Protein AF-0000000084460469 (afdb_homodimer)

Solvent-accessible surface area (backbone atoms only — not comparable to full-atom values): 34857 Å² total; per-residue (Å²): 130,84,72,86,70,35,17,34,43,24,51,18,57,25,67,47,61,29,28,29,48,42,56,42,51,18,59,72,69,70,47,64,46,55,58,42,44,65,60,32,40,35,50,24,21,22,34,68,56,96,87,43,48,59,67,53,30,41,38,51,3,42,53,42,8,42,60,68,53,66,68,54,56,84,46,36,35,31,35,30,23,4,33,43,57,78,82,35,51,20,39,26,68,30,40,59,39,25,46,76,63,64,39,54,44,63,20,44,60,28,22,28,28,19,18,27,24,7,17,57,51,30,50,51,50,46,45,28,49,56,70,43,46,73,60,87,81,46,31,25,41,31,33,13,25,17,60,40,66,50,48,88,91,37,90,56,36,81,38,22,6,24,27,15,36,11,32,28,38,33,59,38,33,41,22,31,46,44,74,48,66,52,38,38,33,21,43,58,47,87,32,37,40,25,48,77,84,47,77,39,62,50,71,42,64,71,56,39,50,52,50,51,26,52,50,51,30,54,38,51,50,63,73,41,60,93,51,59,51,69,67,58,57,68,64,30,62,34,48,38,47,40,35,62,40,51,38,60,43,52,55,26,50,49,48,31,25,51,74,67,68,43,52,70,67,56,33,49,51,46,38,61,66,26,35,59,74,34,40,62,64,43,26,47,22,21,11,7,52,17,15,21,31,53,49,22,42,50,54,40,56,59,72,57,56,62,74,36,29,36,37,40,36,42,45,10,53,34,39,32,30,36,35,36,47,32,41,30,42,44,75,56,81,76,52,62,47,48,54,51,44,50,48,52,71,74,66,40,44,81,47,49,52,70,56,47,55,52,51,60,72,64,47,73,78,102,131,84,72,86,72,36,18,35,45,24,50,18,57,26,67,48,62,29,28,30,49,42,55,42,53,19,60,74,68,73,47,65,46,54,57,42,43,65,59,32,40,33,50,25,21,24,35,66,56,98,87,42,47,58,67,53,30,41,40,50,3,42,52,42,8,44,60,68,55,66,69,56,54,83,46,38,35,31,35,31,23,3,35,45,57,76,83,35,52,20,38,27,68,30,41,59,40,26,46,76,64,64,38,53,44,63,20,45,61,28,22,29,26,18,19,26,23,7,18,57,51,30,48,53,50,48,44,28,47,55,70,44,46,74,62,87,80,46,30,26,42,31,33,14,25,17,59,41,67,51,49,87,92,37,89,56,36,81,39,22,6,24,29,15,35,11,32,29,36,34,61,38,33,42,22,30,46,44,75,48,67,52,40,39,31,22,44,58,48,87,32,37,39,25,48,77,85,45,79,39,62,50,69,43,65,71,58,39,50,52,47,51,26,50,50,50,30,54,38,52,49,61,71,40,60,91,51,61,50,69,67,58,58,67,63,31,62,33,49,39,48,41,37,61,40,50,41,60,43,52,54,27,50,48,48,30,26,52,76,68,69,44,50,69,68,57,34,49,52,47,39,61,66,24,35,58,74,34,41,60,66,44,26,46,24,21,11,8,52,17,14,21,30,53,50,24,42,50,51,40,56,60,72,55,57,62,75,37,28,35,37,40,37,41,43,10,53,34,39,31,31,36,35,36,47,33,39,30,39,43,74,57,81,74,50,62,46,48,55,51,46,51,48,51,69,71,66,39,45,80,48,51,53,70,57,47,54,52,51,62,71,65,48,75,77,99

pLDDT: mean 94.73, std 8.3, range [24.94, 98.94]

Secondary structure (DSSP, 8-state):
--PPP-EEEEEEEE--SEEEEHHHHHHHHT--THHHHTTT---EEEE--TT--HHHHHHHHHHHHHHHHT--GGGEEEEEEE-SS-S-SSS-HHHHHHHHHT--BS-EEEEEEBTBTHHHHHHHHHHHHHHH--SS--EEEEEEEEEE---TT-TTGGG-EEEEEEEEEES-SSEEE-TT--EEEE----SEE--TT-SS-EE-HHHHHHHHHHHHHHHHHHHHTTS-HHHHHTT-SEEEE--SSHHHHHHHHHHHHHHTT--HHHHHHHIIIIIGGG-TTHHHH---GGGHHHHHHHHHHHH--TT-EEEEEEEETTTEEEEEEEEE--SS---HHHHHHHHHHHSPEE--HHHHHHHHHHS---/--PPP-EEEEEEEE--SEEEEHHHHHHHHT--THHHHTTT---EEEE--TT--HHHHHHHHHHHHHHHHT--GGGEEEEEEE-SS-S-SSS-HHHHHHHHHT--BS-EEEEEEBTBTHHHHHHHHHHHHHHH--SS--EEEEEEEEEE---TT-TTGGG-EEEEEEEEEES-SSEEE-TT--EEEB----SEE--TT-SS-EE-HHHHHHHHHHHHHHHHHHHHTTS-HHHHHTT-SEEEE--SSHHHHHHHHHHHHHHTT--HHHHHHHIIIIIGGG-TTHHHH---GGGHHHHHHHHHHHH--TT-EEEEEEEETTTEEEEEEEEE--SS---HHHHHHHHHHHTPEE--HHHHHHHHHHS---

InterPro domains:
  IPR013528 Hydroxymethylglutaryl-coenzyme A synthase, N-terminal [PF01154] (5-171)
  IPR013746 Hydroxymethylglutaryl-coenzyme A synthase, C-terminal domain [PF08540] (184-255)
  IPR013746 Hydroxymethylglutaryl-coenzyme A synthase, C-terminal domain [PF08540] (267-357)
  IPR016039 Thiolase-like [G3DSA:3.40.47.10] (4-365)
  IPR016039 Thiolase-like [SSF53901] (6-171)
  IPR016039 Thiolase-like [SSF53901] (178-360)

Structure (mmCIF, N/CA/C/O backbone):
data_AF-0000000084460469-model_v1
#
loop_
_entity.id
_entity.type
_entity.pdbx_description
1 polymer 'Polyketide biosynthesis 3-hydroxy-3-methylglutaryl-ACP synthase PksG'
#
loop_
_atom_site.group_PDB
_atom_site.id
_atom_site.type_symbol
_atom_site.label_atom_id
_atom_site.label_alt_id
_atom_site.label_comp_id
_atom_site.label_asym_id
_atom_site.label_entity_id
_atom_site.label_seq_id
_atom_site.pdbx_PDB_ins_code
_atom_site.Cartn_x
_atom_site.Cartn_y
_atom_site.Cartn_z
_atom_site.occupancy
_atom_site.B_iso_or_equiv
_atom_site.auth_seq_id
_atom_site.auth_comp_id
_atom_site.auth_asym_id
_atom_site.auth_atom_id
_atom_site.pdbx_PDB_model_num
ATOM 1 N N . MET A 1 1 ? 14.812 -8.086 27.859 1 24.94 1 MET A N 1
ATOM 2 C CA . MET A 1 1 ? 15.344 -8.031 26.5 1 24.94 1 MET A CA 1
ATOM 3 C C . MET A 1 1 ? 14.93 -6.734 25.812 1 24.94 1 MET A C 1
ATOM 5 O O . MET A 1 1 ? 13.75 -6.387 25.781 1 24.94 1 MET A O 1
ATOM 9 N N . HIS A 1 2 ? 15.648 -5.684 25.656 1 38.94 2 HIS A N 1
ATOM 10 C CA . HIS A 1 2 ? 15.367 -4.324 25.219 1 38.94 2 HIS A CA 1
ATOM 11 C C . HIS A 1 2 ? 14.711 -4.324 23.844 1 38.94 2 HIS A C 1
ATOM 13 O O . HIS A 1 2 ? 15.266 -4.875 22.875 1 38.94 2 HIS A O 1
ATOM 19 N N . CYS A 1 3 ? 13.516 -4.281 23.672 1 49.47 3 CYS A N 1
ATOM 20 C CA . CYS A 1 3 ? 12.844 -4.23 22.375 1 49.47 3 CYS A CA 1
ATOM 21 C C . CYS A 1 3 ? 13.484 -3.195 21.469 1 49.47 3 CYS A C 1
ATOM 23 O O . CYS A 1 3 ? 13.727 -2.059 21.875 1 49.47 3 CYS A O 1
ATOM 25 N N . PRO A 1 4 ? 14.094 -3.652 20.281 1 64.5 4 PRO A N 1
ATOM 26 C CA . PRO A 1 4 ? 14.758 -2.688 19.406 1 64.5 4 PRO A CA 1
ATOM 27 C C . PRO A 1 4 ? 13.906 -1.45 19.125 1 64.5 4 PRO A C 1
ATOM 29 O O . PRO A 1 4 ? 12.68 -1.537 19.094 1 64.5 4 PRO A O 1
ATOM 32 N N . ALA A 1 5 ? 14.422 -0.247 19.391 1 87 5 ALA A N 1
ATOM 33 C CA . ALA A 1 5 ? 13.758 1.019 19.078 1 87 5 ALA A CA 1
ATOM 34 C C . ALA A 1 5 ? 13.836 1.339 17.594 1 87 5 ALA A C 1
ATOM 36 O O . ALA A 1 5 ? 14.82 0.996 16.938 1 87 5 ALA A O 1
ATOM 37 N N . VAL A 1 6 ? 12.789 1.732 17 1 95.25 6 VAL A N 1
ATOM 38 C CA . VAL A 1 6 ? 12.727 2.129 15.594 1 95.25 6 VAL A CA 1
ATOM 39 C C . VAL A 1 6 ? 12.266 3.58 15.484 1 95.25 6 VAL A C 1
ATOM 41 O O . VAL A 1 6 ? 11.531 4.07 16.344 1 95.25 6 VAL A O 1
ATOM 44 N N . GLY A 1 7 ? 12.805 4.246 14.531 1 97.06 7 GLY A N 1
ATOM 45 C CA . GLY A 1 7 ? 12.359 5.609 14.32 1 97.06 7 GLY A CA 1
ATOM 46 C C . GLY A 1 7 ? 12.938 6.242 13.07 1 97.06 7 GLY A C 1
ATOM 47 O O . GLY A 1 7 ? 13.172 5.555 12.07 1 97.06 7 GLY A O 1
ATOM 48 N N . ILE A 1 8 ? 12.984 7.578 13.094 1 97.94 8 ILE A N 1
ATOM 49 C CA . ILE A 1 8 ? 13.453 8.398 11.984 1 97.94 8 ILE A CA 1
ATOM 50 C C . ILE A 1 8 ? 14.953 8.641 12.133 1 97.94 8 ILE A C 1
ATOM 52 O O . ILE A 1 8 ? 15.398 9.25 13.109 1 97.94 8 ILE A O 1
ATOM 56 N N . THR A 1 9 ? 15.672 8.164 11.117 1 97.44 9 THR A N 1
ATOM 57 C CA . THR A 1 9 ? 17.109 8.344 11.102 1 97.44 9 THR A CA 1
ATOM 58 C C . THR A 1 9 ? 17.5 9.641 10.391 1 97.44 9 THR A C 1
ATOM 60 O O . THR A 1 9 ? 18.422 10.336 10.812 1 97.44 9 THR A O 1
ATOM 63 N N . SER A 1 10 ? 16.812 9.93 9.336 1 97.88 10 SER A N 1
ATOM 64 C CA . SER A 1 10 ? 17.016 11.164 8.578 1 97.88 10 SER A CA 1
ATOM 65 C C . SER A 1 10 ? 15.734 11.609 7.887 1 97.88 10 SER A C 1
ATOM 67 O O . SER A 1 10 ? 14.781 10.836 7.781 1 97.88 10 SER A O 1
ATOM 69 N N . VAL A 1 11 ? 15.719 12.859 7.422 1 98.44 11 VAL A N 1
ATOM 70 C CA . VAL A 1 11 ? 14.555 13.445 6.766 1 98.44 11 VAL A CA 1
ATOM 71 C C . VAL A 1 11 ? 15 14.453 5.711 1 98.44 11 VAL A C 1
ATOM 73 O O . VAL A 1 11 ? 16.078 15.039 5.824 1 98.44 11 VAL A O 1
ATOM 76 N N . SER A 1 12 ? 14.227 14.555 4.684 1 98.69 12 SER A N 1
ATOM 77 C CA . SER A 1 12 ? 14.383 15.602 3.686 1 98.69 12 SER A CA 1
ATOM 78 C C . SER A 1 12 ? 13.047 15.938 3.018 1 98.69 12 SER A C 1
ATOM 80 O O . SER A 1 12 ? 12.125 15.117 3.031 1 98.69 12 SER A O 1
ATOM 82 N N . LEU A 1 13 ? 12.961 17.141 2.537 1 98.81 13 LEU A N 1
ATOM 83 C CA . LEU A 1 13 ? 11.734 17.609 1.888 1 98.81 13 LEU A CA 1
ATOM 84 C C . LEU A 1 13 ? 12.031 18.125 0.483 1 98.81 13 LEU A C 1
ATOM 86 O O . LEU A 1 13 ? 13.164 18.5 0.179 1 98.81 13 LEU A O 1
ATOM 90 N N . SER A 1 14 ? 11.031 18.094 -0.334 1 98.88 14 SER A N 1
ATOM 91 C CA . SER A 1 14 ? 11.062 18.688 -1.662 1 98.88 14 SER A CA 1
ATOM 92 C C . SER A 1 14 ? 9.758 19.406 -1.976 1 98.88 14 SER A C 1
ATOM 94 O O . SER A 1 14 ? 8.672 18.828 -1.821 1 98.88 14 SER A O 1
ATOM 96 N N . PHE A 1 15 ? 9.844 20.672 -2.359 1 98.81 15 PHE A N 1
ATOM 97 C CA . PHE A 1 15 ? 8.703 21.469 -2.771 1 98.81 15 PHE A CA 1
ATOM 98 C C . PHE A 1 15 ? 8.828 21.875 -4.234 1 98.81 15 PHE A C 1
ATOM 100 O O . PHE A 1 15 ? 9.938 22 -4.758 1 98.81 15 PHE A O 1
ATOM 107 N N . PRO A 1 16 ? 7.668 22.109 -4.898 1 98.38 16 PRO A N 1
ATOM 108 C CA . PRO A 1 16 ? 7.723 22.594 -6.277 1 98.38 16 PRO A CA 1
ATOM 109 C C . PRO A 1 16 ? 8.422 23.953 -6.398 1 98.38 16 PRO A C 1
ATOM 111 O O . PRO A 1 16 ? 8.383 24.75 -5.461 1 98.38 16 PRO A O 1
ATOM 114 N N . PRO A 1 17 ? 8.93 24.188 -7.566 1 97.88 17 PRO A N 1
ATOM 115 C CA . PRO A 1 17 ? 9.648 25.453 -7.742 1 97.88 17 PRO A CA 1
ATOM 116 C C . PRO A 1 17 ? 8.719 26.641 -7.949 1 97.88 17 PRO A C 1
ATOM 118 O O . PRO A 1 17 ? 9.156 27.797 -7.914 1 97.88 17 PRO A O 1
ATOM 121 N N . LEU A 1 18 ? 7.457 26.438 -8.141 1 98.44 18 LEU A N 1
ATOM 122 C CA . LEU A 1 18 ? 6.504 27.516 -8.414 1 98.44 18 LEU A CA 1
ATOM 123 C C . LEU A 1 18 ? 5.477 27.609 -7.285 1 98.44 18 LEU A C 1
ATOM 125 O O . LEU A 1 18 ? 5.152 26.625 -6.641 1 98.44 18 LEU A O 1
ATOM 129 N N . TYR A 1 19 ? 4.996 28.766 -7.02 1 98.38 19 TYR A N 1
ATOM 130 C CA . TYR A 1 19 ? 3.906 29 -6.078 1 98.38 19 TYR A CA 1
ATOM 131 C C . TYR A 1 19 ? 3.064 30.188 -6.496 1 98.38 19 TYR A C 1
ATOM 133 O O . TYR A 1 19 ? 3.479 30.984 -7.352 1 98.38 19 TYR A O 1
ATOM 141 N N . MET A 1 20 ? 1.881 30.281 -5.988 1 98.38 20 MET A N 1
ATOM 142 C CA . MET A 1 20 ? 1.003 31.438 -6.172 1 98.38 20 MET A CA 1
ATOM 143 C C . MET A 1 20 ? 0.458 31.922 -4.832 1 98.38 20 MET A C 1
ATOM 145 O O . MET A 1 20 ? 0.045 31.109 -3.996 1 98.38 20 MET A O 1
ATOM 149 N N . HIS A 1 21 ? 0.503 33.25 -4.652 1 97.94 21 HIS A N 1
ATOM 150 C CA . HIS A 1 21 ? -0.196 33.812 -3.498 1 97.94 21 HIS A CA 1
ATOM 151 C C . HIS A 1 21 ? -1.707 33.688 -3.652 1 97.94 21 HIS A C 1
ATOM 153 O O . HIS A 1 21 ? -2.246 33.875 -4.738 1 97.94 21 HIS A O 1
ATOM 159 N N . LEU A 1 22 ? -2.359 33.375 -2.568 1 97.5 22 LEU A N 1
ATOM 160 C CA . LEU A 1 22 ? -3.801 33.156 -2.643 1 97.5 22 LEU A CA 1
ATOM 161 C C . LEU A 1 22 ? -4.523 34.469 -2.953 1 97.5 22 LEU A C 1
ATOM 163 O O . LEU A 1 22 ? -5.668 34.469 -3.408 1 97.5 22 LEU A O 1
ATOM 167 N N . ARG A 1 23 ? -3.867 35.531 -2.725 1 96.44 23 ARG A N 1
ATOM 168 C CA . ARG A 1 23 ? -4.434 36.812 -3.143 1 96.44 23 ARG A CA 1
ATOM 169 C C . ARG A 1 23 ? -4.652 36.844 -4.652 1 96.44 23 ARG A C 1
ATOM 171 O O . ARG A 1 23 ? -5.633 37.438 -5.129 1 96.44 23 ARG A O 1
ATOM 178 N N . GLU A 1 24 ? -3.682 36.312 -5.418 1 96.88 24 GLU A N 1
ATOM 179 C CA . GLU A 1 24 ? -3.816 36.219 -6.871 1 96.88 24 GLU A CA 1
ATOM 180 C C . GLU A 1 24 ? -5.02 35.375 -7.27 1 96.88 24 GLU A C 1
ATOM 182 O O . GLU A 1 24 ? -5.762 35.75 -8.188 1 96.88 24 GLU A O 1
ATOM 187 N N . LEU A 1 25 ? -5.16 34.281 -6.602 1 97.44 25 LEU A N 1
ATOM 188 C CA . LEU A 1 25 ? -6.301 33.438 -6.895 1 97.44 25 LEU A CA 1
ATOM 189 C C . LEU A 1 25 ? -7.613 34.125 -6.539 1 97.44 25 LEU A C 1
ATOM 191 O O . LEU A 1 25 ? -8.602 34 -7.27 1 97.44 25 LEU A O 1
ATOM 195 N N . ALA A 1 26 ? -7.629 34.75 -5.379 1 97.44 26 ALA A N 1
ATOM 196 C CA . ALA A 1 26 ? -8.828 35.469 -4.953 1 97.44 26 ALA A CA 1
ATOM 197 C C . ALA A 1 26 ? -9.242 36.5 -5.996 1 97.44 26 ALA A C 1
ATOM 199 O O . ALA A 1 26 ? -10.43 36.656 -6.293 1 97.44 26 ALA A O 1
ATOM 200 N N . GLY A 1 27 ? -8.297 37.188 -6.512 1 97.25 27 GLY A N 1
ATOM 201 C CA . GLY A 1 27 ? -8.57 38.125 -7.582 1 97.25 27 GLY A CA 1
ATOM 202 C C . GLY A 1 27 ? -9.125 37.469 -8.828 1 97.25 27 GLY A C 1
ATOM 203 O O . GLY A 1 27 ? -10.102 37.938 -9.414 1 97.25 27 GLY A O 1
ATOM 204 N N . LEU A 1 28 ? -8.508 36.438 -9.227 1 96.75 28 LEU A N 1
ATOM 205 C CA . LEU A 1 28 ? -8.914 35.688 -10.406 1 96.75 28 LEU A CA 1
ATOM 206 C C . LEU A 1 28 ? -10.344 35.188 -10.273 1 96.75 28 LEU A C 1
ATOM 208 O O . LEU A 1 28 ? -11.078 35.125 -11.266 1 96.75 28 LEU A O 1
ATOM 212 N N . ARG A 1 29 ? -10.758 34.875 -9.008 1 97.06 29 ARG A N 1
ATOM 213 C CA . ARG A 1 29 ? -12.062 34.25 -8.781 1 97.06 29 ARG A CA 1
ATOM 214 C C . ARG A 1 29 ? -13.078 35.281 -8.305 1 97.06 29 ARG A C 1
ATOM 216 O O . ARG A 1 29 ? -14.25 34.969 -8.117 1 97.06 29 ARG A O 1
ATOM 223 N N . GLY A 1 30 ? -12.648 36.438 -8.031 1 96.56 30 GLY A N 1
ATOM 224 C CA . GLY A 1 30 ? -13.539 37.531 -7.613 1 96.56 30 GLY A CA 1
ATOM 225 C C . GLY A 1 30 ? -14.047 37.344 -6.191 1 96.56 30 GLY A C 1
ATOM 226 O O . GLY A 1 30 ? -15.219 37.625 -5.91 1 96.56 30 GLY A O 1
ATOM 227 N N . VAL A 1 31 ? -13.242 36.844 -5.332 1 96 31 VAL A N 1
ATOM 228 C CA . VAL A 1 31 ? -13.625 36.656 -3.938 1 96 31 VAL A CA 1
ATOM 229 C C . VAL A 1 31 ? -12.711 37.5 -3.037 1 96 31 VAL A C 1
ATOM 231 O O . VAL A 1 31 ? -11.633 37.938 -3.461 1 96 31 VAL A O 1
ATOM 234 N N . ASP A 1 32 ? -13.188 37.75 -1.841 1 97 32 ASP A N 1
ATOM 235 C CA . ASP A 1 32 ? -12.367 38.438 -0.853 1 97 32 ASP A CA 1
ATOM 236 C C . ASP A 1 32 ? -11.18 37.594 -0.431 1 97 32 ASP A C 1
ATOM 238 O O . ASP A 1 32 ? -11.336 36.406 -0.128 1 97 32 ASP A O 1
ATOM 242 N N . VAL A 1 33 ? -10.055 38.25 -0.439 1 95.81 33 VAL A N 1
ATOM 243 C CA . VAL A 1 33 ? -8.812 37.531 -0.137 1 95.81 33 VAL A CA 1
ATOM 244 C C . VAL A 1 33 ? -8.883 36.938 1.262 1 95.81 33 VAL A C 1
ATOM 246 O O . VAL A 1 33 ? -8.336 35.844 1.51 1 95.81 33 VAL A O 1
ATOM 249 N N . GLU A 1 34 ? -9.547 37.5 2.18 1 96.69 34 GLU A N 1
ATOM 250 C CA . GLU A 1 34 ? -9.648 37.062 3.566 1 96.69 34 GLU A CA 1
ATOM 251 C C . GLU A 1 34 ? -10.375 35.719 3.664 1 96.69 34 GLU A C 1
ATOM 253 O O . GLU A 1 34 ? -10.195 34.969 4.637 1 96.69 34 GLU A O 1
ATOM 258 N N . LYS A 1 35 ? -11.141 35.469 2.703 1 96.12 35 LYS A N 1
ATOM 259 C CA . LYS A 1 35 ? -11.781 34.156 2.65 1 96.12 35 LYS A CA 1
ATOM 260 C C . LYS A 1 35 ? -10.734 33.031 2.627 1 96.12 35 LYS A C 1
ATOM 262 O O . LYS A 1 35 ? -10.961 31.969 3.191 1 96.12 35 LYS A O 1
ATOM 267 N N . TYR A 1 36 ? -9.656 33.312 1.978 1 96.44 36 TYR A N 1
ATOM 268 C CA . TYR A 1 36 ? -8.609 32.312 1.867 1 96.44 36 TYR A CA 1
ATOM 269 C C . TYR A 1 36 ? -7.586 32.469 2.986 1 96.44 36 TYR A C 1
ATOM 271 O O . TYR A 1 36 ? -7.262 31.484 3.674 1 96.44 36 TYR A O 1
ATOM 279 N N . THR A 1 37 ? -7.086 33.688 3.254 1 95.44 37 THR A N 1
ATOM 280 C CA . THR A 1 37 ? -5.988 33.906 4.188 1 95.44 37 THR A CA 1
ATOM 281 C C . THR A 1 37 ? -6.453 33.688 5.629 1 95.44 37 THR A C 1
ATOM 283 O O . THR A 1 37 ? -5.789 33.031 6.418 1 95.44 37 THR A O 1
ATOM 286 N N . ILE A 1 38 ? -7.602 34.219 5.988 1 94.88 38 ILE A N 1
ATOM 287 C CA . ILE A 1 38 ? -8.148 34.094 7.336 1 94.88 38 ILE A CA 1
ATOM 288 C C . ILE A 1 38 ? -9.078 32.875 7.383 1 94.88 38 ILE A C 1
ATOM 290 O O . ILE A 1 38 ? -8.977 32.031 8.281 1 94.88 38 ILE A O 1
ATOM 294 N N . GLY A 1 39 ? -9.883 32.719 6.438 1 96.19 39 GLY A N 1
ATOM 295 C CA . GLY A 1 39 ? -10.898 31.672 6.418 1 96.19 39 GLY A CA 1
ATOM 296 C C . GLY A 1 39 ? -10.32 30.281 6.336 1 96.19 39 GLY A C 1
ATOM 297 O O . GLY A 1 39 ? -10.844 29.344 6.945 1 96.19 39 GLY A O 1
ATOM 298 N N . LEU A 1 40 ? -9.289 30.156 5.574 1 96.19 40 LEU A N 1
ATOM 299 C CA . LEU A 1 40 ? -8.648 28.844 5.426 1 96.19 40 LEU A CA 1
ATOM 300 C C . LEU A 1 40 ? -7.328 28.797 6.191 1 96.19 40 LEU A C 1
ATOM 302 O O . LEU A 1 40 ? -6.828 27.719 6.504 1 96.19 40 LEU A O 1
ATOM 306 N N . GLY A 1 41 ? -6.801 29.922 6.457 1 96.31 41 GLY A N 1
ATOM 307 C CA . GLY A 1 41 ? -5.492 30 7.082 1 96.31 41 GLY A CA 1
ATOM 308 C C . GLY A 1 41 ? -4.352 29.719 6.121 1 96.31 41 GLY A C 1
ATOM 309 O O . GLY A 1 41 ? -3.301 29.219 6.523 1 96.31 41 GLY A O 1
ATOM 310 N N . LEU A 1 42 ? -4.566 29.938 4.816 1 96.31 42 LEU A N 1
ATOM 311 C CA . LEU A 1 42 ? -3.57 29.656 3.789 1 96.31 42 LEU A CA 1
ATOM 312 C C . LEU A 1 42 ? -3.078 30.953 3.152 1 96.31 42 LEU A C 1
ATOM 314 O O . LEU A 1 42 ? -3.855 31.891 2.967 1 96.31 42 LEU A O 1
ATOM 318 N N . ASN A 1 43 ? -1.84 30.906 2.773 1 95 43 ASN A N 1
ATOM 319 C CA . ASN A 1 43 ? -1.257 32.094 2.174 1 95 43 ASN A CA 1
ATOM 320 C C . ASN A 1 43 ? -0.823 31.859 0.732 1 95 43 ASN A C 1
ATOM 322 O O . ASN A 1 43 ? -0.877 32.75 -0.104 1 95 43 ASN A O 1
ATOM 326 N N . GLU A 1 44 ? -0.231 30.734 0.517 1 97.81 44 GLU A N 1
ATOM 327 C CA . GLU A 1 44 ? 0.323 30.328 -0.773 1 97.81 44 GLU A CA 1
ATOM 328 C C . GLU A 1 44 ? -0.108 28.922 -1.143 1 97.81 44 GLU A C 1
ATOM 330 O O . GLU A 1 44 ? -0.565 28.156 -0.285 1 97.81 44 GLU A O 1
ATOM 335 N N . MET A 1 45 ? -0.068 28.672 -2.377 1 97.62 45 MET A N 1
ATOM 336 C CA . MET A 1 45 ? -0.19 27.297 -2.834 1 97.62 45 MET A CA 1
ATOM 337 C C . MET A 1 45 ? 0.958 26.938 -3.768 1 97.62 45 MET A C 1
ATOM 339 O O . MET A 1 45 ? 1.338 27.719 -4.633 1 97.62 45 MET A O 1
ATOM 343 N N . ALA A 1 46 ? 1.586 25.797 -3.477 1 98.44 46 ALA A N 1
ATOM 344 C CA . ALA A 1 46 ? 2.646 25.297 -4.344 1 98.44 46 ALA A CA 1
ATOM 345 C C . ALA A 1 46 ? 2.074 24.766 -5.66 1 98.44 46 ALA A C 1
ATOM 347 O O . ALA A 1 46 ? 0.999 24.172 -5.684 1 98.44 46 ALA A O 1
ATOM 348 N N . LEU A 1 47 ? 2.768 25.016 -6.754 1 97.69 47 LEU A N 1
ATOM 349 C CA . LEU A 1 47 ? 2.311 24.625 -8.078 1 97.69 47 LEU A CA 1
ATOM 350 C C . LEU A 1 47 ? 3.371 23.797 -8.797 1 97.69 47 LEU A C 1
ATOM 352 O O . LEU A 1 47 ? 4.535 24.188 -8.867 1 97.69 47 LEU A O 1
ATOM 356 N N . CYS A 1 48 ? 2.816 22.609 -9.258 1 95 48 CYS A N 1
ATOM 357 C CA . CYS A 1 48 ? 3.686 21.797 -10.102 1 95 48 CYS A CA 1
ATOM 358 C C . CYS A 1 48 ? 3.627 22.281 -11.555 1 95 48 CYS A C 1
ATOM 360 O O . CYS A 1 48 ? 2.561 22.266 -12.172 1 95 48 CYS A O 1
ATOM 362 N N . GLY A 1 49 ? 4.629 22.891 -12.102 1 89.81 49 GLY A N 1
ATOM 363 C CA . GLY A 1 49 ? 4.699 23.266 -13.508 1 89.81 49 GLY A CA 1
ATOM 364 C C . GLY A 1 49 ? 4.91 22.078 -14.43 1 89.81 49 GLY A C 1
ATOM 365 O O . GLY A 1 49 ? 4.727 20.922 -14.031 1 89.81 49 GLY A O 1
ATOM 366 N N . LYS A 1 50 ? 5.164 22.344 -15.656 1 87.5 50 LYS A N 1
ATOM 367 C CA . LYS A 1 50 ? 5.312 21.344 -16.719 1 87.5 50 LYS A CA 1
ATOM 368 C C . LYS A 1 50 ? 6.465 20.391 -16.422 1 87.5 50 LYS A C 1
ATOM 370 O O . LYS A 1 50 ? 6.43 19.234 -16.812 1 87.5 50 LYS A O 1
ATOM 375 N N . HIS A 1 51 ? 7.398 20.828 -15.68 1 89.69 51 HIS A N 1
ATOM 376 C CA . HIS A 1 51 ? 8.617 20.047 -15.523 1 89.69 51 HIS A CA 1
ATOM 377 C C . HIS A 1 51 ? 8.75 19.516 -14.094 1 89.69 51 HIS A C 1
ATOM 379 O O . HIS A 1 51 ? 9.844 19.141 -13.672 1 89.69 51 HIS A O 1
ATOM 385 N N . CYS A 1 52 ? 7.746 19.5 -13.352 1 94.81 52 CYS A N 1
ATOM 386 C CA . CYS A 1 52 ? 7.77 19.031 -11.969 1 94.81 52 CYS A CA 1
ATOM 387 C C . CYS A 1 52 ? 6.594 18.094 -11.688 1 94.81 52 CYS A C 1
ATOM 389 O O . CYS A 1 52 ? 5.441 18.531 -11.664 1 94.81 52 CYS A O 1
ATOM 391 N N . SER A 1 53 ? 6.871 16.875 -11.609 1 95.56 53 SER A N 1
ATOM 392 C CA . SER A 1 53 ? 5.867 15.867 -11.266 1 95.56 53 SER A CA 1
ATOM 393 C C . SER A 1 53 ? 6.09 15.32 -9.859 1 95.56 53 SER A C 1
ATOM 395 O O . SER A 1 53 ? 7.105 15.617 -9.227 1 95.56 53 SER A O 1
ATOM 397 N N . VAL A 1 54 ? 5.121 14.594 -9.406 1 97.44 54 VAL A N 1
ATOM 398 C CA . VAL A 1 54 ? 5.27 13.969 -8.094 1 97.44 54 VAL A CA 1
ATOM 399 C C . VAL A 1 54 ? 6.465 13.016 -8.109 1 97.44 54 VAL A C 1
ATOM 401 O O . VAL A 1 54 ? 7.105 12.797 -7.078 1 97.44 54 VAL A O 1
ATOM 404 N N . ILE A 1 55 ? 6.805 12.453 -9.297 1 97.88 55 ILE A N 1
ATOM 405 C CA . ILE A 1 55 ? 7.98 11.602 -9.43 1 97.88 55 ILE A CA 1
ATOM 406 C C . ILE A 1 55 ? 9.242 12.414 -9.133 1 97.88 55 ILE A C 1
ATOM 408 O O . ILE A 1 55 ? 10.102 11.977 -8.367 1 97.88 55 ILE A O 1
ATOM 412 N N . ASN A 1 56 ? 9.305 13.617 -9.727 1 98.44 56 ASN A N 1
ATOM 413 C CA . ASN A 1 56 ? 10.445 14.5 -9.5 1 98.44 56 ASN A CA 1
ATOM 414 C C . ASN A 1 56 ? 10.57 14.883 -8.031 1 98.44 56 ASN A C 1
ATOM 416 O O . ASN A 1 56 ? 11.672 14.859 -7.477 1 98.44 56 ASN A O 1
ATOM 420 N N . LEU A 1 57 ? 9.469 15.234 -7.453 1 98.81 57 LEU A N 1
ATOM 421 C CA . LEU A 1 57 ? 9.477 15.633 -6.047 1 98.81 57 LEU A CA 1
ATOM 422 C C . LEU A 1 57 ? 9.938 14.477 -5.16 1 98.81 57 LEU A C 1
ATOM 424 O O . LEU A 1 57 ? 10.727 14.68 -4.234 1 98.81 57 LEU A O 1
ATOM 428 N N . ALA A 1 58 ? 9.406 13.297 -5.438 1 98.88 58 ALA A N 1
ATOM 429 C CA . ALA A 1 58 ? 9.766 12.109 -4.66 1 98.88 58 ALA A CA 1
ATOM 430 C C . ALA A 1 58 ? 11.258 11.828 -4.754 1 98.88 58 ALA A C 1
ATOM 432 O O . ALA A 1 58 ? 11.906 11.562 -3.74 1 98.88 58 ALA A O 1
ATOM 433 N N . ILE A 1 59 ? 11.812 11.883 -5.93 1 98.75 59 ILE A N 1
ATOM 434 C CA . ILE A 1 59 ? 13.227 11.594 -6.164 1 98.75 59 ILE A CA 1
ATOM 435 C C . ILE A 1 59 ? 14.094 12.609 -5.426 1 98.75 59 ILE A C 1
ATOM 437 O O . ILE A 1 59 ? 15.078 12.242 -4.785 1 98.75 59 ILE A O 1
ATOM 441 N N . ALA A 1 60 ? 13.711 13.852 -5.539 1 98.75 60 ALA A N 1
ATOM 442 C CA . ALA A 1 60 ? 14.484 14.906 -4.891 1 98.75 60 ALA A CA 1
ATOM 443 C C . ALA A 1 60 ? 14.484 14.734 -3.375 1 98.75 60 ALA A C 1
ATOM 445 O O . ALA A 1 60 ? 15.531 14.844 -2.73 1 98.75 60 ALA A O 1
ATOM 446 N N . ALA A 1 61 ? 13.328 14.523 -2.764 1 98.88 61 ALA A N 1
ATOM 447 C CA . ALA A 1 61 ? 13.242 14.312 -1.321 1 98.88 61 ALA A CA 1
ATOM 448 C C . ALA A 1 61 ? 14.055 13.086 -0.901 1 98.88 61 ALA A C 1
ATOM 450 O O . ALA A 1 61 ? 14.758 13.117 0.116 1 98.88 61 ALA A O 1
ATOM 451 N N . ALA A 1 62 ? 13.945 12.008 -1.656 1 98.81 62 ALA A N 1
ATOM 452 C CA . ALA A 1 62 ? 14.664 10.773 -1.364 1 98.81 62 ALA A CA 1
ATOM 453 C C . ALA A 1 62 ? 16.172 10.992 -1.395 1 98.81 62 ALA A C 1
ATOM 455 O O . ALA A 1 62 ? 16.891 10.523 -0.512 1 98.81 62 ALA A O 1
ATOM 456 N N . ARG A 1 63 ? 16.641 11.68 -2.451 1 98.44 63 ARG A N 1
ATOM 457 C CA . ARG A 1 63 ? 18.062 11.992 -2.561 1 98.44 63 ARG A CA 1
ATOM 458 C C . ARG A 1 63 ? 18.547 12.75 -1.333 1 98.44 63 ARG A C 1
ATOM 460 O O . ARG A 1 63 ? 19.625 12.461 -0.812 1 98.44 63 ARG A O 1
ATOM 467 N N . GLY A 1 64 ? 17.766 13.727 -0.935 1 98.19 64 GLY A N 1
ATOM 468 C CA . GLY A 1 64 ? 18.125 14.492 0.242 1 98.19 64 GLY A CA 1
ATOM 469 C C . GLY A 1 64 ? 18.203 13.664 1.507 1 98.19 64 GLY A C 1
ATOM 470 O O . GLY A 1 64 ? 19.125 13.797 2.301 1 98.19 64 GLY A O 1
ATOM 471 N N . ALA A 1 65 ? 17.203 12.828 1.75 1 98.31 65 ALA A N 1
ATOM 472 C CA . ALA A 1 65 ? 17.172 12 2.949 1 98.31 65 ALA A CA 1
ATOM 473 C C . ALA A 1 65 ? 18.391 11.07 3 1 98.31 65 ALA A C 1
ATOM 475 O O . ALA A 1 65 ? 18.953 10.844 4.066 1 98.31 65 ALA A O 1
ATOM 476 N N . ILE A 1 66 ? 18.719 10.469 1.86 1 98.25 66 ILE A N 1
ATOM 477 C CA . ILE A 1 66 ? 19.875 9.578 1.787 1 98.25 66 ILE A CA 1
ATOM 478 C C . ILE A 1 66 ? 21.156 10.359 2.072 1 98.25 66 ILE A C 1
ATOM 480 O O . ILE A 1 66 ? 22.031 9.891 2.801 1 98.25 66 ILE A O 1
ATOM 484 N N . ALA A 1 67 ? 21.266 11.555 1.45 1 97.44 67 ALA A N 1
ATOM 485 C CA . ALA A 1 67 ? 22.422 12.398 1.683 1 97.44 67 ALA A CA 1
ATOM 486 C C . ALA A 1 67 ? 22.578 12.734 3.164 1 97.44 67 ALA A C 1
ATOM 488 O O . ALA A 1 67 ? 23.688 12.688 3.711 1 97.44 67 ALA A O 1
ATOM 489 N N . HIS A 1 68 ? 21.5 13.086 3.85 1 97.06 68 HIS A N 1
ATOM 490 C CA . HIS A 1 68 ? 21.531 13.438 5.266 1 97.06 68 HIS A CA 1
ATOM 491 C C . HIS A 1 68 ? 21.844 12.219 6.129 1 97.06 68 HIS A C 1
ATOM 493 O O . HIS A 1 68 ? 22.453 12.352 7.195 1 97.06 68 HIS A O 1
ATOM 499 N N . TRP A 1 69 ? 21.375 11.078 5.711 1 96.19 69 TRP A N 1
ATOM 500 C CA . TRP A 1 69 ? 21.656 9.82 6.402 1 96.19 69 TRP A CA 1
ATOM 501 C C . TRP A 1 69 ? 23.141 9.461 6.297 1 96.19 69 TRP A C 1
ATOM 503 O O . TRP A 1 69 ? 23.719 8.938 7.246 1 96.19 69 TRP A O 1
ATOM 513 N N . GLY A 1 70 ? 23.75 9.703 5.152 1 96 70 GLY A N 1
ATOM 514 C CA . GLY A 1 70 ? 25.156 9.398 4.918 1 96 70 GLY A CA 1
ATOM 515 C C . GLY A 1 70 ? 25.406 7.938 4.602 1 96 70 GLY A C 1
ATOM 516 O O . GLY A 1 70 ? 26.547 7.48 4.629 1 96 70 GLY A O 1
ATOM 517 N N . GLY A 1 71 ? 24.344 7.168 4.398 1 95.56 71 GLY A N 1
ATOM 518 C CA . GLY A 1 71 ? 24.5 5.77 4.035 1 95.56 71 GLY A CA 1
ATOM 519 C C . GLY A 1 71 ? 24.516 5.539 2.535 1 95.56 71 GLY A C 1
ATOM 520 O O . GLY A 1 71 ? 24.672 6.484 1.761 1 95.56 71 GLY A O 1
ATOM 521 N N . HIS A 1 72 ? 24.375 4.254 2.133 1 95.06 72 HIS A N 1
ATOM 522 C CA . HIS A 1 72 ? 24.438 3.871 0.728 1 95.06 72 HIS A CA 1
ATOM 523 C C . HIS A 1 72 ? 23.172 3.158 0.29 1 95.06 72 HIS A C 1
ATOM 525 O O . HIS A 1 72 ? 22.469 2.553 1.112 1 95.06 72 HIS A O 1
ATOM 531 N N . ALA A 1 73 ? 22.953 3.258 -0.976 1 93.56 73 ALA A N 1
ATOM 532 C CA . ALA A 1 73 ? 21.766 2.656 -1.556 1 93.56 73 ALA A CA 1
ATOM 533 C C . ALA A 1 73 ? 21.672 1.171 -1.221 1 93.56 73 ALA A C 1
ATOM 535 O O . ALA A 1 73 ? 20.578 0.632 -1.035 1 93.56 73 ALA A O 1
ATOM 536 N N . GLU A 1 74 ? 22.797 0.485 -1.15 1 92.94 74 GLU A N 1
ATOM 537 C CA . GLU A 1 74 ? 22.844 -0.955 -0.917 1 92.94 74 GLU A CA 1
ATOM 538 C C . GLU A 1 74 ? 22.375 -1.302 0.491 1 92.94 74 GLU A C 1
ATOM 540 O O . GLU A 1 74 ? 22.031 -2.453 0.77 1 92.94 74 GLU A O 1
ATOM 545 N N . ASP A 1 75 ? 22.375 -0.31 1.361 1 95.38 75 ASP A N 1
ATOM 546 C CA . ASP A 1 75 ? 21.969 -0.528 2.746 1 95.38 75 ASP A CA 1
ATOM 547 C C . ASP A 1 75 ? 20.469 -0.301 2.924 1 95.38 75 ASP A C 1
ATOM 549 O O . ASP A 1 75 ? 19.953 -0.44 4.031 1 95.38 75 ASP A O 1
ATOM 553 N N . ILE A 1 76 ? 19.828 -0.008 1.868 1 96.88 76 ILE A N 1
ATOM 554 C CA . ILE A 1 76 ? 18.391 0.146 1.885 1 96.88 76 ILE A CA 1
ATOM 555 C C . ILE A 1 76 ? 17.719 -1.179 1.516 1 96.88 76 ILE A C 1
ATOM 557 O O . ILE A 1 76 ? 18 -1.744 0.455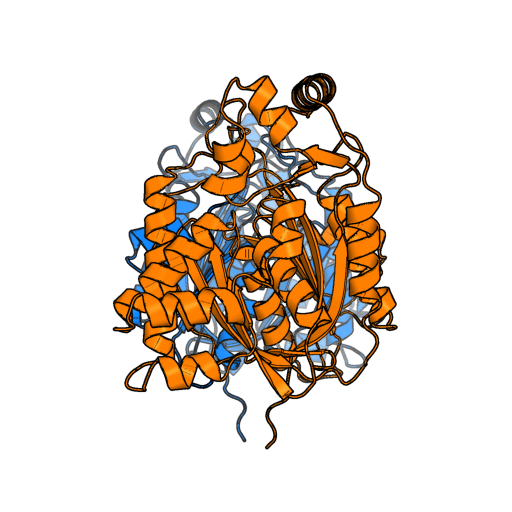 1 96.88 76 ILE A O 1
ATOM 561 N N . GLY A 1 77 ? 16.875 -1.651 2.406 1 96.25 77 GLY A N 1
ATOM 562 C CA . GLY A 1 77 ? 16.25 -2.939 2.182 1 96.25 77 GLY A CA 1
ATOM 563 C C . GLY A 1 77 ? 14.773 -2.828 1.852 1 96.25 77 GLY A C 1
ATOM 564 O O . GLY A 1 77 ? 14.117 -3.828 1.541 1 96.25 77 GLY A O 1
ATOM 565 N N . LEU A 1 78 ? 14.242 -1.605 1.901 1 97.12 78 LEU A N 1
ATOM 566 C CA . LEU A 1 78 ? 12.836 -1.347 1.62 1 97.12 78 LEU A CA 1
ATOM 567 C C . LEU A 1 78 ? 12.641 0.069 1.088 1 97.12 78 LEU A C 1
ATOM 569 O O . LEU A 1 78 ? 13.234 1.018 1.598 1 97.12 78 LEU A O 1
ATOM 573 N N . ILE A 1 79 ? 11.914 0.211 0.041 1 98.12 79 ILE A N 1
ATOM 574 C CA . ILE A 1 79 ? 11.461 1.503 -0.467 1 98.12 79 ILE A CA 1
ATOM 575 C C . ILE A 1 79 ? 9.938 1.525 -0.547 1 98.12 79 ILE A C 1
ATOM 577 O O . ILE A 1 79 ? 9.328 0.676 -1.204 1 98.12 79 ILE A O 1
ATOM 581 N N . ALA A 1 80 ? 9.312 2.477 0.116 1 98.5 80 ALA A N 1
ATOM 582 C CA . ALA A 1 80 ? 7.855 2.6 0.134 1 98.5 80 ALA A CA 1
ATOM 583 C C . ALA A 1 80 ? 7.426 4.035 -0.163 1 98.5 80 ALA A C 1
ATOM 585 O O . ALA A 1 80 ? 8.055 4.988 0.298 1 98.5 80 ALA A O 1
ATOM 586 N N . VAL A 1 81 ? 6.402 4.156 -0.904 1 98.75 81 VAL A N 1
ATOM 587 C CA . VAL A 1 81 ? 5.84 5.473 -1.196 1 98.75 81 VAL A CA 1
ATOM 588 C C . VAL A 1 81 ? 4.355 5.492 -0.838 1 98.75 81 VAL A C 1
ATOM 590 O O . VAL A 1 81 ? 3.611 4.578 -1.193 1 98.75 81 VAL A O 1
ATOM 593 N N . GLY A 1 82 ? 3.898 6.441 -0.025 1 98.56 82 GLY A N 1
ATOM 594 C CA . GLY A 1 82 ? 2.492 6.773 0.135 1 98.56 82 GLY A CA 1
ATOM 595 C C . GLY A 1 82 ? 2.049 7.93 -0.739 1 98.56 82 GLY A C 1
ATOM 596 O O . GLY A 1 82 ? 2.619 9.023 -0.67 1 98.56 82 GLY A O 1
ATOM 597 N N . THR A 1 83 ? 1.054 7.719 -1.619 1 97.5 83 THR A N 1
ATOM 598 C CA . THR A 1 83 ? 0.584 8.781 -2.502 1 97.5 83 THR A CA 1
ATOM 599 C C . THR A 1 83 ? -0.846 8.516 -2.961 1 97.5 83 THR A C 1
ATOM 601 O O . THR A 1 83 ? -1.295 7.363 -2.969 1 97.5 83 THR A O 1
ATOM 604 N N . GLU A 1 84 ? -1.611 9.508 -3.205 1 92.62 84 GLU A N 1
ATOM 605 C CA . GLU A 1 84 ? -2.895 9.391 -3.889 1 92.62 84 GLU A CA 1
ATOM 606 C C . GLU A 1 84 ? -2.863 10.078 -5.25 1 92.62 84 GLU A C 1
ATOM 608 O O . GLU A 1 84 ? -3.912 10.328 -5.848 1 92.62 84 GLU A O 1
ATOM 613 N N . THR A 1 85 ? -1.674 10.5 -5.691 1 93.5 85 THR A N 1
ATOM 614 C CA . THR A 1 85 ? -1.432 10.984 -7.047 1 93.5 85 THR A CA 1
ATOM 615 C C . THR A 1 85 ? -0.82 9.883 -7.914 1 93.5 85 THR A C 1
ATOM 617 O O . THR A 1 85 ? 0.402 9.797 -8.047 1 93.5 85 THR A O 1
ATOM 620 N N . PRO A 1 86 ? -1.651 9.109 -8.484 1 87 86 PRO A N 1
ATOM 621 C CA . PRO A 1 86 ? -1.137 7.938 -9.188 1 87 86 PRO A CA 1
ATOM 622 C C . PRO A 1 86 ? -0.361 8.305 -10.453 1 87 86 PRO A C 1
ATOM 624 O O . PRO A 1 86 ? -0.707 9.273 -11.133 1 87 86 PRO A O 1
ATOM 627 N N . VAL A 1 87 ? 0.625 7.496 -10.789 1 90.75 87 VAL A N 1
ATOM 628 C CA . VAL A 1 87 ? 1.395 7.684 -12.016 1 90.75 87 VAL A CA 1
ATOM 629 C C . VAL A 1 87 ? 1.229 6.465 -12.922 1 90.75 87 VAL A C 1
ATOM 631 O O . VAL A 1 87 ? 1.566 6.516 -14.102 1 90.75 87 VAL A O 1
ATOM 634 N N . ASP A 1 88 ? 0.721 5.387 -12.383 1 90.44 88 ASP A N 1
ATOM 635 C CA . ASP A 1 88 ? 0.479 4.121 -13.062 1 90.44 88 ASP A CA 1
ATOM 636 C C . ASP A 1 88 ? -0.473 3.234 -12.266 1 90.44 88 ASP A C 1
ATOM 638 O O . ASP A 1 88 ? -0.483 3.281 -11.031 1 90.44 88 ASP A O 1
ATOM 642 N N . TYR A 1 89 ? -1.277 2.35 -12.953 1 89.94 89 TYR A N 1
ATOM 643 C CA . TYR A 1 89 ? -2.24 1.502 -12.258 1 89.94 89 TYR A CA 1
ATOM 644 C C . TYR A 1 89 ? -1.559 0.277 -11.664 1 89.94 89 TYR A C 1
ATOM 646 O O . TYR A 1 89 ? -2.109 -0.376 -10.773 1 89.94 89 TYR A O 1
ATOM 654 N N . SER A 1 90 ? -0.437 -0.004 -12.164 1 91.94 90 SER A N 1
ATOM 655 C CA . SER A 1 90 ? 0.196 -1.258 -11.766 1 91.94 90 SER A CA 1
ATOM 656 C C . SER A 1 90 ? 1.575 -1.016 -11.164 1 91.94 90 SER A C 1
ATOM 658 O O . SER A 1 90 ? 1.887 -1.528 -10.086 1 91.94 90 SER A O 1
ATOM 660 N N . ARG A 1 91 ? 2.385 -0.251 -11.805 1 91.94 91 ARG A N 1
ATOM 661 C CA . ARG A 1 91 ? 3.744 0.044 -11.359 1 91.94 91 ARG A CA 1
ATOM 662 C C . ARG A 1 91 ? 3.74 1.053 -10.219 1 91.94 91 ARG A C 1
ATOM 664 O O . ARG A 1 91 ? 3.143 2.125 -10.328 1 91.94 91 ARG A O 1
ATOM 671 N N . PRO A 1 92 ? 4.375 0.721 -9.156 1 94.81 92 PRO A N 1
ATOM 672 C CA . PRO A 1 92 ? 4.418 1.666 -8.039 1 94.81 92 PRO A CA 1
ATOM 673 C C . PRO A 1 92 ? 5.367 2.834 -8.289 1 94.81 92 PRO A C 1
ATOM 675 O O . PRO A 1 92 ? 6.387 2.672 -8.969 1 94.81 92 PRO A O 1
ATOM 678 N N . LEU A 1 93 ? 5.059 3.963 -7.695 1 96.38 93 LEU A N 1
ATOM 679 C CA . LEU A 1 93 ? 5.926 5.133 -7.812 1 96.38 93 LEU A CA 1
ATOM 680 C C . LEU A 1 93 ? 7.312 4.844 -7.25 1 96.38 93 LEU A C 1
ATOM 682 O O . LEU A 1 93 ? 8.305 5.391 -7.73 1 96.38 93 LEU A O 1
ATOM 686 N N . SER A 1 94 ? 7.406 3.973 -6.297 1 96.69 94 SER A N 1
ATOM 687 C CA . SER A 1 94 ? 8.688 3.604 -5.707 1 96.69 94 SER A CA 1
ATOM 688 C C . SER A 1 94 ? 9.648 3.061 -6.762 1 96.69 94 SER A C 1
ATOM 690 O O . SER A 1 94 ? 10.867 3.174 -6.621 1 96.69 94 SER A O 1
ATOM 692 N N . ALA A 1 95 ? 9.117 2.494 -7.82 1 94.81 95 ALA A N 1
ATOM 693 C CA . ALA A 1 95 ? 9.961 1.933 -8.867 1 94.81 95 ALA A CA 1
ATOM 694 C C . ALA A 1 95 ? 10.711 3.033 -9.617 1 94.81 95 ALA A C 1
ATOM 696 O O . ALA A 1 95 ? 11.859 2.842 -10.031 1 94.81 95 ALA A O 1
ATOM 697 N N . TRP A 1 96 ? 10.094 4.164 -9.875 1 95.38 96 TRP A N 1
ATOM 698 C CA . TRP A 1 96 ? 10.758 5.293 -10.508 1 95.38 96 TRP A CA 1
ATOM 699 C C . TRP A 1 96 ? 11.891 5.824 -9.625 1 95.38 96 TRP A C 1
ATOM 701 O O . TRP A 1 96 ? 12.977 6.133 -10.117 1 95.38 96 TRP A O 1
ATOM 711 N N . VAL A 1 97 ? 11.562 5.918 -8.359 1 97.5 97 VAL A N 1
ATOM 712 C CA . VAL A 1 97 ? 12.562 6.395 -7.41 1 97.5 97 VAL A CA 1
ATOM 713 C C . VAL A 1 97 ? 13.742 5.422 -7.375 1 97.5 97 VAL A C 1
ATOM 715 O O . VAL A 1 97 ? 14.906 5.844 -7.426 1 97.5 97 VAL A O 1
ATOM 718 N N . ALA A 1 98 ? 13.43 4.129 -7.246 1 97 98 ALA A N 1
ATOM 719 C CA . ALA A 1 98 ? 14.461 3.1 -7.191 1 97 98 ALA A CA 1
ATOM 720 C C . ALA A 1 98 ? 15.352 3.143 -8.438 1 97 98 ALA A C 1
ATOM 722 O O . ALA A 1 98 ? 16.562 2.973 -8.344 1 97 98 ALA A O 1
ATOM 723 N N . SER A 1 99 ? 14.719 3.307 -9.555 1 96.25 99 SER A N 1
ATOM 724 C CA . SER A 1 99 ? 15.469 3.361 -10.812 1 96.25 99 SER A CA 1
ATOM 725 C C . SER A 1 99 ? 16.438 4.531 -10.828 1 96.25 99 SER A C 1
ATOM 727 O O . SER A 1 99 ? 17.609 4.363 -11.156 1 96.25 99 SER A O 1
ATOM 729 N N . GLU A 1 100 ? 15.938 5.68 -10.492 1 96.94 100 GLU A N 1
ATOM 730 C CA . GLU A 1 100 ? 16.75 6.895 -10.523 1 96.94 100 GLU A CA 1
ATOM 731 C C . GLU A 1 100 ? 17.906 6.809 -9.523 1 96.94 100 GLU A C 1
ATOM 733 O O . GLU A 1 100 ? 19 7.285 -9.805 1 96.94 100 GLU A O 1
ATOM 738 N N . LEU A 1 101 ? 17.625 6.223 -8.359 1 97.19 101 LEU A N 1
ATOM 739 C CA . LEU A 1 101 ? 18.625 6.203 -7.285 1 97.19 101 LEU A CA 1
ATOM 740 C C . LEU A 1 101 ? 19.422 4.906 -7.305 1 97.19 101 LEU A C 1
ATOM 742 O O . LEU A 1 101 ? 20.266 4.684 -6.441 1 97.19 101 LEU A O 1
ATOM 746 N N . LYS A 1 102 ? 19.156 4.02 -8.25 1 95.69 102 LYS A N 1
ATOM 747 C CA . LYS A 1 102 ? 19.859 2.752 -8.453 1 95.69 102 LYS A CA 1
ATOM 748 C C . LYS A 1 102 ? 19.766 1.867 -7.215 1 95.69 102 LYS A C 1
ATOM 750 O O . LYS A 1 102 ? 20.766 1.316 -6.762 1 95.69 102 LYS A O 1
ATOM 755 N N . ILE A 1 103 ? 18.641 1.866 -6.652 1 96.38 103 ILE A N 1
ATOM 756 C CA . ILE A 1 103 ? 18.344 0.964 -5.543 1 96.38 103 ILE A CA 1
ATOM 757 C C . ILE A 1 103 ? 17.781 -0.35 -6.078 1 96.38 103 ILE A C 1
ATOM 759 O O . ILE A 1 103 ? 16.672 -0.382 -6.621 1 96.38 103 ILE A O 1
ATOM 763 N N . GLN A 1 104 ? 18.484 -1.462 -5.926 1 95.38 104 GLN A N 1
ATOM 764 C CA . GLN A 1 104 ? 18.078 -2.766 -6.441 1 95.38 104 GLN A CA 1
ATOM 765 C C . GLN A 1 104 ? 18.734 -3.895 -5.652 1 95.38 104 GLN A C 1
ATOM 767 O O . GLN A 1 104 ? 19.547 -3.645 -4.75 1 95.38 104 GLN A O 1
ATOM 772 N N . GLY A 1 105 ? 18.375 -5.129 -5.996 1 94.25 105 GLY A N 1
ATOM 773 C CA . GLY A 1 105 ? 18.859 -6.289 -5.266 1 94.25 105 GLY A CA 1
ATOM 774 C C . GLY A 1 105 ? 17.906 -6.77 -4.199 1 94.25 105 GLY A C 1
ATOM 775 O O . GLY A 1 105 ? 16.734 -7.016 -4.48 1 94.25 105 GLY A O 1
ATOM 776 N N . HIS A 1 106 ? 18.438 -6.906 -2.98 1 92.19 106 HIS A N 1
ATOM 777 C CA . HIS A 1 106 ? 17.609 -7.422 -1.891 1 92.19 106 HIS A CA 1
ATOM 778 C C . HIS A 1 106 ? 16.828 -6.305 -1.22 1 92.19 106 HIS A C 1
ATOM 780 O O . HIS A 1 106 ? 17.094 -5.945 -0.072 1 92.19 106 HIS A O 1
ATOM 786 N N . VAL A 1 107 ? 15.828 -5.801 -2 1 95.19 107 VAL A N 1
ATOM 787 C CA . VAL A 1 107 ? 15.031 -4.668 -1.539 1 95.19 107 VAL A CA 1
ATOM 788 C C . VAL A 1 107 ? 13.555 -4.926 -1.823 1 95.19 107 VAL A C 1
ATOM 790 O O . VAL A 1 107 ? 13.203 -5.453 -2.879 1 95.19 107 VAL A O 1
ATOM 793 N N . ARG A 1 108 ? 12.734 -4.684 -0.869 1 96.44 108 ARG A N 1
ATOM 794 C CA . ARG A 1 108 ? 11.289 -4.637 -1.053 1 96.44 108 ARG A CA 1
ATOM 795 C C . ARG A 1 108 ? 10.844 -3.258 -1.529 1 96.44 108 ARG A C 1
ATOM 797 O O . ARG A 1 108 ? 11.32 -2.236 -1.033 1 96.44 108 ARG A O 1
ATOM 804 N N . SER A 1 109 ? 9.961 -3.188 -2.547 1 96.75 109 SER A N 1
ATOM 805 C CA . SER A 1 109 ? 9.531 -1.928 -3.143 1 96.75 109 SER A CA 1
ATOM 806 C C . SER A 1 109 ? 8.023 -1.919 -3.393 1 96.75 109 SER A C 1
ATOM 808 O O . SER A 1 109 ? 7.477 -2.875 -3.945 1 96.75 109 SER A O 1
ATOM 810 N N . TYR A 1 110 ? 7.309 -0.798 -2.916 1 97.38 110 TYR A N 1
ATOM 811 C CA . TYR A 1 110 ? 5.867 -0.789 -3.145 1 97.38 110 TYR A CA 1
ATOM 812 C C . TYR A 1 110 ? 5.293 0.61 -2.951 1 97.38 110 TYR A C 1
ATOM 814 O O . TYR A 1 110 ? 6.023 1.548 -2.623 1 97.38 110 TYR A O 1
ATOM 822 N N . GLU A 1 111 ? 4.066 0.772 -3.301 1 97.38 111 GLU A N 1
ATOM 823 C CA . GLU A 1 111 ? 3.229 1.948 -3.086 1 97.38 111 GLU A CA 1
ATOM 824 C C . GLU A 1 111 ? 1.995 1.604 -2.256 1 97.38 111 GLU A C 1
ATOM 826 O O . GLU A 1 111 ? 1.409 0.532 -2.42 1 97.38 111 GLU A O 1
ATOM 831 N N . VAL A 1 112 ? 1.621 2.459 -1.303 1 97.88 112 VAL A N 1
ATOM 832 C CA . VAL A 1 112 ? 0.46 2.205 -0.456 1 97.88 112 VAL A CA 1
ATOM 833 C C . VAL A 1 112 ? -0.539 3.352 -0.591 1 97.88 112 VAL A C 1
ATOM 835 O O . VAL A 1 112 ? -0.146 4.512 -0.743 1 97.88 112 VAL A O 1
ATOM 838 N N . LYS A 1 113 ? -1.836 2.939 -0.511 1 95.88 113 LYS A N 1
ATOM 839 C CA . LYS A 1 113 ? -2.906 3.889 -0.806 1 95.88 113 LYS A CA 1
ATOM 840 C C . LYS A 1 113 ? -4.008 3.818 0.248 1 95.88 113 LYS A C 1
ATOM 842 O O . LYS A 1 113 ? -4.555 2.746 0.511 1 95.88 113 LYS A O 1
ATOM 847 N N . HIS A 1 114 ? -4.367 4.938 0.839 1 95.19 114 HIS A N 1
ATOM 848 C CA . HIS A 1 114 ? -5.582 5.297 1.557 1 95.19 114 HIS A CA 1
ATOM 849 C C . HIS A 1 114 ? -5.695 6.809 1.731 1 95.19 114 HIS A C 1
ATOM 851 O O . HIS A 1 114 ? -5.523 7.324 2.84 1 95.19 114 HIS A O 1
ATOM 857 N N . ALA A 1 115 ? -6.059 7.453 0.685 1 94.44 115 ALA A N 1
ATOM 858 C CA . ALA A 1 115 ? -6.125 8.914 0.646 1 94.44 115 ALA A CA 1
ATOM 859 C C . ALA A 1 115 ? -4.914 9.531 1.337 1 94.44 115 ALA A C 1
ATOM 861 O O . ALA A 1 115 ? -3.779 9.109 1.118 1 94.44 115 ALA A O 1
ATOM 862 N N . CYS A 1 116 ? -5.121 10.594 2.115 1 96.38 116 CYS A N 1
ATOM 863 C CA . CYS A 1 116 ? -4.004 11.312 2.721 1 96.38 116 CYS A CA 1
ATOM 864 C C . CYS A 1 116 ? -3.357 10.484 3.824 1 96.38 116 CYS A C 1
ATOM 866 O O . CYS A 1 116 ? -2.254 10.797 4.273 1 96.38 116 CYS A O 1
ATOM 868 N N . TYR A 1 117 ? -3.986 9.375 4.25 1 97.44 117 TYR A N 1
ATOM 869 C CA . TYR A 1 117 ? -3.484 8.477 5.281 1 97.44 117 TYR A CA 1
ATOM 870 C C . TYR A 1 117 ? -2.322 7.641 4.758 1 97.44 117 TYR A C 1
ATOM 872 O O . TYR A 1 117 ? -1.556 7.074 5.543 1 97.44 117 TYR A O 1
ATOM 880 N N . GLY A 1 118 ? -2.082 7.555 3.451 1 97.81 118 GLY A N 1
ATOM 881 C CA . GLY A 1 118 ? -1.141 6.672 2.783 1 97.81 118 GLY A CA 1
ATOM 882 C C . GLY A 1 118 ? 0.297 6.898 3.211 1 97.81 118 GLY A C 1
ATOM 883 O O . GLY A 1 118 ? 1.073 5.945 3.324 1 97.81 118 GLY A O 1
ATOM 884 N N . GLY A 1 119 ? 0.691 8.148 3.41 1 98.44 119 GLY A N 1
ATOM 885 C CA . GLY A 1 119 ? 2.041 8.445 3.867 1 98.44 119 GLY A CA 1
ATOM 886 C C . GLY A 1 119 ? 2.363 7.832 5.215 1 98.44 119 GLY A C 1
ATOM 887 O O . GLY A 1 119 ? 3.439 7.258 5.398 1 98.44 119 GLY A O 1
ATOM 888 N N . THR A 1 120 ? 1.441 7.938 6.148 1 98.56 120 THR A N 1
ATOM 889 C CA . THR A 1 120 ? 1.596 7.375 7.484 1 98.56 120 THR A CA 1
ATOM 890 C C . THR A 1 120 ? 1.667 5.852 7.43 1 98.56 120 THR A C 1
ATOM 892 O O . THR A 1 120 ? 2.473 5.234 8.125 1 98.56 120 THR A O 1
ATOM 895 N N . LEU A 1 121 ? 0.807 5.277 6.586 1 98.44 121 LEU A N 1
ATOM 896 C CA . LEU A 1 121 ? 0.836 3.828 6.418 1 98.44 121 LEU A CA 1
ATOM 897 C C . LEU A 1 121 ? 2.217 3.361 5.965 1 98.44 121 LEU A C 1
ATOM 899 O O . LEU A 1 121 ? 2.76 2.396 6.508 1 98.44 121 LEU A O 1
ATOM 903 N N . ALA A 1 122 ? 2.801 4.039 4.977 1 98.69 122 ALA A N 1
ATOM 904 C CA . ALA A 1 122 ? 4.125 3.686 4.477 1 98.69 122 ALA A CA 1
ATOM 905 C C . ALA A 1 122 ? 5.168 3.758 5.59 1 98.69 122 ALA A C 1
ATOM 907 O O . ALA A 1 122 ? 6.031 2.883 5.699 1 98.69 122 ALA A O 1
ATOM 908 N N . ILE A 1 123 ? 5.109 4.75 6.387 1 98.69 123 ILE A N 1
ATOM 909 C CA . ILE A 1 123 ? 6.074 4.977 7.457 1 98.69 123 ILE A CA 1
ATOM 910 C C . ILE A 1 123 ? 5.93 3.891 8.523 1 98.69 123 ILE A C 1
ATOM 912 O O . ILE A 1 123 ? 6.922 3.295 8.953 1 98.69 123 ILE A O 1
ATOM 916 N N . LEU A 1 124 ? 4.695 3.623 8.984 1 97.94 124 LEU A N 1
ATOM 917 C CA . LEU A 1 124 ? 4.465 2.619 10.016 1 97.94 124 LEU A CA 1
ATOM 918 C C . LEU A 1 124 ? 4.836 1.228 9.516 1 97.94 124 LEU A C 1
ATOM 920 O O . LEU A 1 124 ? 5.418 0.431 10.258 1 97.94 124 LEU A O 1
ATOM 924 N N . GLN A 1 125 ? 4.496 0.927 8.258 1 97.94 125 GLN A N 1
ATOM 925 C CA . GLN A 1 125 ? 4.832 -0.37 7.68 1 97.94 125 GLN A CA 1
ATOM 926 C C . GLN A 1 125 ? 6.344 -0.568 7.609 1 97.94 125 GLN A C 1
ATOM 928 O O . GLN A 1 125 ? 6.84 -1.668 7.859 1 97.94 125 GLN A O 1
ATOM 933 N N . ALA A 1 126 ? 7.043 0.481 7.238 1 97.81 126 ALA A N 1
ATOM 934 C CA . ALA A 1 126 ? 8.5 0.419 7.215 1 97.81 126 ALA A CA 1
ATOM 935 C C . ALA A 1 126 ? 9.062 0.156 8.609 1 97.81 126 ALA A C 1
ATOM 937 O O . ALA A 1 126 ? 10 -0.627 8.773 1 97.81 126 ALA A O 1
ATOM 938 N N . ALA A 1 127 ? 8.523 0.808 9.602 1 97.12 127 ALA A N 1
ATOM 939 C CA . ALA A 1 127 ? 8.961 0.604 10.977 1 97.12 127 ALA A CA 1
ATOM 940 C C . ALA A 1 127 ? 8.68 -0.825 11.438 1 97.12 127 ALA A C 1
ATOM 942 O O . ALA A 1 127 ? 9.523 -1.452 12.086 1 97.12 127 ALA A O 1
ATOM 943 N N . GLU A 1 128 ? 7.484 -1.29 11.156 1 95.75 128 GLU A N 1
ATOM 944 C CA . GLU A 1 128 ? 7.105 -2.656 11.508 1 95.75 128 GLU A CA 1
ATOM 945 C C . GLU A 1 128 ? 8 -3.674 10.805 1 95.75 128 GLU A C 1
ATOM 947 O O . GLU A 1 128 ? 8.391 -4.68 11.406 1 95.75 128 GLU A O 1
ATOM 952 N N . TRP A 1 129 ? 8.281 -3.453 9.508 1 95.56 129 TRP A N 1
ATOM 953 C CA . TRP A 1 129 ? 9.219 -4.281 8.75 1 95.56 129 TRP A CA 1
ATOM 954 C C . TRP A 1 129 ? 10.594 -4.293 9.406 1 95.56 129 TRP A C 1
ATOM 956 O O . TRP A 1 129 ? 11.195 -5.355 9.578 1 95.56 129 TRP A O 1
ATOM 966 N N . TYR A 1 130 ? 11.078 -3.109 9.797 1 94.75 130 TYR A N 1
ATOM 967 C CA . TYR A 1 130 ? 12.383 -2.982 10.438 1 94.75 130 TYR A CA 1
ATOM 968 C C . TYR A 1 130 ? 12.445 -3.818 11.711 1 94.75 130 TYR A C 1
ATOM 970 O O . TYR A 1 130 ? 13.43 -4.512 11.961 1 94.75 130 TYR A O 1
ATOM 978 N N . LEU A 1 131 ? 11.43 -3.805 12.484 1 91.81 131 LEU A N 1
ATOM 979 C CA . LEU A 1 131 ? 11.383 -4.504 13.766 1 91.81 131 LEU A CA 1
ATOM 980 C C . LEU A 1 131 ? 11.297 -6.012 13.562 1 91.81 131 LEU A C 1
ATOM 982 O O . LEU A 1 131 ? 11.664 -6.785 14.445 1 91.81 131 LEU A O 1
ATOM 986 N N . SER A 1 132 ? 10.773 -6.395 12.422 1 88.19 132 SER A N 1
ATOM 987 C CA . SER A 1 132 ? 10.578 -7.816 12.164 1 88.19 132 SER A CA 1
ATOM 988 C C . SER A 1 132 ? 11.852 -8.461 11.625 1 88.19 132 SER A C 1
ATOM 990 O O . SER A 1 132 ? 11.969 -9.688 11.594 1 88.19 132 SER A O 1
ATOM 992 N N . GLN A 1 133 ? 12.805 -7.664 11.289 1 83.5 133 GLN A N 1
ATOM 993 C CA . GLN A 1 133 ? 14.023 -8.195 10.68 1 83.5 133 GLN A CA 1
ATOM 994 C C . GLN A 1 133 ? 14.883 -8.922 11.711 1 83.5 133 GLN A C 1
ATOM 996 O O . GLN A 1 133 ? 15.055 -8.445 12.836 1 83.5 133 GLN A O 1
ATOM 1001 N N . THR A 1 134 ? 15.344 -10.07 11.328 1 71.25 134 THR A N 1
ATOM 1002 C CA . THR A 1 134 ? 16.141 -10.875 12.25 1 71.25 134 THR A CA 1
ATOM 1003 C C . THR A 1 134 ? 17.625 -10.727 11.953 1 71.25 134 THR A C 1
ATOM 1005 O O . THR A 1 134 ? 18.469 -11.055 12.781 1 71.25 134 THR A O 1
ATOM 1008 N N . ASN A 1 135 ? 18.031 -10.414 10.727 1 64.94 135 ASN A N 1
ATOM 1009 C CA . ASN A 1 135 ? 19.438 -10.297 10.375 1 64.94 135 ASN A CA 1
ATOM 1010 C C . ASN A 1 135 ? 19.906 -8.844 10.406 1 64.94 135 ASN A C 1
ATOM 1012 O O . ASN A 1 135 ? 19.125 -7.945 10.711 1 64.94 135 ASN A O 1
ATOM 1016 N N . ARG A 1 136 ? 21.078 -8.648 9.719 1 59.28 136 ARG A N 1
ATOM 1017 C CA . ARG A 1 136 ? 21.688 -7.324 9.711 1 59.28 136 ARG A CA 1
ATOM 1018 C C . ARG A 1 136 ? 20.734 -6.289 9.133 1 59.28 136 ARG A C 1
ATOM 1020 O O . ARG A 1 136 ? 20.234 -6.449 8.016 1 59.28 136 ARG A O 1
ATOM 1027 N N . GLN A 1 137 ? 20.547 -5.238 9.82 1 74.31 137 GLN A N 1
ATOM 1028 C CA . GLN A 1 137 ? 19.359 -4.387 9.719 1 74.31 137 GLN A CA 1
ATOM 1029 C C . GLN A 1 137 ? 19.547 -3.32 8.641 1 74.31 137 GLN A C 1
ATOM 1031 O O . GLN A 1 137 ? 20.453 -2.488 8.727 1 74.31 137 GLN A O 1
ATOM 1036 N N . LYS A 1 138 ? 19.141 -3.621 7.441 1 91.62 138 LYS A N 1
ATOM 1037 C CA . LYS A 1 138 ? 18.984 -2.568 6.441 1 91.62 138 LYS A CA 1
ATOM 1038 C C . LYS A 1 138 ? 17.906 -1.571 6.867 1 91.62 138 LYS A C 1
ATOM 1040 O O . LYS A 1 138 ? 17.109 -1.856 7.762 1 91.62 138 LYS A O 1
ATOM 1045 N N . VAL A 1 139 ? 18.062 -0.38 6.316 1 97.06 139 VAL A N 1
ATOM 1046 C CA . VAL A 1 139 ? 17.094 0.664 6.625 1 97.06 139 VAL A CA 1
ATOM 1047 C C . VAL A 1 139 ? 16.047 0.746 5.508 1 97.06 139 VAL A C 1
ATOM 1049 O O . VAL A 1 139 ? 16.172 0.063 4.484 1 97.06 139 VAL A O 1
ATOM 1052 N N . ALA A 1 140 ? 15.047 1.528 5.789 1 98.25 140 ALA A N 1
ATOM 1053 C CA . ALA A 1 140 ? 14.008 1.747 4.793 1 98.25 140 ALA A CA 1
ATOM 1054 C C . ALA A 1 140 ? 14 3.195 4.312 1 98.25 140 ALA A C 1
ATOM 1056 O O . ALA A 1 140 ? 14.211 4.117 5.105 1 98.25 140 ALA A O 1
ATOM 1057 N N . LEU A 1 141 ? 13.828 3.369 3.049 1 98.88 141 LEU A N 1
ATOM 1058 C CA . LEU A 1 141 ? 13.523 4.672 2.465 1 98.88 141 LEU A CA 1
ATOM 1059 C C . LEU A 1 141 ? 12.023 4.836 2.242 1 98.88 141 LEU A C 1
ATOM 1061 O O . LEU A 1 141 ? 11.414 4.066 1.491 1 98.88 141 LEU A O 1
ATOM 1065 N N . VAL A 1 142 ? 11.406 5.809 2.893 1 98.94 142 VAL A N 1
ATOM 1066 C CA . VAL A 1 142 ? 9.969 6.016 2.793 1 98.94 142 VAL A CA 1
ATOM 1067 C C . VAL A 1 142 ? 9.68 7.434 2.312 1 98.94 142 VAL A C 1
ATOM 1069 O O . VAL A 1 142 ? 10.32 8.391 2.764 1 98.94 142 VAL A O 1
ATOM 1072 N N . ILE A 1 143 ? 8.75 7.551 1.408 1 98.94 143 ILE A N 1
ATOM 1073 C CA . ILE A 1 143 ? 8.438 8.852 0.837 1 98.94 143 ILE A CA 1
ATOM 1074 C C . ILE A 1 143 ? 6.926 9.086 0.885 1 98.94 143 ILE A C 1
ATOM 1076 O O . ILE A 1 143 ? 6.145 8.195 0.525 1 98.94 143 ILE A O 1
ATOM 1080 N N . ALA A 1 144 ? 6.461 10.164 1.392 1 98.94 144 ALA A N 1
ATOM 1081 C CA . ALA A 1 144 ? 5.113 10.703 1.215 1 98.94 144 ALA A CA 1
ATOM 1082 C C . ALA A 1 144 ? 5.105 11.859 0.227 1 98.94 144 ALA A C 1
ATOM 1084 O O . ALA A 1 144 ? 5.832 12.844 0.409 1 98.94 144 ALA A O 1
ATOM 1085 N N . VAL A 1 145 ? 4.305 11.742 -0.841 1 98.88 145 VAL A N 1
ATOM 1086 C CA . VAL A 1 145 ? 4.359 12.758 -1.886 1 98.88 145 VAL A CA 1
ATOM 1087 C C . VAL A 1 145 ? 2.994 12.883 -2.559 1 98.88 145 VAL A C 1
ATOM 1089 O O . VAL A 1 145 ? 2.309 11.883 -2.77 1 98.88 145 VAL A O 1
ATOM 1092 N N . ASP A 1 146 ? 2.633 14.164 -2.869 1 98.56 146 ASP A N 1
ATOM 1093 C CA . ASP A 1 146 ? 1.393 14.344 -3.617 1 98.56 146 ASP A CA 1
ATOM 1094 C C . ASP A 1 146 ? 1.338 15.734 -4.262 1 98.56 146 ASP A C 1
ATOM 1096 O O . ASP A 1 146 ? 2.066 16.641 -3.855 1 98.56 146 ASP A O 1
ATOM 1100 N N . GLU A 1 147 ? 0.548 15.82 -5.184 1 96.94 147 GLU A N 1
ATOM 1101 C CA . GLU A 1 147 ? 0.004 17.047 -5.746 1 96.94 147 GLU A CA 1
ATOM 1102 C C . GLU A 1 147 ? -1.519 17.078 -5.648 1 96.94 147 GLU A C 1
ATOM 1104 O O . GLU A 1 147 ? -2.197 16.219 -6.223 1 96.94 147 GLU A O 1
ATOM 1109 N N . ALA A 1 148 ? -2.051 17.984 -4.91 1 96.12 148 ALA A N 1
ATOM 1110 C CA . ALA A 1 148 ? -3.498 18.172 -4.812 1 96.12 148 ALA A CA 1
ATOM 1111 C C . ALA A 1 148 ? -4 19.156 -5.863 1 96.12 148 ALA A C 1
ATOM 1113 O O . ALA A 1 148 ? -3.627 20.328 -5.852 1 96.12 148 ALA A O 1
ATOM 1114 N N . LEU A 1 149 ? -4.824 18.703 -6.719 1 93.31 149 LEU A N 1
ATOM 1115 C CA . LEU A 1 149 ? -5.418 19.516 -7.773 1 93.31 149 LEU A CA 1
ATOM 1116 C C . LEU A 1 149 ? -6.941 19.422 -7.738 1 93.31 149 LEU A C 1
ATOM 1118 O O . LEU A 1 149 ? -7.5 18.344 -7.555 1 93.31 149 LEU A O 1
ATOM 1122 N N . TYR A 1 150 ? -7.574 20.516 -7.879 1 93.81 150 TYR A N 1
ATOM 1123 C CA . TYR A 1 150 ? -9.031 20.594 -7.93 1 93.81 150 TYR A CA 1
ATOM 1124 C C . TYR A 1 150 ? -9.492 21.312 -9.188 1 93.81 150 TYR A C 1
ATOM 1126 O O . TYR A 1 150 ? -8.711 22.016 -9.844 1 93.81 150 TYR A O 1
ATOM 1134 N N . ALA A 1 151 ? -10.766 21.094 -9.516 1 93.12 151 ALA A N 1
ATOM 1135 C CA . ALA A 1 151 ? -11.352 21.781 -10.664 1 93.12 151 ALA A CA 1
ATOM 1136 C C . ALA A 1 151 ? -11.383 23.281 -10.445 1 93.12 151 ALA A C 1
ATOM 1138 O O . ALA A 1 151 ? -11.469 23.75 -9.305 1 93.12 151 ALA A O 1
ATOM 1139 N N . GLU A 1 152 ? -11.367 24 -11.555 1 93.19 152 GLU A N 1
ATOM 1140 C CA . GLU A 1 152 ? -11.492 25.453 -11.469 1 93.19 152 GLU A CA 1
ATOM 1141 C C . GLU A 1 152 ? -12.797 25.844 -10.789 1 93.19 152 GLU A C 1
ATOM 1143 O O . GLU A 1 152 ? -13.844 25.25 -11.039 1 93.19 152 GLU A O 1
ATOM 1148 N N . ASN A 1 153 ? -12.688 26.812 -9.883 1 93.12 153 ASN A N 1
ATOM 1149 C CA . ASN A 1 153 ? -13.828 27.391 -9.172 1 93.12 153 ASN A CA 1
ATOM 1150 C C . ASN A 1 153 ? -14.375 26.438 -8.125 1 93.12 153 ASN A C 1
ATOM 1152 O O . ASN A 1 153 ? -15.406 26.703 -7.504 1 93.12 153 ASN A O 1
ATOM 1156 N N . ASP A 1 154 ? -13.703 25.297 -8.062 1 93.75 154 ASP A N 1
ATOM 1157 C CA . ASP A 1 154 ? -14.078 24.391 -6.98 1 93.75 154 ASP A CA 1
ATOM 1158 C C . ASP A 1 154 ? -13.695 24.969 -5.621 1 93.75 154 ASP A C 1
ATOM 1160 O O . ASP A 1 154 ? -12.695 25.688 -5.5 1 93.75 154 ASP A O 1
ATOM 1164 N N . ALA A 1 155 ? -14.461 24.609 -4.574 1 92.94 155 ALA A N 1
ATOM 1165 C CA . ALA A 1 155 ? -14.195 25.109 -3.225 1 92.94 155 ALA A CA 1
ATOM 1166 C C . ALA A 1 155 ? -12.836 24.641 -2.729 1 92.94 155 ALA A C 1
ATOM 1168 O O . ALA A 1 155 ? -12.234 25.266 -1.852 1 92.94 155 ALA A O 1
ATOM 1169 N N . GLY A 1 156 ? -12.328 23.531 -3.283 1 94.88 156 GLY A N 1
ATOM 1170 C CA . GLY A 1 156 ? -11.031 23 -2.896 1 94.88 156 GLY A CA 1
ATOM 1171 C C . GLY A 1 156 ? -9.875 23.672 -3.621 1 94.88 156 GLY A C 1
ATOM 1172 O O . GLY A 1 156 ? -8.719 23.516 -3.219 1 94.88 156 GLY A O 1
ATOM 1173 N N . GLU A 1 157 ? -10.156 24.438 -4.652 1 96.31 157 GLU A N 1
ATOM 1174 C CA . GLU A 1 157 ? -9.109 25.016 -5.492 1 96.31 157 GLU A CA 1
ATOM 1175 C C . GLU A 1 157 ? -8.125 25.844 -4.664 1 96.31 157 GLU A C 1
ATOM 1177 O O . GLU A 1 157 ? -6.91 25.703 -4.828 1 96.31 157 GLU A O 1
ATOM 1182 N N . PRO A 1 158 ? -8.594 26.609 -3.719 1 97.06 158 PRO A N 1
ATOM 1183 C CA . PRO A 1 158 ? -7.648 27.438 -2.965 1 97.06 158 PRO A CA 1
ATOM 1184 C C . PRO A 1 158 ? -6.781 26.609 -2.014 1 97.06 158 PRO A C 1
ATOM 1186 O O . PRO A 1 158 ? -5.816 27.141 -1.444 1 97.06 158 PRO A O 1
ATOM 1189 N N . THR A 1 159 ? -7.098 25.391 -1.753 1 97.38 159 THR A N 1
ATOM 1190 C CA . THR A 1 159 ? -6.34 24.578 -0.812 1 97.38 159 THR A CA 1
ATOM 1191 C C . THR A 1 159 ? -5.266 23.766 -1.54 1 97.38 159 THR A C 1
ATOM 1193 O O . THR A 1 159 ? -4.492 23.047 -0.91 1 97.38 159 THR A O 1
ATOM 1196 N N . GLN A 1 160 ? -5.203 23.906 -2.852 1 97.25 160 GLN A N 1
ATOM 1197 C CA . GLN A 1 160 ? -4.27 23.125 -3.648 1 97.25 160 GLN A CA 1
ATOM 1198 C C . GLN A 1 160 ? -2.84 23.281 -3.146 1 97.25 160 GLN A C 1
ATOM 1200 O O . GLN A 1 160 ? -2.521 24.266 -2.477 1 97.25 160 GLN A O 1
ATOM 1205 N N . GLY A 1 161 ? -2.023 22.312 -3.529 1 98.06 161 GLY A N 1
ATOM 1206 C CA . GLY A 1 161 ? -0.614 22.312 -3.174 1 98.06 161 GLY A CA 1
ATOM 1207 C C . GLY A 1 161 ? 0.115 21.047 -3.592 1 98.06 161 GLY A C 1
ATOM 1208 O O . GLY A 1 161 ? -0.422 20.234 -4.348 1 98.06 161 GLY A O 1
ATOM 1209 N N . ALA A 1 162 ? 1.353 20.969 -3.16 1 98.56 162 ALA A N 1
ATOM 1210 C CA . ALA A 1 162 ? 2.193 19.812 -3.473 1 98.56 162 ALA A CA 1
ATOM 1211 C C . ALA A 1 162 ? 3.451 19.797 -2.607 1 98.56 162 ALA A C 1
ATOM 1213 O O . ALA A 1 162 ? 3.887 20.844 -2.121 1 98.56 162 ALA A O 1
ATOM 1214 N N . GLY A 1 163 ? 3.973 18.641 -2.457 1 98.75 163 GLY A N 1
ATOM 1215 C CA . GLY A 1 163 ? 5.223 18.469 -1.73 1 98.75 163 GLY A CA 1
ATOM 1216 C C . GLY A 1 163 ? 5.551 17.016 -1.452 1 98.75 163 GLY A C 1
ATOM 1217 O O . GLY A 1 163 ? 4.738 16.125 -1.71 1 98.75 163 GLY A O 1
ATOM 1218 N N . ALA A 1 164 ? 6.758 16.828 -1.039 1 98.94 164 ALA A N 1
ATOM 1219 C CA . ALA A 1 164 ? 7.227 15.484 -0.674 1 98.94 164 ALA A CA 1
ATOM 1220 C C . ALA A 1 164 ? 8.086 15.531 0.588 1 98.94 164 ALA A C 1
ATOM 1222 O O . ALA A 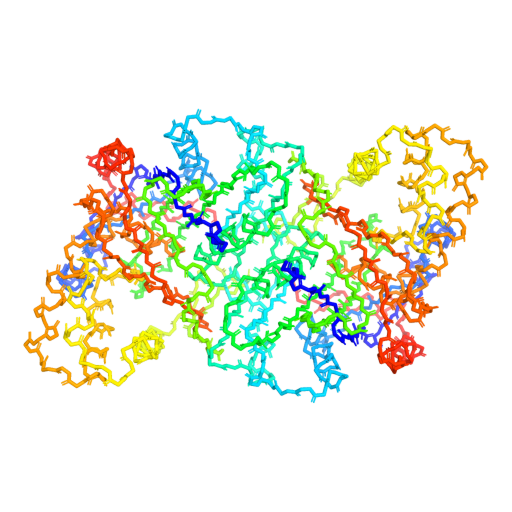1 164 ? 8.836 16.484 0.803 1 98.94 164 ALA A O 1
ATOM 1223 N N . VAL A 1 165 ? 7.945 14.602 1.398 1 98.94 165 VAL A N 1
ATOM 1224 C CA . VAL A 1 165 ? 8.836 14.344 2.527 1 98.94 165 VAL A CA 1
ATOM 1225 C C . VAL A 1 165 ? 9.375 12.922 2.439 1 98.94 165 VAL A C 1
ATOM 1227 O O . VAL A 1 165 ? 8.625 11.977 2.17 1 98.94 165 VAL A O 1
ATOM 1230 N N . ALA A 1 166 ? 10.633 12.727 2.576 1 98.94 166 ALA A N 1
ATOM 1231 C CA . ALA A 1 166 ? 11.266 11.414 2.594 1 98.94 166 ALA A CA 1
ATOM 1232 C C . ALA A 1 166 ? 11.969 11.156 3.926 1 98.94 166 ALA A C 1
ATOM 1234 O O . ALA A 1 166 ? 12.555 12.078 4.512 1 98.94 166 ALA A O 1
ATOM 1235 N N . PHE A 1 167 ? 11.938 9.953 4.363 1 98.81 167 PHE A N 1
ATOM 1236 C CA . PHE A 1 167 ? 12.562 9.523 5.609 1 98.81 167 PHE A CA 1
ATOM 1237 C C . PHE A 1 167 ? 13.422 8.281 5.383 1 98.81 167 PHE A C 1
ATOM 1239 O O . PHE A 1 167 ? 13.07 7.418 4.582 1 98.81 167 PHE A O 1
ATOM 1246 N N . ILE A 1 168 ? 14.531 8.258 6.047 1 98.62 168 ILE A N 1
ATOM 1247 C CA . ILE A 1 168 ? 15.156 6.973 6.352 1 98.62 168 ILE A CA 1
ATOM 1248 C C . ILE A 1 168 ? 14.625 6.449 7.688 1 98.62 168 ILE A C 1
ATOM 1250 O O . ILE A 1 168 ? 14.742 7.113 8.719 1 98.62 168 ILE A O 1
ATOM 1254 N N . ILE A 1 169 ? 14.008 5.293 7.656 1 98.38 169 ILE A N 1
ATOM 1255 C CA . ILE A 1 169 ? 13.469 4.648 8.852 1 98.38 169 ILE A CA 1
ATOM 1256 C C . ILE A 1 169 ? 14.414 3.545 9.312 1 98.38 169 ILE A C 1
ATOM 1258 O O . ILE A 1 169 ? 14.781 2.66 8.531 1 98.38 169 ILE A O 1
ATOM 1262 N N . GLY A 1 170 ? 14.82 3.498 10.469 1 96.56 170 GLY A N 1
ATOM 1263 C CA . GLY A 1 170 ? 15.766 2.592 11.109 1 96.56 170 GLY A CA 1
ATOM 1264 C C . GLY A 1 170 ? 16.078 2.977 12.539 1 96.56 170 GLY A C 1
ATOM 1265 O O . GLY A 1 170 ? 15.172 3.188 13.352 1 96.56 170 GLY A O 1
ATOM 1266 N N . PRO A 1 171 ? 17.375 3.043 12.875 1 95.31 171 PRO A N 1
ATOM 1267 C CA . PRO A 1 171 ? 17.719 3.523 14.211 1 95.31 171 PRO A CA 1
ATOM 1268 C C . PRO A 1 171 ? 17.172 4.918 14.5 1 95.31 171 PRO A C 1
ATOM 1270 O O . PRO A 1 171 ? 17.219 5.797 13.633 1 95.31 171 PRO A O 1
ATOM 1273 N N . PRO A 1 172 ? 16.594 5.133 15.633 1 96.19 172 PRO A N 1
ATOM 1274 C CA . PRO A 1 172 ? 15.953 6.41 15.953 1 96.19 172 PRO A CA 1
ATOM 1275 C C . PRO A 1 172 ? 16.953 7.512 16.281 1 96.19 172 PRO A C 1
ATOM 1277 O O . PRO A 1 172 ? 17.031 7.969 17.422 1 96.19 172 PRO A O 1
ATOM 1280 N N . VAL A 1 173 ? 17.562 8.023 15.297 1 96.69 173 VAL A N 1
ATOM 1281 C CA . VAL A 1 173 ? 18.578 9.062 15.453 1 96.69 173 VAL A CA 1
ATOM 1282 C C . VAL A 1 173 ? 17.906 10.406 15.719 1 96.69 173 VAL A C 1
ATOM 1284 O O . VAL A 1 173 ? 18.281 11.125 16.641 1 96.69 173 VAL A O 1
ATOM 1287 N N . LEU A 1 174 ? 16.906 10.742 14.914 1 97.31 174 LEU A N 1
ATOM 1288 C CA . LEU A 1 174 ? 16.203 12.008 15.086 1 97.31 174 LEU A CA 1
ATOM 1289 C C . LEU A 1 174 ? 15.016 11.844 16.031 1 97.31 174 LEU A C 1
ATOM 1291 O O . LEU A 1 174 ? 14.781 12.688 16.891 1 97.31 174 LEU A O 1
ATOM 1295 N N . ALA A 1 175 ? 14.297 10.766 15.898 1 97.38 175 ALA A N 1
ATOM 1296 C CA . ALA A 1 175 ? 13.094 10.547 16.688 1 97.38 175 ALA A CA 1
ATOM 1297 C C . ALA A 1 175 ? 12.734 9.062 16.75 1 97.38 175 ALA A C 1
ATOM 1299 O O . ALA A 1 175 ? 12.914 8.344 15.758 1 97.38 175 ALA A O 1
ATOM 1300 N N . ALA A 1 176 ? 12.219 8.609 17.859 1 97.62 176 ALA A N 1
ATOM 1301 C CA . ALA A 1 176 ? 11.68 7.258 18 1 97.62 176 ALA A CA 1
ATOM 1302 C C . ALA A 1 176 ? 10.172 7.246 17.766 1 97.62 176 ALA A C 1
ATOM 1304 O O . ALA A 1 176 ? 9.445 8.109 18.266 1 97.62 176 ALA A O 1
ATOM 1305 N N . LEU A 1 177 ? 9.719 6.355 16.938 1 97.19 177 LEU A N 1
ATOM 1306 C CA . LEU A 1 177 ? 8.297 6.145 16.734 1 97.19 177 LEU A CA 1
ATOM 1307 C C . LEU A 1 177 ? 7.762 5.047 17.641 1 97.19 177 LEU A C 1
ATOM 1309 O O . LEU A 1 177 ? 8.367 3.98 17.766 1 97.19 177 LEU A O 1
ATOM 1313 N N . HIS A 1 178 ? 6.695 5.309 18.297 1 95 178 HIS A N 1
ATOM 1314 C CA . HIS A 1 178 ? 6.117 4.328 19.219 1 95 178 HIS A CA 1
ATOM 1315 C C . HIS A 1 178 ? 5.207 3.354 18.469 1 95 178 HIS A C 1
ATOM 1317 O O . HIS A 1 178 ? 4.016 3.262 18.766 1 95 178 HIS A O 1
ATOM 1323 N N . VAL A 1 179 ? 5.875 2.578 17.719 1 91.88 179 VAL A N 1
ATOM 1324 C CA . VAL A 1 179 ? 5.176 1.573 16.922 1 91.88 179 VAL A CA 1
ATOM 1325 C C . VAL A 1 179 ? 4.633 0.477 17.828 1 91.88 179 VAL A C 1
ATOM 1327 O O . VAL A 1 179 ? 5.227 0.171 18.875 1 91.88 179 VAL A O 1
ATOM 1330 N N . GLY A 1 180 ? 3.512 -0.114 17.547 1 87.5 180 GLY A N 1
ATOM 1331 C CA . GLY A 1 180 ? 2.893 -1.139 18.375 1 87.5 180 GLY A CA 1
ATOM 1332 C C . GLY A 1 180 ? 1.923 -0.575 19.391 1 87.5 180 GLY A C 1
ATOM 1333 O O . GLY A 1 180 ? 1.129 -1.316 19.969 1 87.5 180 GLY A O 1
ATOM 1334 N N . HIS A 1 181 ? 1.977 0.765 19.5 1 90.44 181 HIS A N 1
ATOM 1335 C CA . HIS A 1 181 ? 1.095 1.423 20.469 1 90.44 181 HIS A CA 1
ATOM 1336 C C . HIS A 1 181 ? 0.262 2.508 19.797 1 90.44 181 HIS A C 1
ATOM 1338 O O . HIS A 1 181 ? -0.255 3.406 20.453 1 90.44 181 HIS A O 1
ATOM 1344 N N . THR A 1 182 ? 0.192 2.467 18.562 1 94.94 182 THR A N 1
ATOM 1345 C CA . THR A 1 182 ? -0.564 3.492 17.844 1 94.94 182 THR A CA 1
ATOM 1346 C C . THR A 1 182 ? -2.064 3.293 18.047 1 94.94 182 THR A C 1
ATOM 1348 O O . THR A 1 182 ? -2.508 2.203 18.406 1 94.94 182 THR A O 1
ATOM 1351 N N . ILE A 1 183 ? -2.814 4.332 17.922 1 96.06 183 ILE A N 1
ATOM 1352 C CA . ILE A 1 183 ? -4.27 4.281 18 1 96.06 183 ILE A CA 1
ATOM 1353 C C . ILE A 1 183 ? -4.883 4.531 16.625 1 96.06 183 ILE A C 1
ATOM 1355 O O . ILE A 1 183 ? -5.035 5.68 16.203 1 96.06 183 ILE A O 1
ATOM 1359 N N . ALA A 1 184 ? -5.277 3.459 15.992 1 95.38 184 ALA A N 1
ATOM 1360 C CA . ALA A 1 184 ? -5.941 3.557 14.695 1 95.38 184 ALA A CA 1
ATOM 1361 C C . ALA A 1 184 ? -7.445 3.771 14.867 1 95.38 184 ALA A C 1
ATOM 1363 O O . ALA A 1 184 ? -8.039 3.307 15.836 1 95.38 184 ALA A O 1
ATOM 1364 N N . TYR A 1 185 ? -8.031 4.473 13.945 1 96.25 185 TYR A N 1
ATOM 1365 C CA . TYR A 1 185 ? -9.484 4.602 13.844 1 96.25 185 TYR A CA 1
ATOM 1366 C C . TYR A 1 185 ? -9.922 4.684 12.383 1 96.25 185 TYR A C 1
ATOM 1368 O O . TYR A 1 185 ? -9.352 5.441 11.602 1 96.25 185 TYR A O 1
ATOM 1376 N N . SER A 1 186 ? -10.906 3.855 12.055 1 95.44 186 SER A N 1
ATOM 1377 C CA . SER A 1 186 ? -11.391 3.867 10.68 1 95.44 186 SER A CA 1
ATOM 1378 C C . SER A 1 186 ? -12.891 3.637 10.617 1 95.44 186 SER A C 1
ATOM 1380 O O . SER A 1 186 ? -13.445 2.877 11.414 1 95.44 186 SER A O 1
ATOM 1382 N N . GLU A 1 187 ? -13.547 4.355 9.789 1 93.81 187 GLU A N 1
ATOM 1383 C CA . GLU A 1 187 ? -14.922 4.16 9.344 1 93.81 187 GLU A CA 1
ATOM 1384 C C . GLU A 1 187 ? -15.047 4.328 7.832 1 93.81 187 GLU A C 1
ATOM 1386 O O . GLU A 1 187 ? -14.594 5.328 7.273 1 93.81 187 GLU A O 1
ATOM 1391 N N . PRO A 1 188 ? -15.641 3.328 7.191 1 91.19 188 PRO A N 1
ATOM 1392 C CA . PRO A 1 188 ? -15.766 3.469 5.738 1 91.19 188 PRO A CA 1
ATOM 1393 C C . PRO A 1 188 ? -16.828 4.484 5.332 1 91.19 188 PRO A C 1
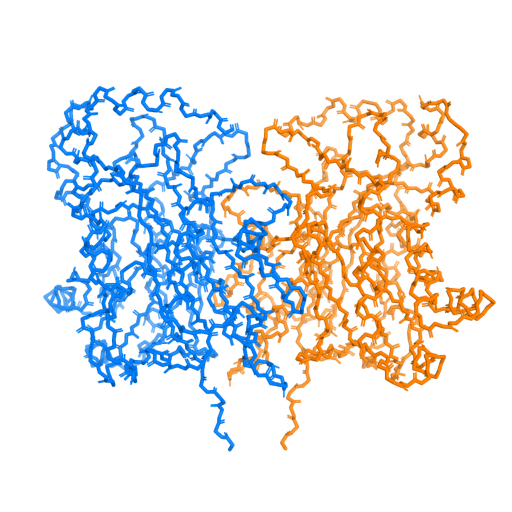ATOM 1395 O O . PRO A 1 188 ? -18.031 4.215 5.453 1 91.19 188 PRO A O 1
ATOM 1398 N N . VAL A 1 189 ? -16.375 5.645 4.969 1 90.19 189 VAL A N 1
ATOM 1399 C CA . VAL A 1 189 ? -17.266 6.707 4.512 1 90.19 189 VAL A CA 1
ATOM 1400 C C . VAL A 1 189 ? -16.859 7.145 3.104 1 90.19 189 VAL A C 1
ATOM 1402 O O . VAL A 1 189 ? -15.719 6.945 2.688 1 90.19 189 VAL A O 1
ATOM 1405 N N . PHE A 1 190 ? -17.797 7.711 2.371 1 85.5 190 PHE A N 1
ATOM 1406 C CA . PHE A 1 190 ? -17.531 8.172 1.015 1 85.5 190 PHE A CA 1
ATOM 1407 C C . PHE A 1 190 ? -17.656 9.688 0.927 1 85.5 190 PHE A C 1
ATOM 1409 O O . PHE A 1 190 ? -18.469 10.211 0.163 1 85.5 190 PHE A O 1
ATOM 1416 N N . ASP A 1 191 ? -16.734 10.359 1.619 1 87.88 191 ASP A N 1
ATOM 1417 C CA . ASP A 1 191 ? -16.703 11.812 1.7 1 87.88 191 ASP A CA 1
ATOM 1418 C C . ASP A 1 191 ? -15.836 12.406 0.594 1 87.88 191 ASP A C 1
ATOM 1420 O O . ASP A 1 191 ? -15.984 13.586 0.251 1 87.88 191 ASP A O 1
ATOM 1424 N N . PHE A 1 192 ? -14.93 11.695 0.139 1 86.12 192 PHE A N 1
ATOM 1425 C CA . PHE A 1 192 ? -13.945 12.102 -0.854 1 86.12 192 PHE A CA 1
ATOM 1426 C C . PHE A 1 192 ? -13.484 10.906 -1.685 1 86.12 192 PHE A C 1
ATOM 1428 O O . PHE A 1 192 ? -13.25 9.828 -1.146 1 86.12 192 PHE A O 1
ATOM 1435 N N . TRP A 1 193 ? -13.484 11.008 -2.895 1 82.94 193 TRP A N 1
ATOM 1436 C CA . TRP A 1 193 ? -12.938 9.984 -3.773 1 82.94 193 TRP A CA 1
ATOM 1437 C C . TRP A 1 193 ? -12.523 10.57 -5.117 1 82.94 193 TRP A C 1
ATOM 1439 O O . TRP A 1 193 ? -12.812 11.742 -5.402 1 82.94 193 TRP A O 1
ATOM 1449 N N . LYS A 1 194 ? -11.617 9.859 -5.773 1 89.12 194 LYS A N 1
ATOM 1450 C CA . LYS A 1 194 ? -11.117 10.234 -7.098 1 89.12 194 LYS A CA 1
ATOM 1451 C C . LYS A 1 194 ? -11.477 9.172 -8.133 1 89.12 194 LYS A C 1
ATOM 1453 O O . LYS A 1 194 ? -10.688 8.266 -8.406 1 89.12 194 LYS A O 1
ATOM 1458 N N . PRO A 1 195 ? -12.547 9.414 -8.797 1 85.19 195 PRO A N 1
ATOM 1459 C CA . PRO A 1 195 ? -12.953 8.414 -9.789 1 85.19 195 PRO A CA 1
ATOM 1460 C C . PRO A 1 195 ? -11.938 8.258 -10.922 1 85.19 195 PRO A C 1
ATOM 1462 O O . PRO A 1 195 ? -11.32 9.242 -11.336 1 85.19 195 PRO A O 1
ATOM 1465 N N . LEU A 1 196 ? -11.875 7.035 -11.492 1 84.06 196 LEU A N 1
ATOM 1466 C CA . LEU A 1 196 ? -10.867 6.73 -12.5 1 84.06 196 LEU A CA 1
ATOM 1467 C C . LEU A 1 196 ? -11.141 7.496 -13.789 1 84.06 196 LEU A C 1
ATOM 1469 O O . LEU A 1 196 ? -10.227 7.754 -14.57 1 84.06 196 LEU A O 1
ATOM 1473 N N . ASP A 1 197 ? -12.352 7.879 -13.992 1 81.12 197 ASP A N 1
ATOM 1474 C CA . ASP A 1 197 ? -12.734 8.508 -15.25 1 81.12 197 ASP A CA 1
ATOM 1475 C C . ASP A 1 197 ? -12.742 10.031 -15.125 1 81.12 197 ASP A C 1
ATOM 1477 O O . ASP A 1 197 ? -13.141 10.734 -16.047 1 81.12 197 ASP A O 1
ATOM 1481 N N . LYS A 1 198 ? -12.383 10.562 -13.953 1 81.75 198 LYS A N 1
ATOM 1482 C CA . LYS A 1 198 ? -12.367 12.008 -13.734 1 81.75 198 LYS A CA 1
ATOM 1483 C C . LYS A 1 198 ? -10.953 12.5 -13.43 1 81.75 198 LYS A C 1
ATOM 1485 O O . LYS A 1 198 ? -10.148 11.773 -12.852 1 81.75 198 LYS A O 1
ATOM 1490 N N . HIS A 1 199 ? -10.781 13.703 -13.82 1 79.44 199 HIS A N 1
ATOM 1491 C CA . HIS A 1 199 ? -9.477 14.312 -13.633 1 79.44 199 HIS A CA 1
ATOM 1492 C C . HIS A 1 199 ? -9.32 14.859 -12.219 1 79.44 199 HIS A C 1
ATOM 1494 O O . HIS A 1 199 ? -8.211 14.938 -11.695 1 79.44 199 HIS A O 1
ATOM 1500 N N . TYR A 1 200 ? -10.422 15.273 -11.703 1 89.19 200 TYR A N 1
ATOM 1501 C CA . TYR A 1 200 ? -10.398 15.922 -10.398 1 89.19 200 TYR A CA 1
ATOM 1502 C C . TYR A 1 200 ? -11.188 15.117 -9.367 1 89.19 200 TYR A C 1
ATOM 1504 O O . TYR A 1 200 ? -12.102 14.367 -9.727 1 89.19 200 TYR A O 1
ATOM 1512 N N . PRO A 1 201 ? -10.82 15.281 -8.117 1 91.12 201 PRO A N 1
ATOM 1513 C CA . PRO A 1 201 ? -11.562 14.586 -7.062 1 91.12 201 PRO A CA 1
ATOM 1514 C C . PRO A 1 201 ? -12.977 15.133 -6.875 1 91.12 201 PRO A C 1
ATOM 1516 O O . PRO A 1 201 ? -13.266 16.266 -7.277 1 91.12 201 PRO A O 1
ATOM 1519 N N . GLU A 1 202 ? -13.82 14.266 -6.344 1 90.62 202 GLU A N 1
ATOM 1520 C CA . GLU A 1 202 ? -15.133 14.641 -5.82 1 90.62 202 GLU A CA 1
ATOM 1521 C C . GLU A 1 202 ? -15.125 14.656 -4.293 1 90.62 202 GLU A C 1
ATOM 1523 O O . GLU A 1 202 ? -14.641 13.719 -3.654 1 90.62 202 GLU A O 1
ATOM 1528 N N . VAL A 1 203 ? -15.625 15.797 -3.756 1 89.94 203 VAL A N 1
ATOM 1529 C CA . VAL A 1 203 ? -15.531 15.945 -2.307 1 89.94 203 VAL A CA 1
ATOM 1530 C C . VAL A 1 203 ? -16.797 16.609 -1.768 1 89.94 203 VAL A C 1
ATOM 1532 O O . VAL A 1 203 ? -17.328 17.516 -2.389 1 89.94 203 VAL A O 1
ATOM 1535 N N . ASN A 1 204 ? -17.359 16 -0.729 1 91.5 204 ASN A N 1
ATOM 1536 C CA . ASN A 1 204 ? -18.281 16.688 0.161 1 91.5 204 ASN A CA 1
ATOM 1537 C C . ASN A 1 204 ? -17.562 17.344 1.333 1 91.5 204 ASN A C 1
ATOM 1539 O O . ASN A 1 204 ? -17.422 16.734 2.398 1 91.5 204 ASN A O 1
ATOM 1543 N N . GLY A 1 205 ? -17.25 18.578 1.161 1 91.06 205 GLY A N 1
ATOM 1544 C CA . GLY A 1 205 ? -16.375 19.281 2.084 1 91.06 205 GLY A CA 1
ATOM 1545 C C . GLY A 1 205 ? -16.875 19.281 3.512 1 91.06 205 GLY A C 1
ATOM 1546 O O . GLY A 1 205 ? -16.125 19.016 4.445 1 91.06 205 GLY A O 1
ATOM 1547 N N . ALA A 1 206 ? -18.125 19.609 3.689 1 93.19 206 ALA A N 1
ATOM 1548 C CA . ALA A 1 206 ? -18.719 19.656 5.027 1 93.19 206 ALA A CA 1
ATOM 1549 C C . ALA A 1 206 ? -18.688 18.297 5.691 1 93.19 206 ALA A C 1
ATOM 1551 O O . ALA A 1 206 ? -18.359 18.172 6.871 1 93.19 206 ALA A O 1
ATOM 1552 N N . PHE A 1 207 ? -19.031 17.328 4.973 1 95 207 PHE A N 1
ATOM 1553 C CA . PHE A 1 207 ? -19.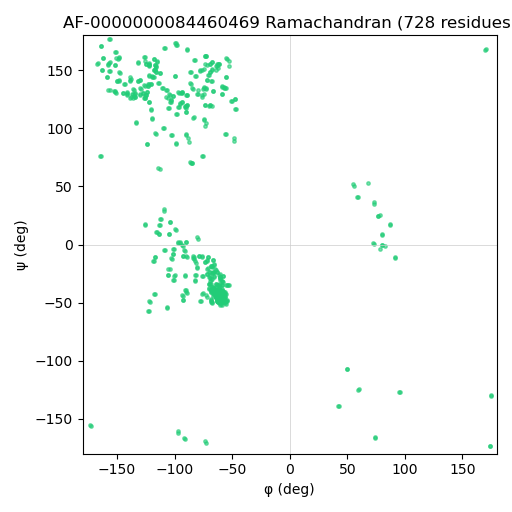031 15.969 5.504 1 95 207 PHE A CA 1
ATOM 1554 C C . PHE A 1 207 ? -17.609 15.516 5.809 1 95 207 PHE A C 1
ATOM 1556 O O . PHE A 1 207 ? -17.375 14.852 6.82 1 95 207 PHE A O 1
ATOM 1563 N N . SER A 1 208 ? -16.656 15.852 4.934 1 94.38 208 SER A N 1
ATOM 1564 C CA . SER A 1 208 ? -15.258 15.516 5.152 1 94.38 208 SER A CA 1
ATOM 1565 C C . SER A 1 208 ? -14.742 16.125 6.449 1 94.38 208 SER A C 1
ATOM 1567 O O . SER A 1 208 ? -13.953 15.508 7.164 1 94.38 208 SER A O 1
ATOM 1569 N N . LEU A 1 209 ? -15.133 17.344 6.703 1 95.88 209 LEU A N 1
ATOM 1570 C CA . LEU A 1 209 ? -14.734 18 7.945 1 95.88 209 LEU A CA 1
ATOM 1571 C C . LEU A 1 209 ? -15.297 17.25 9.156 1 95.88 209 LEU A C 1
ATOM 1573 O O . LEU A 1 209 ? -14.594 17.062 10.148 1 95.88 209 LEU A O 1
ATOM 1577 N N . GLU A 1 210 ? -16.516 16.844 9.078 1 97.19 210 GLU A N 1
ATOM 1578 C CA . GLU A 1 210 ? -17.125 16.078 10.164 1 97.19 210 GLU A CA 1
ATOM 1579 C C . GLU A 1 210 ? -16.391 14.766 10.406 1 97.19 210 GLU A C 1
ATOM 1581 O O . GLU A 1 210 ? -16.203 14.359 11.555 1 97.19 210 GLU A O 1
ATOM 1586 N N . CYS A 1 211 ? -16.062 14.133 9.336 1 96.75 211 CYS A N 1
ATOM 1587 C CA . CYS A 1 211 ? -15.312 12.891 9.438 1 96.75 211 CYS A CA 1
ATOM 1588 C C . CYS A 1 211 ? -13.961 13.117 10.094 1 96.75 211 CYS A C 1
ATOM 1590 O O . CYS A 1 211 ? -13.547 12.344 10.961 1 96.75 211 CYS A O 1
ATOM 1592 N N . TYR A 1 212 ? -13.32 14.164 9.672 1 97.44 212 TYR A N 1
ATOM 1593 C CA . TYR A 1 212 ? -12.031 14.547 10.219 1 97.44 212 TYR A CA 1
ATOM 1594 C C . TYR A 1 212 ? -12.125 14.789 11.719 1 97.44 212 TYR A C 1
ATOM 1596 O O . TYR A 1 212 ? -11.297 14.297 12.492 1 97.44 212 TYR A O 1
ATOM 1604 N N . LYS A 1 213 ? -13.117 15.508 12.133 1 98.25 213 LYS A N 1
ATOM 1605 C CA . LYS A 1 213 ? -13.352 15.797 13.547 1 98.25 213 LYS A CA 1
ATOM 1606 C C . LYS A 1 213 ? -13.586 14.516 14.336 1 98.25 213 LYS A C 1
ATOM 1608 O O . LYS A 1 213 ? -13.008 14.32 15.406 1 98.25 213 LYS A O 1
ATOM 1613 N N . ARG A 1 214 ? -14.406 13.68 13.836 1 97.5 214 ARG A N 1
ATOM 1614 C CA . ARG A 1 214 ? -14.766 12.445 14.523 1 97.5 214 ARG A CA 1
ATOM 1615 C C . ARG A 1 214 ? -13.547 11.547 14.711 1 97.5 214 ARG A C 1
ATOM 1617 O O . ARG A 1 214 ? -13.383 10.93 15.766 1 97.5 214 ARG A O 1
ATOM 1624 N N . ALA A 1 215 ? -12.758 11.438 13.688 1 97.81 215 ALA A N 1
ATOM 1625 C CA . ALA A 1 215 ? -11.547 10.625 13.773 1 97.81 215 ALA A CA 1
ATOM 1626 C C . ALA A 1 215 ? -10.602 11.172 14.836 1 97.81 215 ALA A C 1
ATOM 1628 O O . ALA A 1 215 ? -10.062 10.414 15.648 1 97.81 215 ALA A O 1
ATOM 1629 N N . ALA A 1 216 ? -10.359 12.477 14.805 1 98.62 216 ALA A N 1
ATOM 1630 C CA . ALA A 1 216 ? -9.484 13.109 15.781 1 98.62 216 ALA A CA 1
ATOM 1631 C C . ALA A 1 216 ? -10 12.891 17.203 1 98.62 216 ALA A C 1
ATOM 1633 O O . ALA A 1 216 ? -9.234 12.5 18.094 1 98.62 216 ALA A O 1
ATOM 1634 N N . VAL A 1 217 ? -11.273 13.117 17.391 1 98.62 217 VAL A N 1
ATOM 1635 C CA . VAL A 1 217 ? -11.906 12.969 18.703 1 98.62 217 VAL A CA 1
ATOM 1636 C C . VAL A 1 217 ? -11.734 11.531 19.188 1 98.62 217 VAL A C 1
ATOM 1638 O O . VAL A 1 217 ? -11.359 11.297 20.344 1 98.62 217 VAL A O 1
ATOM 1641 N N . SER A 1 218 ? -11.984 10.586 18.312 1 97.88 218 SER A N 1
ATOM 1642 C CA . SER A 1 218 ? -11.898 9.18 18.688 1 97.88 218 SER A CA 1
ATOM 1643 C C . SER A 1 218 ? -10.492 8.812 19.156 1 97.88 218 SER A C 1
ATOM 1645 O O . SER A 1 218 ? -10.32 8.141 20.172 1 97.88 218 SER A O 1
ATOM 1647 N N . CYS A 1 219 ? -9.5 9.227 18.469 1 98.31 219 CYS A N 1
ATOM 1648 C CA . CYS A 1 219 ? -8.117 8.898 18.781 1 98.31 219 CYS A CA 1
ATOM 1649 C C . CYS A 1 219 ? -7.676 9.562 20.078 1 98.31 219 CYS A C 1
ATOM 1651 O O . CYS A 1 219 ? -7.09 8.914 20.938 1 98.31 219 CYS A O 1
ATOM 1653 N N . TYR A 1 220 ? -7.953 10.828 20.219 1 98.69 220 TYR A N 1
ATOM 1654 C CA . TYR A 1 220 ? -7.488 11.562 21.375 1 98.69 220 TYR A CA 1
ATOM 1655 C C . TYR A 1 220 ? -8.227 11.117 22.641 1 98.69 220 TYR A C 1
ATOM 1657 O O . TYR A 1 220 ? -7.641 11.07 23.719 1 98.69 220 TYR A O 1
ATOM 1665 N N . LYS A 1 221 ? -9.5 10.836 22.516 1 98.25 221 LYS A N 1
ATOM 1666 C CA . LYS A 1 221 ? -10.234 10.312 23.656 1 98.25 221 LYS A CA 1
ATOM 1667 C C . LYS A 1 221 ? -9.641 8.992 24.141 1 98.25 221 LYS A C 1
ATOM 1669 O O . LYS A 1 221 ? -9.516 8.758 25.344 1 98.25 221 LYS A O 1
ATOM 1674 N N . LYS A 1 222 ? -9.336 8.18 23.203 1 97.25 222 LYS A N 1
ATOM 1675 C CA . LYS A 1 222 ? -8.719 6.91 23.562 1 97.25 222 LYS A CA 1
ATOM 1676 C C . LYS A 1 222 ? -7.367 7.125 24.25 1 97.25 222 LYS A C 1
ATOM 1678 O O . LYS A 1 222 ? -7.023 6.418 25.203 1 97.25 222 LYS A O 1
ATOM 1683 N N . LEU A 1 223 ? -6.551 8.023 23.766 1 97.88 223 LEU A N 1
ATOM 1684 C CA . LEU A 1 223 ? -5.246 8.32 24.344 1 97.88 223 LEU A CA 1
ATOM 1685 C C . LEU A 1 223 ? -5.383 8.805 25.781 1 97.88 223 LEU A C 1
ATOM 1687 O O . LEU A 1 223 ? -4.656 8.352 26.656 1 97.88 223 LEU A O 1
ATOM 1691 N N . VAL A 1 224 ? -6.293 9.711 26 1 98.31 224 VAL A N 1
ATOM 1692 C CA . VAL A 1 224 ? -6.422 10.391 27.281 1 98.31 224 VAL A CA 1
ATOM 1693 C C . VAL A 1 224 ? -7.074 9.461 28.312 1 98.31 224 VAL A C 1
ATOM 1695 O O . VAL A 1 224 ? -6.707 9.461 29.484 1 98.31 224 VAL A O 1
ATOM 1698 N N . GLY A 1 225 ? -8.094 8.758 27.812 1 97.19 225 GLY A N 1
ATOM 1699 C CA . GLY A 1 225 ? -8.797 7.855 28.703 1 97.19 225 GLY A CA 1
ATOM 1700 C C . GLY A 1 225 ? -9.414 8.562 29.906 1 97.19 225 GLY A C 1
ATOM 1701 O O . GLY A 1 225 ? -10.125 9.555 29.75 1 97.19 225 GLY A O 1
ATOM 1702 N N . ASP A 1 226 ? -9.008 8.016 31.062 1 97.12 226 ASP A N 1
ATOM 1703 C CA . ASP A 1 226 ? -9.594 8.555 32.281 1 97.12 226 ASP A CA 1
ATOM 1704 C C . ASP A 1 226 ? -8.664 9.562 32.969 1 97.12 226 ASP A C 1
ATOM 1706 O O . ASP A 1 226 ? -8.914 10 34.094 1 97.12 226 ASP A O 1
ATOM 1710 N N . HIS A 1 227 ? -7.703 9.953 32.281 1 98 227 HIS A N 1
ATOM 1711 C CA . HIS A 1 227 ? -6.742 10.891 32.844 1 98 227 HIS A CA 1
ATOM 1712 C C . HIS A 1 227 ? -7.168 12.336 32.594 1 98 227 HIS A C 1
ATOM 1714 O O . HIS A 1 227 ? -8.086 12.586 31.797 1 98 227 HIS A O 1
ATOM 1720 N N . ASP A 1 228 ? -6.492 13.211 33.281 1 98 228 ASP A N 1
ATOM 1721 C CA . ASP A 1 228 ? -6.719 14.633 33.062 1 98 228 ASP A CA 1
ATOM 1722 C C . ASP A 1 228 ? -6.18 15.062 31.688 1 98 228 ASP A C 1
ATOM 1724 O O . ASP A 1 228 ? -4.984 14.938 31.422 1 98 228 ASP A O 1
ATOM 1728 N N . PRO A 1 229 ? -7.074 15.562 30.844 1 98.19 229 PRO A N 1
ATOM 1729 C CA . PRO A 1 229 ? -6.648 15.875 29.484 1 98.19 229 PRO A CA 1
ATOM 1730 C C . PRO A 1 229 ? -5.539 16.922 29.438 1 98.19 229 PRO A C 1
ATOM 1732 O O . PRO A 1 229 ? -4.629 16.828 28.609 1 98.19 229 PRO A O 1
ATOM 1735 N N . MET A 1 230 ? -5.664 17.953 30.25 1 97.56 230 MET A N 1
ATOM 1736 C CA . MET A 1 230 ? -4.641 19 30.25 1 97.56 230 MET A CA 1
ATOM 1737 C C . MET A 1 230 ? -3.281 18.438 30.641 1 97.56 230 MET A C 1
ATOM 1739 O O . MET A 1 230 ? -2.262 18.781 30.047 1 97.56 230 MET A O 1
ATOM 1743 N N . GLN A 1 231 ? -3.27 17.562 31.609 1 97.62 231 GLN A N 1
ATOM 1744 C CA . GLN A 1 231 ? -2.031 16.922 32.062 1 97.62 231 GLN A CA 1
ATOM 1745 C C . GLN A 1 231 ? -1.44 16.047 30.953 1 97.62 231 GLN A C 1
ATOM 1747 O O . GLN A 1 231 ? -0.224 16.031 30.75 1 97.62 231 GLN A O 1
ATOM 1752 N N . VAL A 1 232 ? -2.281 15.328 30.281 1 98.38 232 VAL A N 1
ATOM 1753 C CA . VAL A 1 232 ? -1.818 14.43 29.234 1 98.38 232 VAL A CA 1
ATOM 1754 C C . VAL A 1 232 ? -1.271 15.242 28.062 1 98.38 232 VAL A C 1
ATOM 1756 O O . VAL A 1 232 ? -0.141 15.016 27.609 1 98.38 232 VAL A O 1
ATOM 1759 N N . LEU A 1 233 ? -1.994 16.219 27.578 1 98.56 233 LEU A N 1
ATOM 1760 C CA . LEU A 1 233 ? -1.678 16.906 26.328 1 98.56 233 LEU A CA 1
ATOM 1761 C C . LEU A 1 233 ? -0.513 17.875 26.516 1 98.56 233 LEU A C 1
ATOM 1763 O O . LEU A 1 233 ? 0.232 18.141 25.578 1 98.56 233 LEU A O 1
ATOM 1767 N N . THR A 1 234 ? -0.277 18.406 27.703 1 97.81 234 THR A N 1
ATOM 1768 C CA . THR A 1 234 ? 0.795 19.359 27.938 1 97.81 234 THR A CA 1
ATOM 1769 C C . THR A 1 234 ? 2.148 18.656 28 1 97.81 234 THR A C 1
ATOM 1771 O O . THR A 1 234 ? 3.193 19.312 27.953 1 97.81 234 THR A O 1
ATOM 1774 N N . GLN A 1 235 ? 2.143 17.312 28.047 1 97.81 235 GLN A N 1
ATOM 1775 C CA . GLN A 1 235 ? 3.393 16.562 28.031 1 97.81 235 GLN A CA 1
ATOM 1776 C C . GLN A 1 235 ? 4.039 16.625 26.641 1 97.81 235 GLN A C 1
ATOM 1778 O O . GLN A 1 235 ? 5.234 16.359 26.5 1 97.81 235 GLN A O 1
ATOM 1783 N N . TYR A 1 236 ? 3.234 16.922 25.688 1 98.56 236 TYR A N 1
ATOM 1784 C CA . TYR A 1 236 ? 3.736 16.938 24.312 1 98.56 236 TYR A CA 1
ATOM 1785 C C . TYR A 1 236 ? 4.117 18.359 23.891 1 98.56 236 TYR A C 1
ATOM 1787 O O . TYR A 1 236 ? 3.342 19.297 24.078 1 98.56 236 TYR A O 1
ATOM 1795 N N . LYS A 1 237 ? 5.312 18.453 23.344 1 98.56 237 LYS A N 1
ATOM 1796 C CA . LYS A 1 237 ? 5.77 19.75 22.812 1 98.56 237 LYS A CA 1
ATOM 1797 C C . LYS A 1 237 ? 4.965 20.156 21.578 1 98.56 237 LYS A C 1
ATOM 1799 O O . LYS A 1 237 ? 4.66 21.328 21.391 1 98.56 237 LYS A O 1
ATOM 1804 N N . ALA A 1 238 ? 4.664 19.203 20.766 1 98.81 238 ALA A N 1
ATOM 1805 C CA . ALA A 1 238 ? 3.92 19.438 19.531 1 98.81 238 ALA A CA 1
ATOM 1806 C C . ALA A 1 238 ? 2.814 18.406 19.344 1 98.81 238 ALA A C 1
ATOM 1808 O O . ALA A 1 238 ? 3.029 17.219 19.562 1 98.81 238 ALA A O 1
ATOM 1809 N N . LEU A 1 239 ? 1.63 18.891 19.078 1 98.88 239 LEU A N 1
ATOM 1810 C CA . LEU A 1 239 ? 0.509 18.078 18.594 1 98.88 239 LEU A CA 1
ATOM 1811 C C . LEU A 1 239 ? 0.309 18.281 17.094 1 98.88 239 LEU A C 1
ATOM 1813 O O . LEU A 1 239 ? -0.416 19.172 16.672 1 98.88 239 LEU A O 1
ATOM 1817 N N . CYS A 1 240 ? 0.905 17.406 16.312 1 98.88 240 CYS A N 1
ATOM 1818 C CA . CYS A 1 240 ? 0.856 17.516 14.859 1 98.88 240 CYS A CA 1
ATOM 1819 C C . CYS A 1 240 ? -0.395 16.859 14.305 1 98.88 240 CYS A C 1
ATOM 1821 O O . CYS A 1 240 ? -0.812 15.797 14.789 1 98.88 240 CYS A O 1
ATOM 1823 N N . PHE A 1 241 ? -1.004 17.5 13.344 1 98.88 241 PHE A N 1
ATOM 1824 C CA . PHE A 1 241 ? -2.201 17 12.672 1 98.88 241 PHE A CA 1
ATOM 1825 C C . PHE A 1 241 ? -1.971 16.875 11.172 1 98.88 241 PHE A C 1
ATOM 1827 O O . PHE A 1 241 ? -1.069 17.5 10.625 1 98.88 241 PHE A O 1
ATOM 1834 N N . HIS A 1 242 ? -2.719 15.969 10.523 1 98.69 242 HIS A N 1
ATOM 1835 C CA . HIS A 1 242 ? -2.891 16.109 9.086 1 98.69 242 HIS A CA 1
ATOM 1836 C C . HIS A 1 242 ? -3.443 17.484 8.727 1 98.69 242 HIS A C 1
ATOM 1838 O O . HIS A 1 242 ? -4.406 17.953 9.344 1 98.69 242 HIS A O 1
ATOM 1844 N N . VAL A 1 243 ? -2.846 18.141 7.676 1 98.5 243 VAL A N 1
ATOM 1845 C CA . VAL A 1 243 ? -3.188 19.531 7.422 1 98.5 243 VAL A CA 1
ATOM 1846 C C . VAL A 1 243 ? -3.68 19.688 5.984 1 98.5 243 VAL A C 1
ATOM 1848 O O . VAL A 1 243 ? -2.941 20.156 5.113 1 98.5 243 VAL A O 1
ATOM 1851 N N . PRO A 1 244 ? -4.996 19.469 5.773 1 96.38 244 PRO A N 1
ATOM 1852 C CA . PRO A 1 244 ? -5.512 19.922 4.477 1 96.38 244 PRO A CA 1
ATOM 1853 C C . PRO A 1 244 ? -5.402 21.438 4.297 1 96.38 244 PRO A C 1
ATOM 1855 O O . PRO A 1 244 ? -5.031 21.906 3.221 1 96.38 244 PRO A O 1
ATOM 1858 N N . PHE A 1 245 ? -5.805 22.125 5.305 1 97.25 245 PHE A N 1
ATOM 1859 C CA . PHE A 1 245 ? -5.578 23.547 5.52 1 97.25 245 PHE A CA 1
ATOM 1860 C C . PHE A 1 245 ? -5.703 23.906 6.996 1 97.25 245 PHE A C 1
ATOM 1862 O O . PHE A 1 245 ? -6.406 23.219 7.746 1 97.25 245 PHE A O 1
ATOM 1869 N N . PRO A 1 246 ? -5.074 24.953 7.445 1 98.19 246 PRO A N 1
ATOM 1870 C CA . PRO A 1 246 ? -4.906 25.203 8.875 1 98.19 246 PRO A CA 1
ATOM 1871 C C . PRO A 1 246 ? -6.238 25.359 9.609 1 98.19 246 PRO A C 1
ATOM 1873 O O . PRO A 1 246 ? -6.387 24.875 10.734 1 98.19 246 PRO A O 1
ATOM 1876 N N . LYS A 1 247 ? -7.195 26 9.047 1 97.81 247 LYS A N 1
ATOM 1877 C CA . LYS A 1 247 ? -8.477 26.234 9.719 1 97.81 247 LYS A CA 1
ATOM 1878 C C . LYS A 1 247 ? -9.188 24.906 10.008 1 97.81 247 LYS A C 1
ATOM 1880 O O . LYS A 1 247 ? -9.891 24.797 11.016 1 97.81 247 LYS A O 1
ATOM 1885 N N . MET A 1 248 ? -9.031 23.984 9.148 1 97.56 248 MET A N 1
ATOM 1886 C CA . MET A 1 248 ? -9.602 22.672 9.391 1 97.56 248 MET A CA 1
ATOM 1887 C C . MET A 1 248 ? -9.008 22.047 10.648 1 97.56 248 MET A C 1
ATOM 1889 O O . MET A 1 248 ? -9.719 21.391 11.414 1 97.56 248 MET A O 1
ATOM 1893 N N . VAL A 1 249 ? -7.723 22.188 10.836 1 98.69 249 VAL A N 1
ATOM 1894 C CA . VAL A 1 249 ? -7.035 21.688 12.023 1 98.69 249 VAL A CA 1
ATOM 1895 C C . VAL A 1 249 ? -7.578 22.359 13.273 1 98.69 249 VAL A C 1
ATOM 1897 O O . VAL A 1 249 ? -7.82 21.719 14.289 1 98.69 249 VAL A O 1
ATOM 1900 N N . TYR A 1 250 ? -7.734 23.656 13.141 1 98.5 250 TYR A N 1
ATOM 1901 C CA . TYR A 1 250 ? -8.289 24.406 14.258 1 98.5 250 TYR A CA 1
ATOM 1902 C C . TYR A 1 250 ? -9.641 23.844 14.672 1 98.5 250 TYR A C 1
ATOM 1904 O O . TYR A 1 250 ? -9.891 23.609 15.859 1 98.5 250 TYR A O 1
ATOM 1912 N N . LYS A 1 251 ? -10.508 23.641 13.742 1 98.31 251 LYS A N 1
ATOM 1913 C CA . LYS A 1 251 ? -11.852 23.125 14.016 1 98.31 251 LYS A CA 1
ATOM 1914 C C . LYS A 1 251 ? -11.797 21.734 14.617 1 98.31 251 LYS A C 1
ATOM 1916 O O . LYS A 1 251 ? -12.562 21.406 15.523 1 98.31 251 LYS A O 1
ATOM 1921 N N . ALA A 1 252 ? -10.945 20.922 14.086 1 98.56 252 ALA A N 1
ATOM 1922 C CA . ALA A 1 252 ? -10.805 19.562 14.602 1 98.56 252 ALA A CA 1
ATOM 1923 C C . ALA A 1 252 ? -10.289 19.578 16.047 1 98.56 252 ALA A C 1
ATOM 1925 O O . ALA A 1 252 ? -10.766 18.812 16.891 1 98.56 252 ALA A O 1
ATOM 1926 N N . PHE A 1 253 ? -9.273 20.391 16.297 1 98.81 253 PHE A N 1
ATOM 1927 C CA . PHE A 1 253 ? -8.719 20.453 17.641 1 98.81 253 PHE A CA 1
ATOM 1928 C C . PHE A 1 253 ? -9.742 21 18.625 1 98.81 253 PHE A C 1
ATOM 1930 O O . PHE A 1 253 ? -9.797 20.562 19.781 1 98.81 253 PHE A O 1
ATOM 1937 N N . ALA A 1 254 ? -10.516 21.969 18.188 1 98.75 254 ALA A N 1
ATOM 1938 C CA . ALA A 1 254 ? -11.602 22.484 19.031 1 98.75 254 ALA A CA 1
ATOM 1939 C C . ALA A 1 254 ? -12.57 21.359 19.406 1 98.75 254 ALA A C 1
ATOM 1941 O O . ALA A 1 254 ? -13.008 21.281 20.562 1 98.75 254 ALA A O 1
ATOM 1942 N N . ALA A 1 255 ? -12.93 20.516 18.453 1 98.81 255 ALA A N 1
ATOM 1943 C CA . ALA A 1 255 ? -13.812 19.375 18.719 1 98.81 255 ALA A CA 1
ATOM 1944 C C . ALA A 1 255 ? -13.18 18.406 19.703 1 98.81 255 ALA A C 1
ATOM 1946 O O . ALA A 1 255 ? -13.867 17.844 20.547 1 98.81 255 ALA A O 1
ATOM 1947 N N . VAL A 1 256 ? -11.891 18.172 19.562 1 98.81 256 VAL A N 1
ATOM 1948 C CA . VAL A 1 256 ? -11.164 17.312 20.484 1 98.81 256 VAL A CA 1
ATOM 1949 C C . VAL A 1 256 ? -11.25 17.906 21.891 1 98.81 256 VAL A C 1
ATOM 1951 O O . VAL A 1 256 ? -11.594 17.188 22.844 1 98.81 256 VAL A O 1
ATOM 1954 N N . GLY A 1 257 ? -10.906 19.203 22.031 1 98.75 257 GLY A N 1
ATOM 1955 C CA . GLY A 1 257 ? -10.992 19.844 23.328 1 98.75 257 GLY A CA 1
ATOM 1956 C C . GLY A 1 257 ? -12.367 19.719 23.969 1 98.75 257 GLY A C 1
ATOM 1957 O O . GLY A 1 257 ? -12.477 19.344 25.141 1 98.75 257 GLY A O 1
ATOM 1958 N N . GLU A 1 258 ? -13.383 20.016 23.156 1 98.56 258 GLU A N 1
ATOM 1959 C CA . GLU A 1 258 ? -14.75 19.906 23.641 1 98.56 258 GLU A CA 1
ATOM 1960 C C . GLU A 1 258 ? -15.07 18.484 24.109 1 98.56 258 GLU A C 1
ATOM 1962 O O . GLU A 1 258 ? -15.656 18.297 25.172 1 98.56 258 GLU A O 1
ATOM 1967 N N . SER A 1 259 ? -14.688 17.531 23.391 1 98.44 259 SER A N 1
ATOM 1968 C CA . SER A 1 259 ? -14.977 16.141 23.688 1 98.44 259 SER A CA 1
ATOM 1969 C C . SER A 1 259 ? -14.273 15.695 24.969 1 98.44 259 SER A C 1
ATOM 1971 O O . SER A 1 259 ? -14.719 14.773 25.656 1 98.44 259 SER A O 1
ATOM 1973 N N . LEU A 1 260 ? -13.172 16.297 25.297 1 98.5 260 LEU A N 1
ATOM 1974 C CA . LEU A 1 260 ? -12.375 15.945 26.469 1 98.5 260 LEU A CA 1
ATOM 1975 C C . LEU A 1 260 ? -12.805 16.75 27.672 1 98.5 260 LEU A C 1
ATOM 1977 O O . LEU A 1 260 ? -12.242 16.594 28.766 1 98.5 260 LEU A O 1
ATOM 1981 N N . GLY A 1 261 ? -13.711 17.688 27.484 1 98.19 261 GLY A N 1
ATOM 1982 C CA . GLY A 1 261 ? -14.219 18.484 28.578 1 98.19 261 GLY A CA 1
ATOM 1983 C C . GLY A 1 261 ? -13.375 19.719 28.875 1 98.19 261 GLY A C 1
ATOM 1984 O O . GLY A 1 261 ? -13.484 20.312 29.938 1 98.19 261 GLY A O 1
ATOM 1985 N N . LEU A 1 262 ? -12.562 20.109 27.984 1 98.5 262 LEU A N 1
ATOM 1986 C CA . LEU A 1 262 ? -11.766 21.328 28.156 1 98.5 262 LEU A CA 1
ATOM 1987 C C . LEU A 1 262 ? -12.609 22.562 27.891 1 98.5 262 LEU A C 1
ATOM 1989 O O . LEU A 1 262 ? -13.492 22.547 27.031 1 98.5 262 LEU A O 1
ATOM 1993 N N . THR A 1 263 ? -12.227 23.641 28.594 1 98.19 263 THR A N 1
ATOM 1994 C CA . THR A 1 263 ? -12.852 24.922 28.297 1 98.19 263 THR A CA 1
ATOM 1995 C C . THR A 1 263 ? -12.328 25.469 26.984 1 98.19 263 THR A C 1
ATOM 1997 O O . THR A 1 263 ? -11.281 25.047 26.484 1 98.19 263 THR A O 1
ATOM 2000 N N . GLU A 1 264 ? -13.031 26.375 26.453 1 97.88 264 GLU A N 1
ATOM 2001 C CA . GLU A 1 264 ? -12.594 27.031 25.219 1 97.88 264 GLU A CA 1
ATOM 2002 C C . GLU A 1 264 ? -11.227 27.688 25.406 1 97.88 264 GLU A C 1
ATOM 2004 O O . GLU A 1 264 ? -10.391 27.656 24.5 1 97.88 264 GLU A O 1
ATOM 2009 N N . SER A 1 265 ? -11.07 28.297 26.547 1 98 265 SER A N 1
ATOM 2010 C CA . SER A 1 265 ? -9.812 28.953 26.844 1 98 265 SER A CA 1
ATOM 2011 C C . SER A 1 265 ? -8.656 27.969 26.906 1 98 265 SER A C 1
ATOM 2013 O O . SER A 1 265 ? -7.574 28.234 26.375 1 98 265 SER A O 1
ATOM 2015 N N . GLU A 1 266 ? -8.852 26.844 27.578 1 98.06 266 GLU A N 1
ATOM 2016 C CA . GLU A 1 266 ? -7.832 25.797 27.656 1 98.06 266 GLU A CA 1
ATOM 2017 C C . GLU A 1 266 ? -7.504 25.25 26.266 1 98.06 266 GLU A C 1
ATOM 2019 O O . GLU A 1 266 ? -6.336 25.078 25.922 1 98.06 266 GLU A O 1
ATOM 2024 N N . THR A 1 267 ? -8.547 25 25.516 1 98.5 267 THR A N 1
ATOM 2025 C CA . THR A 1 267 ? -8.375 24.484 24.156 1 98.5 267 THR A CA 1
ATOM 2026 C C . THR A 1 267 ? -7.594 25.469 23.297 1 98.5 267 THR A C 1
ATOM 2028 O O . THR A 1 267 ? -6.699 25.062 22.547 1 98.5 267 THR A O 1
ATOM 2031 N N . HIS A 1 268 ? -7.973 26.719 23.391 1 98 268 HIS A N 1
ATOM 2032 C CA . HIS A 1 268 ? -7.297 27.75 22.625 1 98 268 HIS A CA 1
ATOM 2033 C C . HIS A 1 268 ? -5.828 27.875 23.016 1 98 268 HIS A C 1
ATOM 2035 O O . HIS A 1 268 ? -4.961 28.031 22.156 1 98 268 HIS A O 1
ATOM 2041 N N . GLU A 1 269 ? -5.555 27.844 24.281 1 97.94 269 GLU A N 1
ATOM 2042 C CA . GLU A 1 269 ? -4.176 27.906 24.766 1 97.94 269 GLU A CA 1
ATOM 2043 C C . GLU A 1 269 ? -3.346 26.75 24.219 1 97.94 269 GLU A C 1
ATOM 2045 O O . GLU A 1 269 ? -2.221 26.953 23.75 1 97.94 269 GLU A O 1
ATOM 2050 N N . LEU A 1 270 ? -3.867 25.547 24.312 1 98.5 270 LEU A N 1
ATOM 2051 C CA . LEU A 1 270 ? -3.18 24.375 23.781 1 98.5 270 LEU A CA 1
ATOM 2052 C C . LEU A 1 270 ? -2.971 24.5 22.281 1 98.5 270 LEU A C 1
ATOM 2054 O O . LEU A 1 270 ? -1.895 24.172 21.766 1 98.5 270 LEU A O 1
ATOM 2058 N N . TYR A 1 271 ? -3.992 24.938 21.578 1 98.69 271 TYR A N 1
ATOM 2059 C CA . TYR A 1 271 ? -3.887 25.094 20.141 1 98.69 271 TYR A CA 1
ATOM 2060 C C . TYR A 1 271 ? -2.766 26.062 19.766 1 98.69 271 TYR A C 1
ATOM 2062 O O . TYR A 1 271 ? -1.957 25.781 18.891 1 98.69 271 TYR A O 1
ATOM 2070 N N . GLN A 1 272 ? -2.688 27.234 20.422 1 98.31 272 GLN A N 1
ATOM 2071 C CA . GLN A 1 272 ? -1.743 28.297 20.109 1 98.31 272 GLN A CA 1
ATOM 2072 C C . GLN A 1 272 ? -0.316 27.891 20.469 1 98.31 272 GLN A C 1
ATOM 2074 O O . GLN A 1 272 ? 0.64 28.328 19.828 1 98.31 272 GLN A O 1
ATOM 2079 N N . SER A 1 273 ? -0.191 27 21.453 1 98.25 273 SER A N 1
ATOM 2080 C CA . SER A 1 273 ? 1.147 26.688 21.938 1 98.25 273 SER A CA 1
ATOM 2081 C C . SER A 1 273 ? 1.642 25.359 21.359 1 98.25 273 SER A C 1
ATOM 2083 O O . SER A 1 273 ? 2.846 25.156 21.188 1 98.25 273 SER A O 1
ATOM 2085 N N . ARG A 1 274 ? 0.694 24.406 21.078 1 98.56 274 ARG A N 1
ATOM 2086 C CA . ARG A 1 274 ? 1.132 23.047 20.812 1 98.56 274 ARG A CA 1
ATOM 2087 C C . ARG A 1 274 ? 0.768 22.625 19.391 1 98.56 274 ARG A C 1
ATOM 2089 O O . ARG A 1 274 ? 1.266 21.625 18.891 1 98.56 274 ARG A O 1
ATOM 2096 N N . VAL A 1 275 ? -0.071 23.406 18.641 1 98.81 275 VAL A N 1
ATOM 2097 C CA . VAL A 1 275 ? -0.52 23 17.312 1 98.81 275 VAL A CA 1
ATOM 2098 C C . VAL A 1 275 ? -0.138 24.062 16.297 1 98.81 275 VAL A C 1
ATOM 2100 O O . VAL A 1 275 ? 0.705 23.812 15.422 1 98.81 275 VAL A O 1
ATOM 2103 N N . ALA A 1 276 ? -0.575 25.328 16.469 1 98.5 276 ALA A N 1
ATOM 2104 C CA . ALA A 1 276 ? -0.575 26.406 15.477 1 98.5 276 ALA A CA 1
ATOM 2105 C C . ALA A 1 276 ? 0.847 26.75 15.047 1 98.5 276 ALA A C 1
ATOM 2107 O O . ALA A 1 276 ? 1.105 26.969 13.859 1 98.5 276 ALA A O 1
ATOM 2108 N N . PRO A 1 277 ? 1.836 26.781 15.93 1 98.25 277 PRO A N 1
ATOM 2109 C CA . PRO A 1 277 ? 3.16 27.266 15.539 1 98.25 277 PRO A CA 1
ATOM 2110 C C . PRO A 1 277 ? 3.852 26.359 14.523 1 98.25 277 PRO A C 1
ATOM 2112 O O . PRO A 1 277 ? 4.824 26.766 13.883 1 98.25 277 PRO A O 1
ATOM 2115 N N . PHE A 1 278 ? 3.32 25.188 14.367 1 98.69 278 PHE A N 1
ATOM 2116 C CA . PHE A 1 278 ? 4.102 24.188 13.641 1 98.69 278 PHE A CA 1
ATOM 2117 C C . PHE A 1 278 ? 3.559 23.984 12.234 1 98.69 278 PHE A C 1
ATOM 2119 O O . PHE A 1 278 ? 3.994 23.078 11.516 1 98.69 278 PHE A O 1
ATOM 2126 N N . MET A 1 279 ? 2.609 24.812 11.75 1 98.5 279 MET A N 1
ATOM 2127 C CA . MET A 1 279 ? 1.999 24.656 10.43 1 98.5 279 MET A CA 1
ATOM 2128 C C . MET A 1 279 ? 2.549 25.672 9.445 1 98.5 279 MET A C 1
ATOM 2130 O O . MET A 1 279 ? 1.931 25.938 8.414 1 98.5 279 MET A O 1
ATOM 2134 N N . ALA A 1 280 ? 3.713 26.234 9.773 1 98.19 280 ALA A N 1
ATOM 2135 C CA . ALA A 1 280 ? 4.258 27.328 8.977 1 98.19 280 ALA A CA 1
ATOM 2136 C C . ALA A 1 280 ? 4.492 26.906 7.531 1 98.19 280 ALA A C 1
ATOM 2138 O O . ALA A 1 280 ? 4.145 27.625 6.602 1 98.19 280 ALA A O 1
ATOM 2139 N N . TRP A 1 281 ? 5.129 25.734 7.324 1 98.69 281 TRP A N 1
ATOM 2140 C CA . TRP A 1 281 ? 5.422 25.281 5.969 1 98.69 281 TRP A CA 1
ATOM 2141 C C . TRP A 1 281 ? 4.145 24.875 5.25 1 98.69 281 TRP A C 1
ATOM 2143 O O . TRP A 1 281 ? 4.016 25.062 4.035 1 98.69 281 TRP A O 1
ATOM 2153 N N . ASN A 1 282 ? 3.17 24.312 5.98 1 98.62 282 ASN A N 1
ATOM 2154 C CA . ASN A 1 282 ? 1.888 23.938 5.387 1 98.62 282 ASN A CA 1
ATOM 2155 C C . ASN A 1 282 ? 1.166 25.156 4.82 1 98.62 282 ASN A C 1
ATOM 2157 O O . ASN A 1 282 ? 0.513 25.078 3.779 1 98.62 282 ASN A O 1
ATOM 2161 N N . GLN A 1 283 ? 1.264 26.281 5.484 1 98.06 283 GLN A N 1
ATOM 2162 C CA . GLN A 1 283 ? 0.616 27.516 5.07 1 98.06 283 GLN A CA 1
ATOM 2163 C C . GLN A 1 283 ? 1.205 28.031 3.758 1 98.06 283 GLN A C 1
ATOM 2165 O O . GLN A 1 283 ? 0.589 28.859 3.076 1 98.06 283 GLN A O 1
ATOM 2170 N N . ARG A 1 284 ? 2.357 27.516 3.439 1 98 284 ARG A N 1
ATOM 2171 C CA . ARG A 1 284 ? 3.059 28.031 2.266 1 98 284 ARG A CA 1
ATOM 2172 C C . ARG A 1 284 ? 2.984 27.047 1.11 1 98 284 ARG A C 1
ATOM 2174 O O . ARG A 1 284 ? 3.082 27.422 -0.056 1 98 284 ARG A O 1
ATOM 2181 N N . CYS A 1 285 ? 2.826 25.75 1.385 1 98.12 285 CYS A N 1
ATOM 2182 C CA . CYS A 1 285 ? 2.855 24.766 0.302 1 98.12 285 CYS A CA 1
ATOM 2183 C C . CYS A 1 285 ? 1.447 24.312 -0.057 1 98.12 285 CYS A C 1
ATOM 2185 O O . CYS A 1 285 ? 1.235 23.703 -1.11 1 98.12 285 CYS A O 1
ATOM 2187 N N . GLY A 1 286 ? 0.464 24.641 0.776 1 98.06 286 GLY A N 1
ATOM 2188 C CA . GLY A 1 286 ? -0.876 24.125 0.55 1 98.06 286 GLY A CA 1
ATOM 2189 C C . GLY A 1 286 ? -1.018 22.656 0.91 1 98.06 286 GLY A C 1
ATOM 2190 O O . GLY A 1 286 ? -0.213 22.125 1.673 1 98.06 286 GLY A O 1
ATOM 2191 N N . ASN A 1 287 ? -2.105 22.109 0.453 1 97.56 287 ASN A N 1
ATOM 2192 C CA . ASN A 1 287 ? -2.393 20.719 0.751 1 97.56 287 ASN A CA 1
ATOM 2193 C C . ASN A 1 287 ? -1.498 19.781 -0.054 1 97.56 287 ASN A C 1
ATOM 2195 O O . ASN A 1 287 ? -1.563 19.75 -1.284 1 97.56 287 ASN A O 1
ATOM 2199 N N . ALA A 1 288 ? -0.744 19 0.661 1 98.19 288 ALA A N 1
ATOM 2200 C CA . ALA A 1 288 ? 0.124 18.016 0.012 1 98.19 288 ALA A CA 1
ATOM 2201 C C . ALA A 1 288 ? -0.345 16.594 0.299 1 98.19 288 ALA A C 1
ATOM 2203 O O . ALA A 1 288 ? 0.454 15.656 0.274 1 98.19 288 ALA A O 1
ATOM 2204 N N . TYR A 1 289 ? -1.599 16.453 0.642 1 97.31 289 TYR A N 1
ATOM 2205 C CA . TYR A 1 289 ? -2.262 15.172 0.867 1 97.31 289 TYR A CA 1
ATOM 2206 C C . TYR A 1 289 ? -1.439 14.289 1.8 1 97.31 289 TYR A C 1
ATOM 2208 O O . TYR A 1 289 ? -1.249 14.625 2.973 1 97.31 289 TYR A O 1
ATOM 2216 N N . THR A 1 290 ? -0.797 13.258 1.342 1 98.38 290 THR A N 1
ATOM 2217 C CA . THR A 1 290 ? -0.131 12.266 2.182 1 98.38 290 THR A CA 1
ATOM 2218 C C . THR A 1 290 ? 1.063 12.883 2.902 1 98.38 290 THR A C 1
ATOM 2220 O O . THR A 1 290 ? 1.481 12.391 3.953 1 98.38 290 THR A O 1
ATOM 2223 N N . ALA A 1 291 ? 1.637 13.938 2.371 1 98.75 291 ALA A N 1
ATOM 2224 C CA . ALA A 1 291 ? 2.844 14.547 2.93 1 98.75 291 ALA A CA 1
ATOM 2225 C C . ALA A 1 291 ? 2.494 15.609 3.965 1 98.75 291 ALA A C 1
ATOM 2227 O O . ALA A 1 291 ? 3.355 16.047 4.73 1 98.75 291 ALA A O 1
ATOM 2228 N N . SER A 1 292 ? 1.237 15.984 4.066 1 98.69 292 SER A N 1
ATOM 2229 C CA . SER A 1 292 ? 0.834 17.172 4.801 1 98.69 292 SER A CA 1
ATOM 2230 C C . SER A 1 292 ? 1.189 17.062 6.281 1 98.69 292 SER A C 1
ATOM 2232 O O . SER A 1 292 ? 1.756 17.984 6.863 1 98.69 292 SER A O 1
ATOM 2234 N N . LEU A 1 293 ? 0.842 15.961 6.93 1 98.88 293 LEU A N 1
ATOM 2235 C CA . LEU A 1 293 ? 1.203 15.75 8.328 1 98.88 293 LEU A CA 1
ATOM 2236 C C . LEU A 1 293 ? 2.717 15.805 8.516 1 98.88 293 LEU A C 1
ATOM 2238 O O . LEU A 1 293 ? 3.209 16.391 9.484 1 98.88 293 LEU A O 1
ATOM 2242 N N . TRP A 1 294 ? 3.402 15.281 7.656 1 98.88 294 TRP A N 1
ATOM 2243 C CA . TRP A 1 294 ? 4.832 15.039 7.82 1 98.88 294 TRP A CA 1
ATOM 2244 C C . TRP A 1 294 ? 5.637 16.297 7.5 1 98.88 294 TRP A C 1
ATOM 2246 O O . TRP A 1 294 ? 6.758 16.453 7.992 1 98.88 294 TRP A O 1
ATOM 2256 N N . ILE A 1 295 ? 5.023 17.141 6.645 1 98.88 295 ILE A N 1
ATOM 2257 C CA . ILE A 1 295 ? 5.602 18.469 6.484 1 98.88 295 ILE A CA 1
ATOM 2258 C C . ILE A 1 295 ? 5.516 19.234 7.809 1 98.88 295 ILE A C 1
ATOM 2260 O O . ILE A 1 295 ? 6.496 19.828 8.25 1 98.88 295 ILE A O 1
ATOM 2264 N N . MET A 1 296 ? 4.355 19.172 8.469 1 98.94 296 MET A N 1
ATOM 2265 C CA . MET A 1 296 ? 4.203 19.781 9.789 1 98.94 296 MET A CA 1
ATOM 2266 C C . MET A 1 296 ? 5.184 19.172 10.789 1 98.94 296 MET A C 1
ATOM 2268 O O . MET A 1 296 ? 5.836 19.906 11.539 1 98.94 296 MET A O 1
ATOM 2272 N N . PHE A 1 297 ? 5.297 17.906 10.828 1 98.88 297 PHE A N 1
ATOM 2273 C CA . PHE A 1 297 ? 6.195 17.188 11.719 1 98.88 297 PHE A CA 1
ATOM 2274 C C . PHE A 1 297 ? 7.641 17.609 11.492 1 98.88 297 PHE A C 1
ATOM 2276 O O . PHE A 1 297 ? 8.375 17.875 12.453 1 98.88 297 PHE A O 1
ATOM 2283 N N . ALA A 1 298 ? 8.047 17.609 10.195 1 98.75 298 ALA A N 1
ATOM 2284 C CA . ALA A 1 298 ? 9.422 17.969 9.875 1 98.75 298 ALA A CA 1
ATOM 2285 C C . ALA A 1 298 ? 9.734 19.391 10.352 1 98.75 298 ALA A C 1
ATOM 2287 O O . ALA A 1 298 ? 10.844 19.656 10.812 1 98.75 298 ALA A O 1
ATOM 2288 N N . TYR A 1 299 ? 8.789 20.281 10.148 1 98.69 299 TYR A N 1
ATOM 2289 C CA . TYR A 1 299 ? 8.977 21.641 10.656 1 98.69 299 TYR A CA 1
ATOM 2290 C C . TYR A 1 299 ? 9.164 21.625 12.172 1 98.69 299 TYR A C 1
ATOM 2292 O O . TYR A 1 299 ? 10.109 22.234 12.688 1 98.69 299 TYR A O 1
ATOM 2300 N N . ALA A 1 300 ? 8.234 20.938 12.867 1 98.56 300 ALA A N 1
ATOM 2301 C CA . ALA A 1 300 ? 8.312 20.844 14.32 1 98.56 300 ALA A CA 1
ATOM 2302 C C . ALA A 1 300 ? 9.633 20.203 14.758 1 98.56 300 ALA A C 1
ATOM 2304 O O . ALA A 1 300 ? 10.242 20.641 15.742 1 98.56 300 ALA A O 1
ATOM 2305 N N . LEU A 1 301 ? 10 19.172 14.062 1 97.88 301 LEU A N 1
ATOM 2306 C CA . LEU A 1 301 ? 11.227 18.438 14.367 1 97.88 301 LEU A CA 1
ATOM 2307 C C . LEU A 1 301 ? 12.445 19.359 14.297 1 97.88 301 LEU A C 1
ATOM 2309 O O . LEU A 1 301 ? 13.375 19.234 15.094 1 97.88 301 LEU A O 1
ATOM 2313 N N . GLY A 1 302 ? 12.438 20.266 13.328 1 97.06 302 GLY A N 1
ATOM 2314 C CA . GLY A 1 302 ? 13.531 21.203 13.18 1 97.06 302 GLY A CA 1
ATOM 2315 C C . GLY A 1 302 ? 13.656 22.172 14.352 1 97.06 302 GLY A C 1
ATOM 2316 O O . GLY A 1 302 ? 14.727 22.734 14.594 1 97.06 302 GLY A O 1
ATOM 2317 N N . LEU A 1 303 ? 12.617 22.344 15.086 1 96.31 303 LEU A N 1
ATOM 2318 C CA . LEU A 1 303 ? 12.586 23.281 16.219 1 96.31 303 LEU A CA 1
ATOM 2319 C C . LEU A 1 303 ? 12.734 22.516 17.531 1 96.31 303 LEU A C 1
ATOM 2321 O O . LEU A 1 303 ? 12.828 23.141 18.594 1 96.31 303 LEU A O 1
ATOM 2325 N N . ALA A 1 304 ? 12.789 21.219 17.453 1 95.88 304 ALA A N 1
ATOM 2326 C CA . ALA A 1 304 ? 12.664 20.391 18.641 1 95.88 304 ALA A CA 1
ATOM 2327 C C . ALA A 1 304 ? 14.008 20.266 19.359 1 95.88 304 ALA A C 1
ATOM 2329 O O . ALA A 1 304 ? 15.062 20.484 18.766 1 95.88 304 ALA A O 1
ATOM 2330 N N . SER A 1 305 ? 13.93 19.906 20.688 1 95.44 305 SER A N 1
ATOM 2331 C CA . SER A 1 305 ? 15.07 19.5 21.516 1 95.44 305 SER A CA 1
ATOM 2332 C C . SER A 1 305 ? 14.945 18.047 21.953 1 95.44 305 SER A C 1
ATOM 2334 O O . SER A 1 305 ? 13.852 17.484 21.953 1 95.44 305 SER A O 1
ATOM 2336 N N . ALA A 1 306 ? 16.094 17.469 22.281 1 95.62 306 ALA A N 1
ATOM 2337 C CA . ALA A 1 306 ? 16.094 16.078 22.719 1 95.62 306 ALA A CA 1
ATOM 2338 C C . ALA A 1 306 ? 15.148 15.859 23.891 1 95.62 306 ALA A C 1
ATOM 2340 O O . ALA A 1 306 ? 14.961 16.766 24.719 1 95.62 306 ALA A O 1
ATOM 2341 N N . ASN A 1 307 ? 14.492 14.68 23.906 1 96.25 307 ASN A N 1
ATOM 2342 C CA . ASN A 1 307 ? 13.664 14.172 25 1 96.25 307 ASN A CA 1
ATOM 2343 C C . ASN A 1 307 ? 12.273 14.797 24.984 1 96.25 307 ASN A C 1
ATOM 2345 O O . ASN A 1 307 ? 11.461 14.539 25.875 1 96.25 307 ASN A O 1
ATOM 2349 N N . GLU A 1 308 ? 12.039 15.664 24.047 1 97.75 308 GLU A N 1
ATOM 2350 C CA . GLU A 1 308 ? 10.664 16.125 23.875 1 97.75 308 GLU A CA 1
ATOM 2351 C C . GLU A 1 308 ? 9.797 15.031 23.25 1 97.75 308 GLU A C 1
ATOM 2353 O O . GLU A 1 308 ? 10.312 14.055 22.703 1 97.75 308 GLU A O 1
ATOM 2358 N N . GLN A 1 309 ? 8.477 15.242 23.406 1 98.31 309 GLN A N 1
ATOM 2359 C CA . GLN A 1 309 ? 7.516 14.281 22.875 1 98.31 309 GLN A CA 1
ATOM 2360 C C . GLN A 1 309 ? 6.551 14.953 21.906 1 98.31 309 GLN A C 1
ATOM 2362 O O . GLN A 1 309 ? 6.152 16.094 22.109 1 98.31 309 GLN A O 1
ATOM 2367 N N . PHE A 1 310 ? 6.262 14.305 20.828 1 98.81 310 PHE A N 1
ATOM 2368 C CA . PHE A 1 310 ? 5.266 14.75 19.859 1 98.81 310 PHE A CA 1
ATOM 2369 C C . PHE A 1 310 ? 4.125 13.742 19.766 1 98.81 310 PHE A C 1
ATOM 2371 O O . PHE A 1 310 ? 4.301 12.562 20.078 1 98.81 310 PHE A O 1
ATOM 2378 N N . LEU A 1 311 ? 2.951 14.172 19.453 1 98.69 311 LEU A N 1
ATOM 2379 C CA . LEU A 1 311 ? 1.838 13.359 18.969 1 98.69 311 LEU A CA 1
ATOM 2380 C C . LEU A 1 311 ? 1.535 13.664 17.5 1 98.69 311 LEU A C 1
ATOM 2382 O O . LEU A 1 311 ? 1.543 14.828 17.094 1 98.69 311 LEU A O 1
ATOM 2386 N N . LEU A 1 312 ? 1.348 12.641 16.734 1 98.81 312 LEU A N 1
ATOM 2387 C CA . LEU A 1 312 ? 1.12 12.758 15.305 1 98.81 312 LEU A CA 1
ATOM 2388 C C . LEU A 1 312 ? -0.236 12.172 14.922 1 98.81 312 LEU A C 1
ATOM 2390 O O . LEU A 1 312 ? -0.422 10.953 14.945 1 98.81 312 LEU A O 1
ATOM 2394 N N . PHE A 1 313 ? -1.171 13.031 14.578 1 98.81 313 PHE A N 1
ATOM 2395 C CA . PHE A 1 313 ? -2.484 12.57 14.133 1 98.81 313 PHE A CA 1
ATOM 2396 C C . PHE A 1 313 ? -2.572 12.562 12.617 1 98.81 313 PHE A C 1
ATOM 2398 O O . PHE A 1 313 ? -2.545 13.617 11.977 1 98.81 313 PHE A O 1
ATOM 2405 N N . SER A 1 314 ? -2.664 11.375 12.047 1 98.62 314 SER A N 1
ATOM 2406 C CA . SER A 1 314 ? -2.799 11.164 10.609 1 98.62 314 SER A CA 1
ATOM 2407 C C . SER A 1 314 ? -4.254 10.906 10.227 1 98.62 314 SER A C 1
ATOM 2409 O O . SER A 1 314 ? -4.992 10.266 10.969 1 98.62 314 SER A O 1
ATOM 2411 N N . TYR A 1 315 ? -4.582 11.414 9.047 1 97.69 315 TYR A N 1
ATOM 2412 C CA . TYR A 1 315 ? -5.945 11.25 8.562 1 97.69 315 TYR A CA 1
ATOM 2413 C C . TYR A 1 315 ? -5.98 11.156 7.047 1 97.69 315 TYR A C 1
ATOM 2415 O O . TYR A 1 315 ? -5.215 11.844 6.359 1 97.69 315 TYR A O 1
ATOM 2423 N N . GLY A 1 316 ? -6.828 10.297 6.504 1 95.12 316 GLY A N 1
ATOM 2424 C CA . GLY A 1 316 ? -7.152 10.211 5.09 1 95.12 316 GLY A CA 1
ATOM 2425 C C . GLY A 1 316 ? -8.633 9.984 4.828 1 95.12 316 GLY A C 1
ATOM 2426 O O . GLY A 1 316 ? -9.289 9.25 5.566 1 95.12 316 GLY A O 1
ATOM 2427 N N . SER A 1 317 ? -9.125 10.625 3.719 1 89.62 317 SER A N 1
ATOM 2428 C CA . SER A 1 317 ? -10.516 10.445 3.338 1 89.62 317 SER A CA 1
ATOM 2429 C C . SER A 1 317 ? -10.875 8.969 3.217 1 89.62 317 SER A C 1
ATOM 2431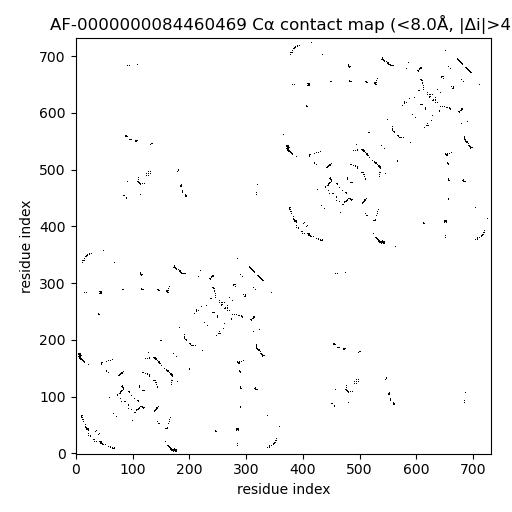 O O . SER A 1 317 ? -10.016 8.141 2.912 1 89.62 317 SER A O 1
ATOM 2433 N N . GLY A 1 318 ? -12.211 8.625 3.334 1 84.94 318 GLY A N 1
ATOM 2434 C CA . GLY A 1 318 ? -12.602 7.25 3.594 1 84.94 318 GLY A CA 1
ATOM 2435 C C . GLY A 1 318 ? -12.438 6.844 5.047 1 84.94 318 GLY A C 1
ATOM 2436 O O . GLY A 1 318 ? -12.883 5.77 5.449 1 84.94 318 GLY A O 1
ATOM 2437 N N . MET A 1 319 ? -11.891 7.805 5.762 1 90.12 319 MET A N 1
ATOM 2438 C CA . MET A 1 319 ? -11.719 7.969 7.203 1 90.12 319 MET A CA 1
ATOM 2439 C C . MET A 1 319 ? -10.727 6.953 7.754 1 90.12 319 MET A C 1
ATOM 2441 O O . MET A 1 319 ? -11.039 6.219 8.695 1 90.12 319 MET A O 1
ATOM 2445 N N . GLY A 1 320 ? -9.609 6.84 7.246 1 94.88 320 GLY A N 1
ATOM 2446 C CA . GLY A 1 320 ? -8.469 6.199 7.879 1 94.88 320 GLY A CA 1
ATOM 2447 C C . GLY A 1 320 ? -7.629 7.156 8.711 1 94.88 320 GLY A C 1
ATOM 2448 O O . GLY A 1 320 ? -7.359 8.281 8.289 1 94.88 320 GLY A O 1
ATOM 2449 N N . SER A 1 321 ? -7.379 6.789 9.891 1 97.75 321 SER A N 1
ATOM 2450 C CA . SER A 1 321 ? -6.617 7.684 10.758 1 97.75 321 SER A CA 1
ATOM 2451 C C . SER A 1 321 ? -5.781 6.902 11.766 1 97.75 321 SER A C 1
ATOM 2453 O O . SER A 1 321 ? -6.031 5.715 11.992 1 97.75 321 SER A O 1
ATOM 2455 N N . GLU A 1 322 ? -4.824 7.547 12.25 1 97.94 322 GLU A N 1
ATOM 2456 C CA . GLU A 1 322 ? -3.934 6.945 13.234 1 97.94 322 GLU A CA 1
ATOM 2457 C C . GLU A 1 322 ? -3.252 8.008 14.094 1 97.94 322 GLU A C 1
ATOM 2459 O O . GLU A 1 322 ? -2.836 9.047 13.578 1 97.94 322 GLU A O 1
ATOM 2464 N N . LEU A 1 323 ? -3.252 7.805 15.43 1 98.5 323 LEU A N 1
ATOM 2465 C CA . LEU A 1 323 ? -2.512 8.648 16.359 1 98.5 323 LEU A CA 1
ATOM 2466 C C . LEU A 1 323 ? -1.234 7.957 16.828 1 98.5 323 LEU A C 1
ATOM 2468 O O . LEU A 1 323 ? -1.28 6.836 17.344 1 98.5 323 LEU A O 1
ATOM 2472 N N . ILE A 1 324 ? -0.083 8.617 16.641 1 98.06 324 ILE A N 1
ATOM 2473 C CA . ILE A 1 324 ? 1.227 8.008 16.859 1 98.06 324 ILE A CA 1
ATOM 2474 C C . ILE A 1 324 ? 2.027 8.859 17.844 1 98.06 324 ILE A C 1
ATOM 2476 O O . ILE A 1 324 ? 2.152 10.078 17.672 1 98.06 324 ILE A O 1
ATOM 2480 N N . GLY A 1 325 ? 2.551 8.227 18.859 1 97.69 325 GLY A N 1
ATOM 2481 C CA . GLY A 1 325 ? 3.512 8.891 19.719 1 97.69 325 GLY A CA 1
ATOM 2482 C C . GLY A 1 325 ? 4.922 8.883 19.156 1 97.69 325 GLY A C 1
ATOM 2483 O O . GLY A 1 325 ? 5.328 7.922 18.5 1 97.69 325 GLY A O 1
ATOM 2484 N N . CYS A 1 326 ? 5.59 9.898 19.406 1 97.38 326 CYS A N 1
ATOM 2485 C CA . CYS A 1 326 ? 6.945 10.078 18.906 1 97.38 326 CYS A CA 1
ATOM 2486 C C . CYS A 1 326 ? 7.836 10.734 19.953 1 97.38 326 CYS A C 1
ATOM 2488 O O . CYS A 1 326 ? 7.465 11.758 20.531 1 97.38 326 CYS A O 1
ATOM 2490 N N . SER A 1 327 ? 9.016 10.148 20.234 1 97.81 327 SER A N 1
ATOM 2491 C CA . SER A 1 327 ? 9.984 10.711 21.172 1 97.81 327 SER A CA 1
ATOM 2492 C C . SER A 1 327 ? 11.188 11.289 20.438 1 97.81 327 SER A C 1
ATOM 2494 O O . SER A 1 327 ? 11.875 10.57 19.703 1 97.81 327 SER A O 1
ATOM 2496 N N . ILE A 1 328 ? 11.469 12.523 20.734 1 97.31 328 ILE A N 1
ATOM 2497 C CA . ILE A 1 328 ? 12.562 13.195 20.031 1 97.31 328 ILE A CA 1
ATOM 2498 C C . ILE A 1 328 ? 13.891 12.789 20.656 1 97.31 328 ILE A C 1
ATOM 2500 O O . ILE A 1 328 ? 14.047 12.805 21.891 1 97.31 328 ILE A O 1
ATOM 2504 N N . ARG A 1 329 ? 14.828 12.367 19.781 1 95.44 329 ARG A N 1
ATOM 2505 C CA . ARG A 1 329 ? 16.141 11.93 20.234 1 95.44 329 ARG A CA 1
ATOM 2506 C C . ARG A 1 329 ? 17.219 12.969 19.891 1 95.44 329 ARG A C 1
ATOM 2508 O O . ARG A 1 329 ? 17.891 13.484 20.797 1 95.44 329 ARG A O 1
ATOM 2515 N N . MET A 1 330 ? 17.312 13.336 18.672 1 93.31 330 MET A N 1
ATOM 2516 C CA . MET A 1 330 ? 18.25 14.32 18.141 1 93.31 330 MET A CA 1
ATOM 2517 C C . MET A 1 330 ? 19.688 13.938 18.469 1 93.31 330 MET A C 1
ATOM 2519 O O . MET A 1 330 ? 20.422 14.742 19.062 1 93.31 330 MET A O 1
ATOM 2523 N N . GLU A 1 331 ? 20 12.789 18.188 1 87.5 331 GLU A N 1
ATOM 2524 C CA . GLU A 1 331 ? 21.359 12.328 18.438 1 87.5 331 GLU A CA 1
ATOM 2525 C C . GLU A 1 331 ? 22.359 13.016 17.516 1 87.5 331 GLU A C 1
ATOM 2527 O O . GLU A 1 331 ? 23.531 13.148 17.844 1 87.5 331 GLU A O 1
ATOM 2532 N N . ASN A 1 332 ? 21.812 13.352 16.297 1 78.69 332 ASN A N 1
ATOM 2533 C CA . ASN A 1 332 ? 22.516 14.227 15.359 1 78.69 332 ASN A CA 1
ATOM 2534 C C . ASN A 1 332 ? 21.891 15.617 15.328 1 78.69 332 ASN A C 1
ATOM 2536 O O . ASN A 1 332 ? 20.688 15.758 15.078 1 78.69 332 ASN A O 1
ATOM 2540 N N . GLU A 1 333 ? 22.672 16.547 15.711 1 77.69 333 GLU A N 1
ATOM 2541 C CA . GLU A 1 333 ? 22.141 17.906 15.812 1 77.69 333 GLU A CA 1
ATOM 2542 C C . GLU A 1 333 ? 22.078 18.578 14.453 1 77.69 333 GLU A C 1
ATOM 2544 O O . GLU A 1 333 ? 21.656 19.734 14.344 1 77.69 333 GLU A O 1
ATOM 2549 N N . ASP A 1 334 ? 22.391 17.859 13.492 1 84.06 334 ASP A N 1
ATOM 2550 C CA . ASP A 1 334 ? 22.375 18.422 12.141 1 84.06 334 ASP A CA 1
ATOM 2551 C C . ASP A 1 334 ? 20.953 18.594 11.633 1 84.06 334 ASP A C 1
ATOM 2553 O O . ASP A 1 334 ? 20.266 17.609 11.328 1 84.06 334 ASP A O 1
ATOM 2557 N N . LYS A 1 335 ? 20.516 19.812 11.57 1 92 335 LYS A N 1
ATOM 2558 C CA . LYS A 1 335 ? 19.188 20.156 11.102 1 92 335 LYS A CA 1
ATOM 2559 C C . LYS A 1 335 ? 19.234 20.844 9.742 1 92 335 LYS A C 1
ATOM 2561 O O . LYS A 1 335 ? 18.422 21.703 9.445 1 92 335 LYS A O 1
ATOM 2566 N N . THR A 1 336 ? 20.25 20.484 8.938 1 94.75 336 THR A N 1
ATOM 2567 C CA . THR A 1 336 ? 20.469 21.047 7.605 1 94.75 336 THR A CA 1
ATOM 2568 C C . THR A 1 336 ? 19.203 20.922 6.758 1 94.75 336 THR A C 1
ATOM 2570 O O . THR A 1 336 ? 18.906 21.812 5.949 1 94.75 336 THR A O 1
ATOM 2573 N N . TRP A 1 337 ? 18.453 19.859 6.934 1 95.44 337 TRP A N 1
ATOM 2574 C CA . TRP A 1 337 ? 17.25 19.656 6.145 1 95.44 337 TRP A CA 1
ATOM 2575 C C . TRP A 1 337 ? 16.25 20.781 6.375 1 95.44 337 TRP A C 1
ATOM 2577 O O . TRP A 1 337 ? 15.492 21.156 5.469 1 95.44 337 TRP A O 1
ATOM 2587 N N . HIS A 1 338 ? 16.188 21.328 7.594 1 96.94 338 HIS A N 1
ATOM 2588 C CA . HIS A 1 338 ? 15.273 22.406 7.93 1 96.94 338 HIS A CA 1
ATOM 2589 C C . HIS A 1 338 ? 15.625 23.688 7.176 1 96.94 338 HIS A C 1
ATOM 2591 O O . HIS A 1 338 ? 14.75 24.359 6.637 1 96.94 338 HIS A O 1
ATOM 2597 N N . HIS A 1 339 ? 16.906 24 7.098 1 97 339 HIS A N 1
ATOM 2598 C CA . HIS A 1 339 ? 17.375 25.156 6.363 1 97 339 HIS A CA 1
ATOM 2599 C C . HIS A 1 339 ? 17.141 25 4.867 1 97 339 HIS A C 1
ATOM 2601 O O . HIS A 1 339 ? 16.797 25.969 4.18 1 97 339 HIS A O 1
ATOM 2607 N N . GLU A 1 340 ? 17.375 23.812 4.422 1 98.12 340 GLU A N 1
ATOM 2608 C CA . GLU A 1 340 ? 17.172 23.531 3.006 1 98.12 340 GLU A CA 1
ATOM 2609 C C . GLU A 1 340 ? 15.703 23.719 2.615 1 98.12 340 GLU A C 1
ATOM 2611 O O . GLU A 1 340 ? 15.398 24.266 1.555 1 98.12 340 GLU A O 1
ATOM 2616 N N . ALA A 1 341 ? 14.828 23.25 3.449 1 98.06 341 ALA A N 1
ATOM 2617 C CA . ALA A 1 341 ? 13.398 23.422 3.188 1 98.06 341 ALA A CA 1
ATOM 2618 C C . ALA A 1 341 ? 13.016 24.891 3.164 1 98.06 341 ALA A C 1
ATOM 2620 O O . ALA A 1 341 ? 12.266 25.328 2.285 1 98.06 341 ALA A O 1
ATOM 2621 N N . GLU A 1 342 ? 13.531 25.656 4.129 1 98 342 GLU A N 1
ATOM 2622 C CA . GLU A 1 342 ? 13.289 27.109 4.16 1 98 342 GLU A CA 1
ATOM 2623 C C . GLU A 1 342 ? 13.82 27.781 2.904 1 98 342 GLU A C 1
ATOM 2625 O O . GLU A 1 342 ? 13.164 28.656 2.34 1 98 342 GLU A O 1
ATOM 2630 N N . TYR A 1 343 ? 14.969 27.359 2.547 1 98.19 343 TYR A N 1
ATOM 2631 C CA . TYR A 1 343 ? 15.586 27.922 1.35 1 98.19 343 TYR A CA 1
ATOM 2632 C C . TYR A 1 343 ? 14.727 27.656 0.119 1 98.19 343 TYR A C 1
ATOM 2634 O O . TYR A 1 343 ? 14.516 28.547 -0.702 1 98.19 343 TYR A O 1
ATOM 2642 N N . GLN A 1 344 ? 14.266 26.438 -0.065 1 98.25 344 GLN A N 1
ATOM 2643 C CA . GLN A 1 344 ? 13.391 26.109 -1.182 1 98.25 344 GLN A CA 1
ATOM 2644 C C . GLN A 1 344 ? 12.156 27 -1.2 1 98.25 344 GLN A C 1
ATOM 2646 O O . GLN A 1 344 ? 11.836 27.609 -2.227 1 98.25 344 GLN A O 1
ATOM 2651 N N . LEU A 1 345 ? 11.477 27.094 -0.083 1 98.19 345 LEU A N 1
ATOM 2652 C CA . LEU A 1 345 ? 10.219 27.812 0.012 1 98.19 345 LEU A CA 1
ATOM 2653 C C . LEU A 1 345 ? 10.43 29.312 -0.257 1 98.19 345 LEU A C 1
ATOM 2655 O O . LEU A 1 345 ? 9.57 29.969 -0.844 1 98.19 345 LEU A O 1
ATOM 2659 N N . ASN A 1 346 ? 11.562 29.844 0.144 1 98.12 346 ASN A N 1
ATOM 2660 C CA . ASN A 1 346 ? 11.852 31.266 0.022 1 98.12 346 ASN A CA 1
ATOM 2661 C C . ASN A 1 346 ? 12.336 31.625 -1.381 1 98.12 346 ASN A C 1
ATOM 2663 O O . ASN A 1 346 ? 12.352 32.781 -1.757 1 98.12 346 ASN A O 1
ATOM 2667 N N . ASN A 1 347 ? 12.742 30.641 -2.207 1 98.19 347 ASN A N 1
ATOM 2668 C CA . ASN A 1 347 ? 13.352 30.938 -3.496 1 98.19 347 ASN A CA 1
ATOM 2669 C C . ASN A 1 347 ? 12.5 30.438 -4.656 1 98.19 347 ASN A C 1
ATOM 2671 O O . ASN A 1 347 ? 12.953 30.406 -5.801 1 98.19 347 ASN A O 1
ATOM 2675 N N . ARG A 1 348 ? 11.352 30.062 -4.375 1 97.88 348 ARG A N 1
ATOM 2676 C CA . ARG A 1 348 ? 10.422 29.641 -5.414 1 97.88 348 ARG A CA 1
ATOM 2677 C C . ARG A 1 348 ? 10.023 30.828 -6.297 1 97.88 348 ARG A C 1
ATOM 2679 O O . ARG A 1 348 ? 10.109 31.984 -5.875 1 97.88 348 ARG A O 1
ATOM 2686 N N . GLN A 1 349 ? 9.609 30.484 -7.473 1 98 349 GLN A N 1
ATOM 2687 C CA . GLN A 1 349 ? 9.133 31.5 -8.414 1 98 349 GLN A CA 1
ATOM 2688 C C . GLN A 1 349 ? 7.637 31.75 -8.258 1 98 349 GLN A C 1
ATOM 2690 O O . GLN A 1 349 ? 6.844 30.797 -8.289 1 98 349 GLN A O 1
ATOM 2695 N N . GLU A 1 350 ? 7.262 33 -8.117 1 97.88 350 GLU A N 1
ATOM 2696 C CA . GLU A 1 350 ? 5.852 33.344 -8.008 1 97.88 350 GLU A CA 1
ATOM 2697 C C . GLU A 1 350 ? 5.148 33.25 -9.359 1 97.88 350 GLU A C 1
ATOM 2699 O O . GLU A 1 350 ? 5.711 33.656 -10.383 1 97.88 350 GLU A O 1
ATOM 2704 N N . VAL A 1 351 ? 4.016 32.688 -9.367 1 97.62 351 VAL A N 1
ATOM 2705 C CA . VAL A 1 351 ? 3.139 32.594 -10.531 1 97.62 351 VAL A CA 1
ATOM 2706 C C . VAL A 1 351 ? 1.95 33.562 -10.352 1 97.62 351 VAL A C 1
ATOM 2708 O O . VAL A 1 351 ? 1.296 33.531 -9.305 1 97.62 351 VAL A O 1
ATOM 2711 N N . PHE A 1 352 ? 1.661 34.312 -11.383 1 97.19 352 PHE A N 1
ATOM 2712 C CA . PHE A 1 352 ? 0.532 35.219 -11.328 1 97.19 352 PHE A CA 1
ATOM 2713 C C . PHE A 1 352 ? -0.688 34.625 -12.016 1 97.19 352 PHE A C 1
ATOM 2715 O O . PHE A 1 352 ? -0.606 33.562 -12.617 1 97.19 352 PHE A O 1
ATOM 2722 N N . ALA A 1 353 ? -1.822 35.312 -11.914 1 95.81 353 ALA A N 1
ATOM 2723 C CA . ALA A 1 353 ? -3.133 34.781 -12.289 1 95.81 353 ALA A CA 1
ATOM 2724 C C . ALA A 1 353 ? -3.141 34.312 -13.734 1 95.81 353 ALA A C 1
ATOM 2726 O O . ALA A 1 353 ? -3.602 33.219 -14.023 1 95.81 353 ALA A O 1
ATOM 2727 N N . ASN A 1 354 ? -2.678 35.094 -14.648 1 94.88 354 ASN A N 1
ATOM 2728 C CA . ASN A 1 354 ? -2.711 34.75 -16.062 1 94.88 354 ASN A CA 1
ATOM 2729 C C . ASN A 1 354 ? -1.874 33.5 -16.359 1 94.88 354 ASN A C 1
ATOM 2731 O O . ASN A 1 354 ? -2.279 32.656 -17.156 1 94.88 354 ASN A O 1
ATOM 2735 N N . ASP A 1 355 ? -0.758 33.469 -15.758 1 95.38 355 ASP A N 1
ATOM 2736 C CA . ASP A 1 355 ? 0.12 32.312 -15.953 1 95.38 355 ASP A CA 1
ATOM 2737 C C . ASP A 1 355 ? -0.486 31.047 -15.352 1 95.38 355 ASP A C 1
ATOM 2739 O O . ASP A 1 355 ? -0.316 29.953 -15.891 1 95.38 355 ASP A O 1
ATOM 2743 N N . TYR A 1 356 ? -1.11 31.25 -14.273 1 96.5 356 TYR A N 1
ATOM 2744 C CA . TYR A 1 356 ? -1.79 30.125 -13.641 1 96.5 356 TYR A CA 1
ATOM 2745 C C . TYR A 1 356 ? -2.861 29.547 -14.555 1 96.5 356 TYR A C 1
ATOM 2747 O O . TYR A 1 356 ? -2.973 28.328 -14.695 1 96.5 356 TYR A O 1
ATOM 2755 N N . VAL A 1 357 ? -3.611 30.344 -15.18 1 95.12 357 VAL A N 1
ATOM 2756 C CA . VAL A 1 357 ? -4.66 29.906 -16.094 1 95.12 357 VAL A CA 1
ATOM 2757 C C . VAL A 1 357 ? -4.051 29.109 -17.25 1 95.12 357 VAL A C 1
ATOM 2759 O O . VAL A 1 357 ? -4.578 28.062 -17.641 1 95.12 357 VAL A O 1
ATOM 2762 N N . ILE A 1 358 ? -2.947 29.562 -17.719 1 94.06 358 ILE A N 1
ATOM 2763 C CA . ILE A 1 358 ? -2.264 28.906 -18.828 1 94.06 358 ILE A CA 1
ATOM 2764 C C . ILE A 1 358 ? -1.724 27.547 -18.375 1 94.06 358 ILE A C 1
ATOM 2766 O O . ILE A 1 358 ? -1.823 26.562 -19.109 1 94.06 358 ILE A O 1
ATOM 2770 N N . MET A 1 359 ? -1.208 27.562 -17.203 1 93.56 359 MET A N 1
ATOM 2771 C CA . MET A 1 359 ? -0.667 26.328 -16.641 1 93.56 359 MET A CA 1
ATOM 2772 C C . MET A 1 359 ? -1.755 25.266 -16.516 1 93.56 359 MET A C 1
ATOM 2774 O O . MET A 1 359 ? -1.52 24.094 -16.797 1 93.56 359 MET A O 1
ATOM 2778 N N . ARG A 1 360 ? -2.844 25.672 -16.078 1 91.56 360 ARG A N 1
ATOM 2779 C CA . ARG A 1 360 ? -3.961 24.75 -15.867 1 91.56 360 ARG A CA 1
ATOM 2780 C C . ARG A 1 360 ? -4.461 24.188 -17.203 1 91.56 360 ARG A C 1
ATOM 2782 O O . ARG A 1 360 ? -4.875 23.031 -17.281 1 91.56 360 ARG A O 1
ATOM 2789 N N . GLN A 1 361 ? -4.484 24.953 -18.188 1 87.5 361 GLN A N 1
ATOM 2790 C CA . GLN A 1 361 ? -4.953 24.547 -19.516 1 87.5 361 GLN A CA 1
ATOM 2791 C C . GLN A 1 361 ? -4 23.531 -20.141 1 87.5 361 GLN A C 1
ATOM 2793 O O . GLN A 1 361 ? -4.426 22.672 -20.922 1 87.5 361 GLN A O 1
ATOM 2798 N N . ASN A 1 362 ? -2.756 23.641 -19.781 1 81.94 362 ASN A N 1
ATOM 2799 C CA . ASN A 1 362 ? -1.734 22.797 -20.406 1 81.94 362 ASN A CA 1
ATOM 2800 C C . ASN A 1 362 ? -1.504 21.516 -19.609 1 81.94 362 ASN A C 1
ATOM 2802 O O . ASN A 1 362 ? -0.717 20.672 -20.016 1 81.94 362 ASN A O 1
ATOM 2806 N N . LYS A 1 363 ? -2.029 21.438 -18.484 1 79 363 LYS A N 1
ATOM 2807 C CA . LYS A 1 363 ? -1.853 20.219 -17.703 1 79 363 LYS A CA 1
ATOM 2808 C C . LYS A 1 363 ? -2.566 19.047 -18.359 1 79 363 LYS A C 1
ATOM 2810 O O . LYS A 1 363 ? -3.736 19.141 -18.734 1 79 363 LYS A O 1
ATOM 2815 N N . PRO A 1 364 ? -1.723 18.094 -18.672 1 63.34 364 PRO A N 1
ATOM 2816 C CA . PRO A 1 364 ? -2.336 16.953 -19.344 1 63.34 364 PRO A CA 1
ATOM 2817 C C . PRO A 1 364 ? -3.553 16.406 -18.609 1 63.34 364 PRO A C 1
ATOM 2819 O O . PRO A 1 364 ? -3.613 16.484 -17.375 1 63.34 364 PRO A O 1
ATOM 2822 N N . SER A 1 365 ? -4.668 16.375 -19.328 1 52.06 365 SER A N 1
ATOM 2823 C CA . SER A 1 365 ? -5.832 15.695 -18.766 1 52.06 365 SER A CA 1
ATOM 2824 C C . SER A 1 365 ? -5.461 14.32 -18.219 1 52.06 365 SER A C 1
ATOM 2826 O O . SER A 1 365 ? -4.82 13.523 -18.906 1 52.06 365 SER A O 1
ATOM 2828 N N . GLU A 1 366 ? -5.137 14.234 -17.031 1 44.47 366 GLU A N 1
ATOM 2829 C CA . GLU A 1 366 ? -4.828 12.867 -16.641 1 44.47 366 GLU A CA 1
ATOM 2830 C C . GLU A 1 366 ? -5.746 11.867 -17.344 1 44.47 366 GLU A C 1
ATOM 2832 O O . GLU A 1 366 ? -6.895 12.188 -17.656 1 44.47 366 GLU A O 1
ATOM 2837 N N . MET B 1 1 ? 13.242 -16.969 24.703 1 25.59 1 MET B N 1
ATOM 2838 C CA . MET B 1 1 ? 11.969 -16.266 24.625 1 25.59 1 MET B CA 1
ATOM 2839 C C . MET B 1 1 ? 11.258 -16.578 23.312 1 25.59 1 MET B C 1
ATOM 2841 O O . MET B 1 1 ? 11.859 -16.453 22.234 1 25.59 1 MET B O 1
ATOM 2845 N N . HIS B 1 2 ? 10.305 -17.406 23.156 1 39.22 2 HIS B N 1
ATOM 2846 C CA . HIS B 1 2 ? 9.656 -17.969 21.969 1 39.22 2 HIS B CA 1
ATOM 2847 C C . HIS B 1 2 ? 9.148 -16.875 21.047 1 39.22 2 HIS B C 1
ATOM 2849 O O . HIS B 1 2 ? 8.367 -16 21.453 1 39.22 2 HIS B O 1
ATOM 2855 N N . CYS B 1 3 ? 9.781 -16.453 20.109 1 49.66 3 CYS B N 1
ATOM 2856 C CA . CYS B 1 3 ? 9.328 -15.445 19.156 1 49.66 3 CYS B CA 1
ATOM 2857 C C . CYS B 1 3 ? 7.918 -15.75 18.656 1 49.66 3 CYS B C 1
ATOM 2859 O O . CYS B 1 3 ? 7.625 -16.875 18.281 1 49.66 3 CYS B O 1
ATOM 2861 N N . PRO B 1 4 ? 6.902 -14.82 18.953 1 64.62 4 PRO B N 1
ATOM 2862 C CA . PRO B 1 4 ? 5.531 -15.109 18.531 1 64.62 4 PRO B CA 1
ATOM 2863 C C . PRO B 1 4 ? 5.449 -15.57 17.078 1 64.62 4 PRO B C 1
ATOM 2865 O O . PRO B 1 4 ? 6.27 -15.156 16.25 1 64.62 4 PRO B O 1
ATOM 2868 N N . ALA B 1 5 ? 4.848 -16.734 16.797 1 86.94 5 ALA B N 1
ATOM 2869 C CA . ALA B 1 5 ? 4.637 -17.25 15.445 1 86.94 5 ALA B CA 1
ATOM 2870 C C . ALA B 1 5 ? 3.436 -16.594 14.781 1 86.94 5 ALA B C 1
ATOM 2872 O O . ALA B 1 5 ? 2.459 -16.234 15.445 1 86.94 5 ALA B O 1
ATOM 2873 N N . VAL B 1 6 ? 3.561 -16.172 13.594 1 95.25 6 VAL B N 1
ATOM 2874 C CA . VAL B 1 6 ? 2.49 -15.57 12.805 1 95.25 6 VAL B CA 1
ATOM 2875 C C . VAL B 1 6 ? 2.248 -16.406 11.547 1 95.25 6 VAL B C 1
ATOM 2877 O O . VAL B 1 6 ? 3.162 -17.047 11.039 1 95.25 6 VAL B O 1
ATOM 2880 N N . GLY B 1 7 ? 1.018 -16.453 11.18 1 97.06 7 GLY B N 1
ATOM 2881 C CA . GLY B 1 7 ? 0.722 -17.156 9.945 1 97.06 7 GLY B CA 1
ATOM 2882 C C . GLY B 1 7 ? -0.725 -17.031 9.508 1 97.06 7 GLY B C 1
ATOM 2883 O O . GLY B 1 7 ? -1.354 -15.992 9.742 1 97.06 7 GLY B O 1
ATOM 2884 N N . ILE B 1 8 ? -1.159 -18.016 8.734 1 97.88 8 ILE B N 1
ATOM 2885 C CA . ILE B 1 8 ? -2.502 -18.078 8.164 1 97.88 8 ILE B CA 1
ATOM 2886 C C . ILE B 1 8 ? -3.438 -18.812 9.117 1 97.88 8 ILE B C 1
ATOM 2888 O O . ILE B 1 8 ? -3.229 -20 9.406 1 97.88 8 ILE B O 1
ATOM 2892 N N . THR B 1 9 ? -4.457 -18.078 9.547 1 97.38 9 THR B N 1
ATOM 2893 C CA . THR B 1 9 ? -5.445 -18.656 10.445 1 97.38 9 THR B CA 1
ATOM 2894 C C . THR B 1 9 ? -6.598 -19.266 9.656 1 97.38 9 THR B C 1
ATOM 2896 O O . THR B 1 9 ? -7.121 -20.328 10.031 1 97.38 9 THR B O 1
ATOM 2899 N N . SER B 1 10 ? -6.992 -18.609 8.617 1 97.81 10 SER B N 1
ATOM 2900 C CA . SER B 1 10 ? -8.047 -19.094 7.734 1 97.81 10 SER B CA 1
ATOM 2901 C C . SER B 1 10 ? -7.863 -18.578 6.312 1 97.81 10 SER B C 1
ATOM 2903 O O . SER B 1 10 ? -7.078 -17.656 6.078 1 97.81 10 SER B O 1
ATOM 2905 N N . VAL B 1 11 ? -8.578 -19.188 5.371 1 98.44 11 VAL B N 1
ATOM 2906 C CA . VAL B 1 11 ? -8.477 -18.844 3.959 1 98.44 11 VAL B CA 1
ATOM 2907 C C . VAL B 1 11 ? -9.82 -19.047 3.271 1 98.44 11 VAL B C 1
ATOM 2909 O O . VAL B 1 11 ? -10.617 -19.891 3.699 1 98.44 11 VAL B O 1
ATOM 2912 N N . SER B 1 12 ? -10.078 -18.25 2.299 1 98.69 12 SER B N 1
ATOM 2913 C CA . SER B 1 12 ? -11.211 -18.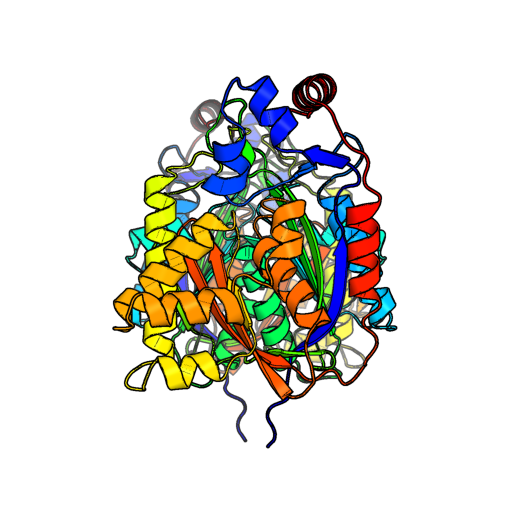438 1.399 1 98.69 12 SER B CA 1
ATOM 2914 C C . SER B 1 12 ? -10.93 -17.844 0.025 1 98.69 12 SER B C 1
ATOM 2916 O O . SER B 1 12 ? -10.07 -16.969 -0.115 1 98.69 12 SER B O 1
ATOM 2918 N N . LEU B 1 13 ? -11.602 -18.391 -0.962 1 98.81 13 LEU B N 1
ATOM 2919 C CA . LEU B 1 13 ? -11.422 -17.938 -2.336 1 98.81 13 LEU B CA 1
ATOM 2920 C C . LEU B 1 13 ? -12.758 -17.531 -2.953 1 98.81 13 LEU B C 1
ATOM 2922 O O . LEU B 1 13 ? -13.812 -17.969 -2.496 1 98.81 13 LEU B O 1
ATOM 2926 N N . SER B 1 14 ? -12.688 -16.688 -3.92 1 98.88 14 SER B N 1
ATOM 2927 C CA . SER B 1 14 ? -13.828 -16.312 -4.746 1 98.88 14 SER B CA 1
ATOM 2928 C C . SER B 1 14 ? -13.438 -16.219 -6.215 1 98.88 14 SER B C 1
ATOM 2930 O O . SER B 1 14 ? -12.461 -15.547 -6.562 1 98.88 14 SER B O 1
ATOM 2932 N N . PHE B 1 15 ? -14.164 -16.906 -7.066 1 98.81 15 PHE B N 1
ATOM 2933 C CA . PHE B 1 15 ? -13.984 -16.875 -8.516 1 98.81 15 PHE B CA 1
ATOM 2934 C C . PHE B 1 15 ? -15.219 -16.297 -9.203 1 98.81 15 PHE B C 1
ATOM 2936 O O . PHE B 1 15 ? -16.328 -16.422 -8.688 1 98.81 15 PHE B O 1
ATOM 2943 N N . PRO B 1 16 ? -15.008 -15.688 -10.391 1 98.38 16 PRO B N 1
ATOM 2944 C CA . PRO B 1 16 ? -16.172 -15.203 -11.148 1 98.38 16 PRO B CA 1
ATOM 2945 C C . PRO B 1 16 ? -17.125 -16.328 -11.531 1 98.38 16 PRO B C 1
ATOM 2947 O O . PRO B 1 16 ? -16.703 -17.469 -11.727 1 98.38 16 PRO B O 1
ATOM 2950 N N . PRO B 1 17 ? -18.344 -15.945 -11.727 1 97.88 17 PRO B N 1
ATOM 2951 C CA . PRO B 1 17 ? -19.328 -16.969 -12.07 1 97.88 17 PRO B CA 1
ATOM 2952 C C . PRO B 1 17 ? -19.266 -17.406 -13.531 1 97.88 17 PRO B C 1
ATOM 2954 O O . PRO B 1 17 ? -19.891 -18.391 -13.922 1 97.88 17 PRO B O 1
ATOM 2957 N N . LEU B 1 18 ? -18.531 -16.734 -14.367 1 98.44 18 LEU B N 1
ATOM 2958 C CA . LEU B 1 18 ? -18.453 -17.047 -15.789 1 98.44 18 LEU B CA 1
ATOM 2959 C C . LEU B 1 18 ? -17.031 -17.484 -16.172 1 98.44 18 LEU B C 1
ATOM 2961 O O . LEU B 1 18 ? -16.062 -17.062 -15.555 1 98.44 18 LEU B O 1
ATOM 2965 N N . TYR B 1 19 ? -16.906 -18.328 -17.125 1 98.38 19 TYR B N 1
ATOM 2966 C CA . TYR B 1 19 ? -15.633 -18.719 -17.688 1 98.38 19 TYR B CA 1
ATOM 2967 C C . TYR B 1 19 ? -15.773 -19.047 -19.172 1 98.38 19 TYR B C 1
ATOM 2969 O O . TYR B 1 19 ? -16.891 -19.234 -19.672 1 98.38 19 TYR B O 1
ATOM 2977 N N . MET B 1 20 ? -14.68 -19.031 -19.875 1 98.38 20 MET B N 1
ATOM 2978 C CA . MET B 1 20 ? -14.617 -19.469 -21.266 1 98.38 20 MET B CA 1
ATOM 2979 C C . MET B 1 20 ? -13.484 -20.469 -21.484 1 98.38 20 MET B C 1
ATOM 2981 O O . MET B 1 20 ? -12.375 -20.281 -20.969 1 98.38 20 MET B O 1
ATOM 2985 N N . HIS B 1 21 ? -13.805 -21.562 -22.203 1 97.88 21 HIS B N 1
ATOM 2986 C CA . HIS B 1 21 ? -12.727 -22.453 -22.625 1 97.88 21 HIS B CA 1
ATOM 2987 C C . HIS B 1 21 ? -11.828 -21.781 -23.656 1 97.88 21 HIS B C 1
ATOM 2989 O O . HIS B 1 21 ? -12.32 -21.094 -24.547 1 97.88 21 HIS B O 1
ATOM 2995 N N . LEU B 1 22 ? -10.555 -22.031 -23.531 1 97.56 22 LEU B N 1
ATOM 2996 C CA . LEU B 1 22 ? -9.625 -21.375 -24.438 1 97.56 22 LEU B CA 1
ATOM 2997 C C . LEU B 1 22 ? -9.797 -21.891 -25.875 1 97.56 22 LEU B C 1
ATOM 2999 O O . LEU B 1 22 ? -9.367 -21.234 -26.828 1 97.56 22 LEU B O 1
ATOM 3003 N N . ARG B 1 23 ? -10.406 -23.016 -26 1 96.56 23 ARG B N 1
ATOM 3004 C CA . ARG B 1 23 ? -10.742 -23.484 -27.344 1 96.56 23 ARG B CA 1
ATOM 3005 C C . ARG B 1 23 ? -11.664 -22.5 -28.062 1 96.56 23 ARG B C 1
ATOM 3007 O O . ARG B 1 23 ? -11.555 -22.312 -29.266 1 96.56 23 ARG B O 1
ATOM 3014 N N . GLU B 1 24 ? -12.648 -21.938 -27.297 1 96.94 24 GLU B N 1
ATOM 3015 C CA . GLU B 1 24 ? -13.547 -20.938 -27.875 1 96.94 24 GLU B CA 1
ATOM 3016 C C . GLU B 1 24 ? -12.781 -19.703 -28.328 1 96.94 24 GLU B C 1
ATOM 3018 O O . GLU B 1 24 ? -13.055 -19.172 -29.406 1 96.94 24 GLU B O 1
ATOM 3023 N N . LEU B 1 25 ? -11.867 -19.297 -27.516 1 97.38 25 LEU B N 1
ATOM 3024 C CA . LEU B 1 25 ? -11.07 -18.125 -27.875 1 97.38 25 LEU B CA 1
ATOM 3025 C C . LEU B 1 25 ? -10.195 -18.438 -29.094 1 97.38 25 LEU B C 1
ATOM 3027 O O . LEU B 1 25 ? -10.031 -17.578 -29.969 1 97.38 25 LEU B O 1
ATOM 3031 N N . ALA B 1 26 ? -9.586 -19.594 -29.078 1 97.44 26 ALA B N 1
ATOM 3032 C CA . ALA B 1 26 ? -8.75 -20 -30.203 1 97.44 26 ALA B CA 1
ATOM 3033 C C . ALA B 1 26 ? -9.539 -19.969 -31.516 1 97.44 26 ALA B C 1
ATOM 3035 O O . ALA B 1 26 ? -9.031 -19.516 -32.531 1 97.44 26 ALA B O 1
ATOM 3036 N N . GLY B 1 27 ? -10.719 -20.438 -31.453 1 97.25 27 GLY B N 1
ATOM 3037 C CA . GLY B 1 27 ? -11.594 -20.359 -32.625 1 97.25 27 GLY B CA 1
ATOM 3038 C C . GLY B 1 27 ? -11.898 -18.938 -33.062 1 97.25 27 GLY B C 1
ATOM 3039 O O . GLY B 1 27 ? -11.82 -18.609 -34.25 1 97.25 27 GLY B O 1
ATOM 3040 N N . LEU B 1 28 ? -12.234 -18.156 -32.125 1 96.69 28 LEU B N 1
ATOM 3041 C CA . LEU B 1 28 ? -12.555 -16.75 -32.375 1 96.69 28 LEU B CA 1
ATOM 3042 C C . LEU B 1 28 ? -11.383 -16.031 -33 1 96.69 28 LEU B C 1
ATOM 3044 O O . LEU B 1 28 ? -11.586 -15.133 -33.844 1 96.69 28 LEU B O 1
ATOM 3048 N N . ARG B 1 29 ? -10.148 -16.453 -32.656 1 97 29 ARG B N 1
ATOM 3049 C CA . ARG B 1 29 ? -8.953 -15.75 -33.094 1 97 29 ARG B CA 1
ATOM 3050 C C . ARG B 1 29 ? -8.297 -16.469 -34.281 1 97 29 ARG B C 1
ATOM 3052 O O . ARG B 1 29 ? -7.309 -15.984 -34.812 1 97 29 ARG B O 1
ATOM 3059 N N . GLY B 1 30 ? -8.758 -17.594 -34.594 1 96.5 30 GLY B N 1
ATOM 3060 C CA . GLY B 1 30 ? -8.234 -18.344 -35.719 1 96.5 30 GLY B CA 1
ATOM 3061 C C . GLY B 1 30 ? -6.863 -18.953 -35.469 1 96.5 30 GLY B C 1
ATOM 3062 O O . GLY B 1 30 ? -6 -18.953 -36.344 1 96.5 30 GLY B O 1
ATOM 3063 N N . VAL B 1 31 ? -6.625 -19.359 -34.281 1 95.94 31 VAL B N 1
ATOM 3064 C CA . VAL B 1 31 ? -5.348 -19.984 -33.938 1 95.94 31 VAL B CA 1
ATOM 3065 C C . VAL B 1 31 ? -5.574 -21.422 -33.469 1 95.94 31 VAL B C 1
ATOM 3067 O O . VAL B 1 31 ? -6.695 -21.797 -33.125 1 95.94 31 VAL B O 1
ATOM 3070 N N . ASP B 1 32 ? -4.508 -22.203 -33.531 1 96.94 32 ASP B N 1
ATOM 3071 C CA . ASP B 1 32 ? -4.57 -23.562 -33.031 1 96.94 32 ASP B CA 1
ATOM 3072 C C . ASP B 1 32 ? -4.766 -23.594 -31.516 1 96.94 32 ASP B C 1
ATOM 3074 O O . ASP B 1 32 ? -4.07 -22.875 -30.781 1 96.94 32 ASP B O 1
ATOM 3078 N N . VAL B 1 33 ? -5.703 -24.406 -31.141 1 95.81 33 VAL B N 1
ATOM 3079 C CA . VAL B 1 33 ? -6.062 -24.484 -29.719 1 95.81 33 VAL B CA 1
ATOM 3080 C C . VAL B 1 33 ? -4.844 -24.891 -28.906 1 95.81 33 VAL B C 1
ATOM 3082 O O . VAL B 1 33 ? -4.68 -24.453 -27.766 1 95.81 33 VAL B O 1
ATOM 3085 N N . GLU B 1 34 ? -3.945 -25.656 -29.391 1 96.62 34 GLU B N 1
ATOM 3086 C CA . GLU B 1 34 ? -2.77 -26.172 -28.688 1 96.62 34 GLU B CA 1
ATOM 3087 C C . GLU B 1 34 ? -1.809 -25.047 -28.328 1 96.62 34 GLU B C 1
ATOM 3089 O O . GLU B 1 34 ? -1.005 -25.172 -27.406 1 96.62 34 GLU B O 1
ATOM 3094 N N . LYS B 1 35 ? -1.913 -24.016 -29.062 1 96.12 35 LYS B N 1
ATOM 3095 C CA . LYS B 1 35 ? -1.12 -22.844 -28.719 1 96.12 35 LYS B CA 1
ATOM 3096 C C . LYS B 1 35 ? -1.444 -22.359 -27.312 1 96.12 35 LYS B C 1
ATOM 3098 O O . LYS B 1 35 ? -0.564 -21.859 -26.609 1 96.12 35 LYS B O 1
ATOM 3103 N N . TYR B 1 36 ? -2.68 -22.5 -26.969 1 96.44 36 TYR B N 1
ATOM 3104 C CA . TYR B 1 36 ? -3.104 -22.031 -25.656 1 96.44 36 TYR B CA 1
ATOM 3105 C C . TYR B 1 36 ? -3.027 -23.156 -24.625 1 96.44 36 TYR B C 1
ATOM 3107 O O . TYR B 1 36 ? -2.441 -22.984 -23.547 1 96.44 36 TYR B O 1
ATOM 3115 N N . THR B 1 37 ? -3.545 -24.359 -24.922 1 95.5 37 THR B N 1
ATOM 3116 C CA . THR B 1 37 ? -3.668 -25.438 -23.953 1 95.5 37 THR B CA 1
ATOM 3117 C C . THR B 1 37 ? -2.301 -26.047 -23.641 1 95.5 37 THR B C 1
ATOM 3119 O O . THR B 1 37 ? -1.967 -26.281 -22.484 1 95.5 37 THR B O 1
ATOM 3122 N N . ILE B 1 38 ? -1.479 -26.281 -24.641 1 94.94 38 ILE B N 1
ATOM 3123 C CA . ILE B 1 38 ? -0.142 -26.828 -24.453 1 94.94 38 ILE B CA 1
ATOM 3124 C C . ILE B 1 38 ? 0.875 -25.703 -24.344 1 94.94 38 ILE B C 1
ATOM 3126 O O . ILE B 1 38 ? 1.705 -25.688 -23.438 1 94.94 38 ILE B O 1
ATOM 3130 N N . GLY B 1 39 ? 0.777 -24.75 -25.156 1 96.19 39 GLY B N 1
ATOM 3131 C CA . GLY B 1 39 ? 1.744 -23.672 -25.234 1 96.19 39 GLY B CA 1
ATOM 3132 C C . GLY B 1 39 ? 1.759 -22.797 -24 1 96.19 39 GLY B C 1
ATOM 3133 O O . GLY B 1 39 ? 2.82 -22.344 -23.562 1 96.19 39 GLY B O 1
ATOM 3134 N N . LEU B 1 40 ? 0.61 -22.547 -23.484 1 96.25 40 LEU B N 1
ATOM 3135 C CA . LEU B 1 40 ? 0.51 -21.734 -22.281 1 96.25 40 LEU B CA 1
ATOM 3136 C C . LEU B 1 40 ? 0.219 -22.594 -21.047 1 96.25 40 LEU B C 1
ATOM 3138 O O . LEU B 1 40 ? 0.469 -22.156 -19.922 1 96.25 40 LEU B O 1
ATOM 3142 N N . GLY B 1 41 ? -0.292 -23.719 -21.281 1 96.44 41 GLY B N 1
ATOM 3143 C CA . GLY B 1 41 ? -0.715 -24.578 -20.188 1 96.44 41 GLY B CA 1
ATOM 3144 C C . GLY B 1 41 ? -2.025 -24.141 -19.562 1 96.44 41 GLY B C 1
ATOM 3145 O O . GLY B 1 41 ? -2.25 -24.359 -18.359 1 96.44 41 GLY B O 1
ATOM 3146 N N . LEU B 1 42 ? -2.871 -23.422 -20.312 1 96.38 42 LEU B N 1
ATOM 3147 C CA . LEU B 1 42 ? -4.141 -22.906 -19.812 1 96.38 42 LEU B CA 1
ATOM 3148 C C . LEU B 1 42 ? -5.316 -23.594 -20.5 1 96.38 42 LEU B C 1
ATOM 3150 O O . LEU B 1 42 ? -5.25 -23.906 -21.688 1 96.38 42 LEU B O 1
ATOM 3154 N N . ASN B 1 43 ? -6.355 -23.719 -19.734 1 95.06 43 ASN B N 1
ATOM 3155 C CA . ASN B 1 43 ? -7.527 -24.406 -20.281 1 95.06 43 ASN B CA 1
ATOM 3156 C C . ASN B 1 43 ? -8.734 -23.469 -20.344 1 95.06 43 ASN B C 1
ATOM 3158 O O . ASN B 1 43 ? -9.57 -23.578 -21.234 1 95.06 43 ASN B O 1
ATOM 3162 N N . GLU B 1 44 ? -8.914 -22.719 -19.312 1 97.81 44 GLU B N 1
ATOM 3163 C CA . GLU B 1 44 ? -10.047 -21.812 -19.125 1 97.81 44 GLU B CA 1
ATOM 3164 C C . GLU B 1 44 ? -9.586 -20.438 -18.688 1 97.81 44 GLU B C 1
ATOM 3166 O O . GLU B 1 44 ? -8.453 -20.266 -18.234 1 97.81 44 GLU B O 1
ATOM 3171 N N . MET B 1 45 ? -10.398 -19.516 -18.953 1 97.62 45 MET B N 1
ATOM 3172 C CA . MET B 1 45 ? -10.203 -18.203 -18.359 1 97.62 45 MET B CA 1
ATOM 3173 C C . MET B 1 45 ? -11.469 -17.719 -17.656 1 97.62 45 MET B C 1
ATOM 3175 O O . MET B 1 45 ? -12.57 -17.859 -18.188 1 97.62 45 MET B O 1
ATOM 3179 N N . ALA B 1 46 ? -11.312 -17.281 -16.422 1 98.44 46 ALA B N 1
ATOM 3180 C CA . ALA B 1 46 ? -12.438 -16.719 -15.68 1 98.44 46 ALA B CA 1
ATOM 3181 C C . ALA B 1 46 ? -12.828 -15.352 -16.234 1 98.44 46 ALA B C 1
ATOM 3183 O O . ALA B 1 46 ? -11.961 -14.562 -16.625 1 98.44 46 ALA B O 1
ATOM 3184 N N . LEU B 1 47 ? -14.117 -15.07 -16.281 1 97.69 47 LEU B N 1
ATOM 3185 C CA . LEU B 1 47 ? -14.633 -13.828 -16.844 1 97.69 47 LEU B CA 1
ATOM 3186 C C . LEU B 1 47 ? -15.547 -13.117 -15.844 1 97.69 47 LEU B C 1
ATOM 3188 O O . LEU B 1 47 ? -16.469 -13.727 -15.305 1 97.69 47 LEU B O 1
ATOM 3192 N N . CYS B 1 48 ? -15.141 -11.828 -15.648 1 95.19 48 CYS B N 1
ATOM 3193 C CA . CYS B 1 48 ? -16.031 -10.992 -14.852 1 95.19 48 CYS B CA 1
ATOM 3194 C C . CYS B 1 48 ? -17.141 -10.414 -15.711 1 95.19 48 CYS B C 1
ATOM 3196 O O . CYS B 1 48 ? -16.891 -9.656 -16.656 1 95.19 48 CYS B O 1
ATOM 3198 N N . GLY B 1 49 ? -18.359 -10.812 -15.578 1 90.19 49 GLY B N 1
ATOM 3199 C CA . GLY B 1 49 ? -19.5 -10.227 -16.266 1 90.19 49 GLY B CA 1
ATOM 3200 C C . GLY B 1 49 ? -19.906 -8.875 -15.719 1 90.19 49 GLY B C 1
ATOM 3201 O O . GLY B 1 49 ? -19.141 -8.25 -14.977 1 90.19 49 GLY B O 1
ATOM 3202 N N . LYS B 1 50 ? -21.016 -8.398 -16.125 1 87.44 50 LYS B N 1
ATOM 3203 C CA . LYS B 1 50 ? -21.547 -7.078 -15.789 1 87.44 50 LYS B CA 1
ATOM 3204 C C . LYS B 1 50 ? -21.766 -6.941 -14.281 1 87.44 50 LYS B C 1
ATOM 3206 O O . LYS B 1 50 ? -21.641 -5.848 -13.727 1 87.44 50 LYS B O 1
ATOM 3211 N N . HIS B 1 51 ? -21.969 -7.996 -13.633 1 89.5 51 HIS B N 1
ATOM 3212 C CA . HIS B 1 51 ? -22.375 -7.918 -12.234 1 89.5 51 HIS B CA 1
ATOM 3213 C C . HIS B 1 51 ? -21.297 -8.469 -11.312 1 89.5 51 HIS B C 1
ATOM 3215 O O . HIS B 1 51 ? -21.578 -8.805 -10.164 1 89.5 51 HIS B O 1
ATOM 3221 N N . CYS B 1 52 ? -20.141 -8.602 -11.75 1 94.75 52 CYS B N 1
ATOM 3222 C CA . CYS B 1 52 ? -19.031 -9.133 -10.961 1 94.75 52 CYS B CA 1
ATOM 3223 C C . CYS B 1 52 ? -17.781 -8.258 -11.109 1 94.75 52 CYS B C 1
ATOM 3225 O O . CYS B 1 52 ? -17.172 -8.227 -12.18 1 94.75 52 CYS B O 1
ATOM 3227 N N . SER B 1 53 ? -17.516 -7.523 -10.125 1 95.56 53 SER B N 1
ATOM 3228 C CA . SER B 1 53 ? -16.312 -6.695 -10.086 1 95.56 53 SER B CA 1
ATOM 3229 C C . SER B 1 53 ? -15.305 -7.234 -9.086 1 95.56 53 SER B C 1
ATOM 3231 O O . SER B 1 53 ? -15.602 -8.164 -8.328 1 95.56 53 SER B O 1
ATOM 3233 N N . VAL B 1 54 ? -14.133 -6.684 -9.156 1 97.44 54 VAL B N 1
ATOM 3234 C CA . VAL B 1 54 ? -13.117 -7.086 -8.195 1 97.44 54 VAL B CA 1
ATOM 3235 C C . VAL B 1 54 ? -13.586 -6.777 -6.777 1 97.44 54 VAL B C 1
ATOM 3237 O O . VAL B 1 54 ? -13.203 -7.461 -5.824 1 97.44 54 VAL B O 1
ATOM 3240 N N . ILE B 1 55 ? -14.453 -5.75 -6.617 1 97.88 55 ILE B N 1
ATOM 3241 C CA . ILE B 1 55 ? -15.031 -5.426 -5.316 1 97.88 55 ILE B CA 1
ATOM 3242 C C . ILE B 1 55 ? -15.883 -6.594 -4.828 1 97.88 55 ILE B C 1
ATOM 3244 O O . ILE B 1 55 ? -15.758 -7.027 -3.682 1 97.88 55 ILE B O 1
ATOM 3248 N N . ASN B 1 56 ? -16.734 -7.113 -5.75 1 98.44 56 ASN B N 1
ATOM 3249 C CA . ASN B 1 56 ? -17.578 -8.25 -5.41 1 98.44 56 ASN B CA 1
ATOM 3250 C C . ASN B 1 56 ? -16.75 -9.477 -5.027 1 98.44 56 ASN B C 1
ATOM 3252 O O . ASN B 1 56 ? -17.062 -10.156 -4.047 1 98.44 56 ASN B O 1
ATOM 3256 N N . LEU B 1 57 ? -15.758 -9.734 -5.809 1 98.81 57 LEU B N 1
ATOM 3257 C CA . LEU B 1 57 ? -14.898 -10.883 -5.547 1 98.81 57 LEU B CA 1
ATOM 3258 C C . LEU B 1 57 ? -14.203 -10.75 -4.195 1 98.81 57 LEU B C 1
ATOM 3260 O O . LEU B 1 57 ? -14.125 -11.719 -3.438 1 98.81 57 LEU B O 1
ATOM 3264 N N . ALA B 1 58 ? -13.68 -9.555 -3.939 1 98.88 58 ALA B N 1
ATOM 3265 C CA . ALA B 1 58 ? -12.984 -9.297 -2.678 1 98.88 58 ALA B CA 1
ATOM 3266 C C . ALA B 1 58 ? -13.914 -9.516 -1.488 1 98.88 58 ALA B C 1
ATOM 3268 O O . ALA B 1 58 ? -13.539 -10.164 -0.508 1 98.88 58 ALA B O 1
ATOM 3269 N N . ILE B 1 59 ? -15.117 -9 -1.553 1 98.75 59 ILE B N 1
ATOM 3270 C CA . ILE B 1 59 ? -16.094 -9.094 -0.469 1 98.75 59 ILE B CA 1
ATOM 3271 C C . ILE B 1 59 ? -16.453 -10.562 -0.225 1 98.75 59 ILE B C 1
ATOM 3273 O O . ILE B 1 59 ? -16.516 -11.008 0.923 1 98.75 59 ILE B O 1
ATOM 3277 N N . ALA B 1 60 ? -16.688 -11.258 -1.295 1 98.75 60 ALA B N 1
ATOM 3278 C CA . ALA B 1 60 ? -17.062 -12.664 -1.172 1 98.75 60 ALA B CA 1
ATOM 3279 C C . ALA B 1 60 ? -15.938 -13.477 -0.523 1 98.75 60 ALA B C 1
ATOM 3281 O O . ALA B 1 60 ? -16.188 -14.289 0.37 1 98.75 60 ALA B O 1
ATOM 3282 N N . ALA B 1 61 ? -14.711 -13.336 -0.99 1 98.88 61 ALA B N 1
ATOM 3283 C CA . ALA B 1 61 ? -13.578 -14.047 -0.4 1 98.88 61 ALA B CA 1
ATOM 3284 C C . ALA B 1 61 ? -13.414 -13.688 1.074 1 98.88 61 ALA B C 1
ATOM 3286 O O . ALA B 1 61 ? -13.156 -14.562 1.907 1 98.88 61 ALA B O 1
ATOM 3287 N N . ALA B 1 62 ? -13.523 -12.406 1.387 1 98.81 62 ALA B N 1
ATOM 3288 C CA . ALA B 1 62 ? -13.383 -11.922 2.758 1 98.81 62 ALA B CA 1
ATOM 3289 C C . ALA B 1 62 ? -14.438 -12.547 3.668 1 98.81 62 ALA B C 1
ATOM 3291 O O . ALA B 1 62 ? -14.133 -12.977 4.781 1 98.81 62 ALA B O 1
ATOM 3292 N N . ARG B 1 63 ? -15.695 -12.531 3.191 1 98.44 63 ARG B N 1
ATOM 3293 C CA . ARG B 1 63 ? -16.781 -13.133 3.959 1 98.44 63 ARG B CA 1
ATOM 3294 C C . ARG B 1 63 ? -16.484 -14.594 4.277 1 98.44 63 ARG B C 1
ATOM 3296 O O . ARG B 1 63 ? -16.719 -15.055 5.398 1 98.44 63 ARG B O 1
ATOM 3303 N N . GLY B 1 64 ? -16.016 -15.297 3.275 1 98.19 64 GLY B N 1
ATOM 3304 C CA . GLY B 1 64 ? -15.672 -16.688 3.479 1 98.19 64 GLY B CA 1
ATOM 3305 C C . GLY B 1 64 ? -14.562 -16.891 4.492 1 98.19 64 GLY B C 1
ATOM 3306 O O . GLY B 1 64 ? -14.648 -17.781 5.348 1 98.19 64 GLY B O 1
ATOM 3307 N N . ALA B 1 65 ? -13.484 -16.141 4.391 1 98.31 65 ALA B N 1
ATOM 3308 C CA . ALA B 1 65 ? -12.359 -16.281 5.312 1 98.31 65 ALA B CA 1
ATOM 3309 C C . ALA B 1 65 ? -12.805 -16.016 6.75 1 98.31 65 ALA B C 1
ATOM 3311 O O . ALA B 1 65 ? -12.352 -16.703 7.676 1 98.31 65 ALA B O 1
ATOM 3312 N N . ILE B 1 66 ? -13.617 -14.992 6.949 1 98.19 66 ILE B N 1
ATOM 3313 C CA . ILE B 1 66 ? -14.125 -14.672 8.281 1 98.19 66 ILE B CA 1
ATOM 3314 C C . ILE B 1 66 ? -14.992 -15.82 8.789 1 98.19 66 ILE B C 1
ATOM 3316 O O . ILE B 1 66 ? -14.891 -16.203 9.961 1 98.19 66 ILE B O 1
ATOM 3320 N N . ALA B 1 67 ? -15.883 -16.328 7.91 1 97.38 67 ALA B N 1
ATOM 3321 C CA . ALA B 1 67 ? -16.734 -17.453 8.289 1 97.38 67 ALA B CA 1
ATOM 3322 C C . ALA B 1 67 ? -15.898 -18.656 8.719 1 97.38 67 ALA B C 1
ATOM 3324 O O . ALA B 1 67 ? -16.203 -19.312 9.719 1 97.38 67 ALA B O 1
ATOM 3325 N N . HIS B 1 68 ? -14.844 -18.984 8 1 97 68 HIS B N 1
ATOM 3326 C CA . HIS B 1 68 ? -13.984 -20.125 8.312 1 97 68 HIS B CA 1
ATOM 3327 C C . HIS B 1 68 ? -13.188 -19.875 9.594 1 97 68 HIS B C 1
ATOM 3329 O O . HIS B 1 68 ? -12.867 -20.828 10.32 1 97 68 HIS B O 1
ATOM 3335 N N . TRP B 1 69 ? -12.812 -18.641 9.82 1 96.12 69 TRP B N 1
ATOM 3336 C CA . TRP B 1 69 ? -12.109 -18.266 11.039 1 96.12 69 TRP B CA 1
ATOM 3337 C C . TRP B 1 69 ? -13.016 -18.406 12.258 1 96.12 69 TRP B C 1
ATOM 3339 O O . TRP B 1 69 ? -12.555 -18.797 13.336 1 96.12 69 TRP B O 1
ATOM 3349 N N . GLY B 1 70 ? -14.281 -18.062 12.125 1 95.94 70 GLY B N 1
ATOM 3350 C CA . GLY B 1 70 ? -15.25 -18.141 13.211 1 95.94 70 GLY B CA 1
ATOM 3351 C C . GLY B 1 70 ? -15.172 -16.969 14.172 1 95.94 70 GLY B C 1
ATOM 3352 O O . GLY B 1 70 ? -15.742 -17.016 15.266 1 95.94 70 GLY B O 1
ATOM 3353 N N . GLY B 1 71 ? -14.383 -15.961 13.844 1 95.56 71 GLY B N 1
ATOM 3354 C CA . GLY B 1 71 ? -14.297 -14.781 14.68 1 95.56 71 GLY B CA 1
ATOM 3355 C C . GLY B 1 71 ? -15.281 -13.695 14.289 1 95.56 71 GLY B C 1
ATOM 3356 O O . GLY B 1 71 ? -16.219 -13.945 13.539 1 95.56 71 GLY B O 1
ATOM 3357 N N . HIS B 1 72 ? -15.07 -12.477 14.844 1 95.12 72 HIS B N 1
ATOM 3358 C CA . HIS B 1 72 ? -15.977 -11.352 14.625 1 95.12 72 HIS B CA 1
ATOM 3359 C C . HIS B 1 72 ? -15.234 -10.164 14.016 1 95.12 72 HIS B C 1
ATOM 3361 O O . HIS B 1 72 ? -14.031 -10.016 14.203 1 95.12 72 HIS B O 1
ATOM 3367 N N . ALA B 1 73 ? -16.031 -9.391 13.344 1 93.69 73 ALA B N 1
ATOM 3368 C CA . ALA B 1 73 ? -15.477 -8.219 12.672 1 93.69 73 ALA B CA 1
ATOM 3369 C C . ALA B 1 73 ? -14.711 -7.328 13.648 1 93.69 73 ALA B C 1
ATOM 3371 O O . ALA B 1 73 ? -13.711 -6.707 13.281 1 93.69 73 ALA B O 1
ATOM 3372 N N . GLU B 1 74 ? -15.156 -7.238 14.883 1 93.12 74 GLU B N 1
ATOM 3373 C CA . GLU B 1 74 ? -14.57 -6.359 15.891 1 93.12 74 GLU B CA 1
ATOM 3374 C C . GLU B 1 74 ? -13.172 -6.828 16.281 1 93.12 74 GLU B C 1
ATOM 3376 O O . GLU B 1 74 ? -12.391 -6.062 16.844 1 93.12 74 GLU B O 1
ATOM 3381 N N . ASP B 1 75 ? -12.875 -8.086 15.984 1 95.44 75 ASP B N 1
ATOM 3382 C CA . ASP B 1 75 ? -11.578 -8.656 16.328 1 95.44 75 ASP B CA 1
ATOM 3383 C C . ASP B 1 75 ? -10.57 -8.461 15.203 1 95.44 75 ASP B C 1
ATOM 3385 O O . ASP B 1 75 ? -9.414 -8.883 15.312 1 95.44 75 ASP B O 1
ATOM 3389 N N . ILE B 1 76 ? -11 -7.809 14.188 1 96.94 76 ILE B N 1
ATOM 3390 C CA . ILE B 1 76 ? -10.109 -7.469 13.086 1 96.94 76 ILE B CA 1
ATOM 3391 C C . ILE B 1 76 ? -9.523 -6.078 13.305 1 96.94 76 ILE B C 1
ATOM 3393 O O . ILE B 1 76 ? -10.258 -5.102 13.469 1 96.94 76 ILE B O 1
ATOM 3397 N N . GLY B 1 77 ? -8.211 -6.016 13.328 1 96.38 77 GLY B N 1
ATOM 3398 C CA . GLY B 1 77 ? -7.551 -4.746 13.594 1 96.38 77 GLY B CA 1
ATOM 3399 C C . GLY B 1 77 ? -6.879 -4.152 12.375 1 96.38 77 GLY B C 1
ATOM 3400 O O . GLY B 1 77 ? -6.359 -3.035 12.422 1 96.38 77 GLY B O 1
ATOM 3401 N N . LEU B 1 78 ? -6.887 -4.902 11.273 1 97.19 78 LEU B N 1
ATOM 3402 C CA . LEU B 1 78 ? -6.266 -4.469 10.023 1 97.19 78 LEU B CA 1
ATOM 3403 C C . LEU B 1 78 ? -6.961 -5.098 8.82 1 97.19 78 LEU B C 1
ATOM 3405 O O . LEU B 1 78 ? -7.285 -6.285 8.844 1 97.19 78 LEU B O 1
ATOM 3409 N N . ILE B 1 79 ? -7.277 -4.328 7.848 1 98.31 79 ILE B N 1
ATOM 3410 C CA . ILE B 1 79 ? -7.762 -4.801 6.555 1 98.31 79 ILE B CA 1
ATOM 3411 C C . ILE B 1 79 ? -6.848 -4.281 5.441 1 98.31 79 ILE B C 1
ATOM 3413 O O . ILE B 1 79 ? -6.648 -3.072 5.309 1 98.31 79 ILE B O 1
ATOM 3417 N N . ALA B 1 80 ? -6.289 -5.18 4.66 1 98.56 80 ALA B N 1
ATOM 3418 C CA . ALA B 1 80 ? -5.387 -4.816 3.568 1 98.56 80 ALA B CA 1
ATOM 3419 C C . ALA B 1 80 ? -5.773 -5.527 2.275 1 98.56 80 ALA B C 1
ATOM 3421 O O . ALA B 1 80 ? -6.156 -6.699 2.297 1 98.56 80 ALA B O 1
ATOM 3422 N N . VAL B 1 81 ? -5.672 -4.832 1.219 1 98.75 81 VAL B N 1
ATOM 3423 C CA . VAL B 1 81 ? -5.934 -5.422 -0.091 1 98.75 81 VAL B CA 1
ATOM 3424 C C . VAL B 1 81 ? -4.738 -5.184 -1.012 1 98.75 81 VAL B C 1
ATOM 3426 O O . VAL B 1 81 ? -4.219 -4.07 -1.092 1 98.75 81 VAL B O 1
ATOM 3429 N N . GLY B 1 82 ? -4.176 -6.23 -1.623 1 98.56 82 GLY B N 1
ATOM 3430 C CA . GLY B 1 82 ? -3.271 -6.117 -2.756 1 98.56 82 GLY B CA 1
ATOM 3431 C C . GLY B 1 82 ? -3.969 -6.273 -4.094 1 98.56 82 GLY B C 1
ATOM 3432 O O . GLY B 1 82 ? -4.625 -7.285 -4.344 1 98.56 82 GLY B O 1
ATOM 3433 N N . THR B 1 83 ? -3.885 -5.25 -4.98 1 97.5 83 THR B N 1
ATOM 3434 C CA . THR B 1 83 ? -4.543 -5.316 -6.281 1 97.5 83 THR B CA 1
ATOM 3435 C C . THR B 1 83 ? -3.867 -4.379 -7.277 1 97.5 83 THR B C 1
ATOM 3437 O O . THR B 1 83 ? -3.221 -3.406 -6.879 1 97.5 83 THR B O 1
ATOM 3440 N N . GLU B 1 84 ? -3.871 -4.695 -8.523 1 92.69 84 GLU B N 1
ATOM 3441 C CA . GLU B 1 84 ? -3.494 -3.771 -9.586 1 92.69 84 GLU B CA 1
ATOM 3442 C C . GLU B 1 84 ? -4.688 -3.436 -10.477 1 92.69 84 GLU B C 1
ATOM 3444 O O . GLU B 1 84 ? -4.523 -2.904 -11.57 1 92.69 84 GLU B O 1
ATOM 3449 N N . THR B 1 85 ? -5.891 -3.854 -10.055 1 93.38 85 THR B N 1
ATOM 3450 C CA . THR B 1 85 ? -7.152 -3.438 -10.664 1 93.38 85 THR B CA 1
ATOM 3451 C C . THR B 1 85 ? -7.793 -2.309 -9.859 1 93.38 85 THR B C 1
ATOM 3453 O O . THR B 1 85 ? -8.633 -2.557 -8.992 1 93.38 85 THR B O 1
ATOM 3456 N N . PRO B 1 86 ? -7.422 -1.141 -10.172 1 87 86 PRO B N 1
ATOM 3457 C CA . PRO B 1 86 ? -7.875 -0.024 -9.336 1 87 86 PRO B CA 1
ATOM 3458 C C . PRO B 1 86 ? -9.375 0.246 -9.469 1 87 86 PRO B C 1
ATOM 3460 O O . PRO B 1 86 ? -9.938 0.086 -10.555 1 87 86 PRO B O 1
ATOM 3463 N N . VAL B 1 87 ? -9.977 0.718 -8.398 1 90.5 87 VAL B N 1
ATOM 3464 C CA . VAL B 1 87 ? -11.391 1.097 -8.414 1 90.5 87 VAL B CA 1
ATOM 3465 C C . VAL B 1 87 ? -11.531 2.586 -8.109 1 90.5 87 VAL B C 1
ATOM 3467 O O . VAL B 1 87 ? -12.594 3.174 -8.328 1 90.5 87 VAL B O 1
ATOM 3470 N N . ASP B 1 88 ? -10.477 3.182 -7.609 1 90.44 88 ASP B N 1
ATOM 3471 C CA . ASP B 1 88 ? -10.398 4.594 -7.238 1 90.44 88 ASP B CA 1
ATOM 3472 C C . ASP B 1 88 ? -8.945 5.039 -7.086 1 90.44 88 ASP B C 1
ATOM 3474 O O . ASP B 1 88 ? -8.086 4.25 -6.691 1 90.44 88 ASP B O 1
ATOM 3478 N N . TYR B 1 89 ? -8.648 6.348 -7.359 1 89.88 89 TYR B N 1
ATOM 3479 C CA . TYR B 1 89 ? -7.281 6.836 -7.27 1 89.88 89 TYR B CA 1
ATOM 3480 C C . TYR B 1 89 ? -6.898 7.125 -5.824 1 89.88 89 TYR B C 1
ATOM 3482 O O . TYR B 1 89 ? -5.711 7.219 -5.496 1 89.88 89 TYR B O 1
ATOM 3490 N N . SER B 1 90 ? -7.863 7.289 -5.027 1 91.75 90 SER B N 1
ATOM 3491 C CA . SER B 1 90 ? -7.586 7.742 -3.668 1 91.75 90 SER B CA 1
ATOM 3492 C C . SER B 1 90 ? -8.109 6.75 -2.637 1 91.75 90 SER B C 1
ATOM 3494 O O . SER B 1 90 ? -7.375 6.344 -1.729 1 91.75 90 SER B O 1
ATOM 3496 N N . ARG B 1 91 ? -9.305 6.348 -2.758 1 91.94 91 ARG B N 1
ATOM 3497 C CA . ARG B 1 91 ? -9.945 5.43 -1.823 1 91.94 91 ARG B CA 1
ATOM 3498 C C . ARG B 1 91 ? -9.469 3.998 -2.047 1 91.94 91 ARG B C 1
ATOM 3500 O O . ARG B 1 91 ? -9.508 3.496 -3.172 1 91.94 91 ARG B O 1
ATOM 3507 N N . PRO B 1 92 ? -9.047 3.371 -1.019 1 94.88 92 PRO B N 1
ATOM 3508 C CA . PRO B 1 92 ? -8.594 1.987 -1.174 1 94.88 92 PRO B CA 1
ATOM 3509 C C . PRO B 1 92 ? -9.75 1.002 -1.322 1 94.88 92 PRO B C 1
ATOM 3511 O O . PRO B 1 92 ? -10.82 1.216 -0.754 1 94.88 92 PRO B O 1
ATOM 3514 N N . LEU B 1 93 ? -9.492 -0.07 -2.035 1 96.44 93 LEU B N 1
ATOM 3515 C CA . LEU B 1 93 ? -10.508 -1.108 -2.199 1 96.44 93 LEU B CA 1
ATOM 3516 C C . LEU B 1 93 ? -10.914 -1.69 -0.849 1 96.44 93 LEU B C 1
ATOM 3518 O O . LEU B 1 93 ? -12.062 -2.107 -0.667 1 96.44 93 LEU B O 1
ATOM 3522 N N . SER B 1 94 ? -10.039 -1.685 0.103 1 96.94 94 SER B N 1
ATOM 3523 C CA . SER B 1 94 ? -10.336 -2.191 1.438 1 96.94 94 SER B CA 1
ATOM 3524 C C . SER B 1 94 ? -11.516 -1.45 2.061 1 96.94 94 SER B C 1
ATOM 3526 O O . SER B 1 94 ? -12.227 -2.002 2.898 1 96.94 94 SER B O 1
ATOM 3528 N N . ALA B 1 95 ? -11.742 -0.219 1.665 1 94.94 95 ALA B N 1
ATOM 3529 C CA . ALA B 1 95 ? -12.836 0.565 2.221 1 94.94 95 ALA B CA 1
ATOM 3530 C C . ALA B 1 95 ? -14.188 -0.018 1.812 1 94.94 95 ALA B C 1
ATOM 3532 O O . ALA B 1 95 ? -15.141 0.003 2.594 1 94.94 95 ALA B O 1
ATOM 3533 N N . TRP B 1 96 ? -14.336 -0.491 0.579 1 95.5 96 TRP B N 1
ATOM 3534 C CA . TRP B 1 96 ? -15.57 -1.129 0.129 1 95.5 96 TRP B CA 1
ATOM 3535 C C . TRP B 1 96 ? -15.836 -2.412 0.91 1 95.5 96 TRP B C 1
ATOM 3537 O O . TRP B 1 96 ? -16.969 -2.68 1.309 1 95.5 96 TRP B O 1
ATOM 3547 N N . VAL B 1 97 ? -14.766 -3.148 1.086 1 97.69 97 VAL B N 1
ATOM 3548 C CA . VAL B 1 97 ? -14.883 -4.391 1.84 1 97.69 97 VAL B CA 1
ATOM 3549 C C . VAL B 1 97 ? -15.305 -4.086 3.275 1 97.69 97 VAL B C 1
ATOM 3551 O O . VAL B 1 97 ? -16.219 -4.723 3.812 1 97.69 97 VAL B O 1
ATOM 3554 N N . ALA B 1 98 ? -14.609 -3.129 3.891 1 97.25 98 ALA B N 1
ATOM 3555 C CA . ALA B 1 98 ? -14.898 -2.748 5.27 1 97.25 98 ALA B CA 1
ATOM 3556 C C . ALA B 1 98 ? -16.344 -2.295 5.418 1 97.25 98 ALA B C 1
ATOM 3558 O O . ALA B 1 98 ? -17 -2.611 6.41 1 97.25 98 ALA B O 1
ATOM 3559 N N . SER B 1 99 ? -16.797 -1.521 4.477 1 96.5 99 SER B N 1
ATOM 3560 C CA . SER B 1 99 ? -18.172 -1.023 4.512 1 96.5 99 SER B CA 1
ATOM 3561 C C . SER B 1 99 ? -19.172 -2.17 4.473 1 96.5 99 SER B C 1
ATOM 3563 O O . SER B 1 99 ? -20.094 -2.221 5.281 1 96.5 99 SER B O 1
ATOM 3565 N N . GLU B 1 100 ? -18.984 -3.047 3.523 1 97.19 100 GLU B N 1
ATOM 3566 C CA . GLU B 1 100 ? -19.906 -4.164 3.338 1 97.19 100 GLU B CA 1
ATOM 3567 C C . GLU B 1 100 ? -19.922 -5.078 4.559 1 97.19 100 GLU B C 1
ATOM 3569 O O . GLU B 1 100 ? -20.969 -5.605 4.934 1 97.19 100 GLU B O 1
ATOM 3574 N N . LEU B 1 101 ? -18.734 -5.293 5.148 1 97.38 101 LEU B N 1
ATOM 3575 C CA . LEU B 1 101 ? -18.609 -6.258 6.234 1 97.38 101 LEU B CA 1
ATOM 3576 C C . LEU B 1 101 ? -18.719 -5.566 7.59 1 97.38 101 LEU B C 1
ATOM 3578 O O . LEU B 1 101 ? -18.562 -6.211 8.633 1 97.38 101 LEU B O 1
ATOM 3582 N N . LYS B 1 102 ? -18.938 -4.262 7.617 1 95.94 102 LYS B N 1
ATOM 3583 C CA . LYS B 1 102 ? -19.125 -3.447 8.812 1 95.94 102 LYS B CA 1
ATOM 3584 C C . LYS B 1 102 ? -17.906 -3.545 9.734 1 95.94 102 LYS B C 1
ATOM 3586 O O . LYS B 1 102 ? -18.047 -3.752 10.945 1 95.94 102 LYS B O 1
ATOM 3591 N N . ILE B 1 103 ? -16.797 -3.531 9.148 1 96.62 103 ILE B N 1
ATOM 3592 C CA . ILE B 1 103 ? -15.539 -3.475 9.898 1 96.62 103 ILE B CA 1
ATOM 3593 C C . ILE B 1 103 ? -15.141 -2.018 10.117 1 96.62 103 ILE B C 1
ATOM 3595 O O . ILE B 1 103 ? -14.789 -1.312 9.172 1 96.62 103 ILE B O 1
ATOM 3599 N N . GLN B 1 104 ? -15.125 -1.539 11.359 1 95.5 104 GLN B N 1
ATOM 3600 C CA . GLN B 1 104 ? -14.812 -0.153 11.695 1 95.5 104 GLN B CA 1
ATOM 3601 C C . GLN B 1 104 ? -14.32 -0.034 13.133 1 95.5 104 GLN B C 1
ATOM 3603 O O . GLN B 1 104 ? -14.281 -1.025 13.867 1 95.5 104 GLN B O 1
ATOM 3608 N N . GLY B 1 105 ? -13.945 1.18 13.523 1 94.38 105 GLY B N 1
ATOM 3609 C CA . GLY B 1 105 ? -13.375 1.413 14.836 1 94.38 105 GLY B CA 1
ATOM 3610 C C . GLY B 1 105 ? -11.859 1.402 14.844 1 94.38 105 GLY B C 1
ATOM 3611 O O . GLY B 1 105 ? -11.227 2.121 14.062 1 94.38 105 GLY B O 1
ATOM 3612 N N . HIS B 1 106 ? -11.289 0.576 15.727 1 92.31 106 HIS B N 1
ATOM 3613 C CA . HIS B 1 106 ? -9.836 0.535 15.859 1 92.31 106 HIS B CA 1
ATOM 3614 C C . HIS B 1 106 ? -9.219 -0.428 14.852 1 92.31 106 HIS B C 1
ATOM 3616 O O . HIS B 1 106 ? -8.703 -1.481 15.234 1 92.31 106 HIS B O 1
ATOM 3622 N N . VAL B 1 107 ? -9.297 0.009 13.562 1 95.44 107 VAL B N 1
ATOM 3623 C CA . VAL B 1 107 ? -8.828 -0.836 12.469 1 95.44 107 VAL B CA 1
ATOM 3624 C C . VAL B 1 107 ? -7.996 -0.006 11.492 1 95.44 107 VAL B C 1
ATOM 3626 O O . VAL B 1 107 ? -8.336 1.141 11.195 1 95.44 107 VAL B O 1
ATOM 3629 N N . ARG B 1 108 ? -6.871 -0.506 11.125 1 96.56 108 ARG B N 1
ATOM 3630 C CA . ARG B 1 108 ? -6.086 0.032 10.016 1 96.56 108 ARG B CA 1
ATOM 3631 C C . ARG B 1 108 ? -6.574 -0.522 8.68 1 96.56 108 ARG B C 1
ATOM 3633 O O . ARG B 1 108 ? -6.855 -1.717 8.562 1 96.56 108 ARG B O 1
ATOM 3640 N N . SER B 1 109 ? -6.758 0.334 7.664 1 96.94 109 SER B N 1
ATOM 3641 C CA . SER B 1 109 ? -7.301 -0.067 6.367 1 96.94 109 SER B CA 1
ATOM 3642 C C . SER B 1 109 ? -6.512 0.56 5.223 1 96.94 109 SER B C 1
ATOM 3644 O O . SER B 1 109 ? -6.242 1.763 5.23 1 96.94 109 SER B O 1
ATOM 3646 N N . TYR B 1 110 ? -6.074 -0.319 4.203 1 97.5 110 TYR B N 1
ATOM 3647 C CA . TYR B 1 110 ? -5.312 0.271 3.109 1 97.5 110 TYR B CA 1
ATOM 3648 C C . TYR B 1 110 ? -5.254 -0.672 1.914 1 97.5 110 TYR B C 1
ATOM 3650 O O . TYR B 1 110 ? -5.785 -1.784 1.967 1 97.5 110 TYR B O 1
ATOM 3658 N N . GLU B 1 111 ? -4.77 -0.181 0.827 1 97.5 111 GLU B N 1
ATOM 3659 C CA . GLU B 1 111 ? -4.457 -0.893 -0.409 1 97.5 111 GLU B CA 1
ATOM 3660 C C . GLU B 1 111 ? -2.98 -0.764 -0.763 1 97.5 111 GLU B C 1
ATOM 3662 O O . GLU B 1 111 ? -2.381 0.296 -0.57 1 97.5 111 GLU B O 1
ATOM 3667 N N . VAL B 1 112 ? -2.34 -1.845 -1.213 1 97.88 112 VAL B N 1
ATOM 3668 C CA . VAL B 1 112 ? -0.925 -1.815 -1.567 1 97.88 112 VAL B CA 1
ATOM 3669 C C . VAL B 1 112 ? -0.747 -2.244 -3.021 1 97.88 112 VAL B C 1
ATOM 3671 O O . VAL B 1 112 ? -1.477 -3.107 -3.514 1 97.88 112 VAL B O 1
ATOM 3674 N N . LYS B 1 113 ? 0.277 -1.584 -3.646 1 95.94 113 LYS B N 1
ATOM 3675 C CA . LYS B 1 113 ? 0.452 -1.75 -5.086 1 95.94 113 LYS B CA 1
ATOM 3676 C C . LYS B 1 113 ? 1.916 -1.997 -5.438 1 95.94 113 LYS B C 1
ATOM 3678 O O . LYS B 1 113 ? 2.789 -1.21 -5.066 1 95.94 113 LYS B O 1
ATOM 3683 N N . HIS B 1 114 ? 2.201 -3.057 -6.168 1 95.25 114 HIS B N 1
ATOM 3684 C CA . HIS B 1 114 ? 3.367 -3.367 -6.988 1 95.25 114 HIS B CA 1
ATOM 3685 C C . HIS B 1 114 ? 3.08 -4.523 -7.938 1 95.25 114 HIS B C 1
ATOM 3687 O O . HIS B 1 114 ? 3.578 -5.637 -7.738 1 95.25 114 HIS B O 1
ATOM 3693 N N . ALA B 1 115 ? 2.367 -4.23 -8.961 1 94.5 115 ALA B N 1
ATOM 3694 C CA . ALA B 1 115 ? 1.916 -5.23 -9.922 1 94.5 115 ALA B CA 1
ATOM 3695 C C . ALA B 1 115 ? 1.424 -6.488 -9.211 1 94.5 115 ALA B C 1
ATOM 3697 O O . ALA B 1 115 ? 0.677 -6.406 -8.234 1 94.5 115 ALA B O 1
ATOM 3698 N N . CYS B 1 116 ? 1.758 -7.672 -9.734 1 96.38 116 CYS B N 1
ATOM 3699 C CA . CYS B 1 116 ? 1.233 -8.914 -9.18 1 96.38 116 CYS B CA 1
ATOM 3700 C C . CYS B 1 116 ? 1.859 -9.211 -7.828 1 96.38 116 CYS B C 1
ATOM 3702 O O . CYS B 1 116 ? 1.369 -10.07 -7.09 1 96.38 116 CYS B O 1
ATOM 3704 N N . TYR B 1 117 ? 2.916 -8.477 -7.426 1 97.38 117 TYR B N 1
ATOM 3705 C CA . TYR B 1 117 ? 3.602 -8.625 -6.148 1 97.38 117 TYR B CA 1
ATOM 3706 C C . TYR B 1 117 ? 2.76 -8.07 -5.008 1 97.38 117 TYR B C 1
ATOM 3708 O O . TYR B 1 117 ? 2.998 -8.391 -3.84 1 97.38 117 TYR B O 1
ATOM 3716 N N . GLY B 1 118 ? 1.715 -7.281 -5.254 1 97.81 118 GLY B N 1
ATOM 3717 C CA . GLY B 1 118 ? 0.929 -6.527 -4.289 1 97.81 118 GLY B CA 1
ATOM 3718 C C . GLY B 1 118 ? 0.239 -7.41 -3.266 1 97.81 118 GLY B C 1
ATOM 3719 O O . GLY B 1 118 ? 0.123 -7.039 -2.096 1 97.81 118 GLY B O 1
ATOM 3720 N N . GLY B 1 119 ? -0.273 -8.562 -3.68 1 98.38 119 GLY B N 1
ATOM 3721 C CA . GLY B 1 119 ? -0.909 -9.484 -2.752 1 98.38 119 GLY B CA 1
ATOM 3722 C C . GLY B 1 119 ? 0.027 -9.977 -1.663 1 98.38 119 GLY B C 1
ATOM 3723 O O . GLY B 1 119 ? -0.348 -10.016 -0.49 1 98.38 119 GLY B O 1
ATOM 3724 N N . THR B 1 120 ? 1.233 -10.328 -2.043 1 98.56 120 THR B N 1
ATOM 3725 C CA . THR B 1 120 ? 2.25 -10.797 -1.106 1 98.56 120 THR B CA 1
ATOM 3726 C C . THR B 1 120 ? 2.646 -9.688 -0.14 1 98.56 120 THR B C 1
ATOM 3728 O O . THR B 1 120 ? 2.818 -9.93 1.057 1 98.56 120 THR B O 1
ATOM 3731 N N . LEU B 1 121 ? 2.791 -8.484 -0.701 1 98.38 121 LEU B N 1
ATOM 3732 C CA . LEU B 1 121 ? 3.113 -7.344 0.151 1 98.38 121 LEU B CA 1
ATOM 3733 C C . LEU B 1 121 ? 2.062 -7.168 1.242 1 98.38 121 LEU B C 1
ATOM 3735 O O . LEU B 1 121 ? 2.402 -6.98 2.412 1 98.38 121 LEU B O 1
ATOM 3739 N N . ALA B 1 122 ? 0.788 -7.234 0.879 1 98.69 122 ALA B N 1
ATOM 3740 C CA . ALA B 1 122 ? -0.298 -7.094 1.846 1 98.69 122 ALA B CA 1
ATOM 3741 C C . ALA B 1 122 ? -0.208 -8.164 2.934 1 98.69 122 ALA B C 1
ATOM 3743 O O . ALA B 1 122 ? -0.405 -7.871 4.113 1 98.69 122 ALA B O 1
ATOM 3744 N N . ILE B 1 123 ? 0.078 -9.344 2.572 1 98.69 123 ILE B N 1
ATOM 3745 C CA . ILE B 1 123 ? 0.135 -10.469 3.494 1 98.69 123 ILE B CA 1
ATOM 3746 C C . ILE B 1 123 ? 1.319 -10.305 4.445 1 98.69 123 ILE B C 1
ATOM 3748 O O . ILE B 1 123 ? 1.174 -10.445 5.66 1 98.69 123 ILE B O 1
ATOM 3752 N N . LEU B 1 124 ? 2.518 -10.008 3.912 1 97.94 124 LEU B N 1
ATOM 3753 C CA . LEU B 1 124 ? 3.711 -9.844 4.738 1 97.94 124 LEU B CA 1
ATOM 3754 C C . LEU B 1 124 ? 3.57 -8.656 5.676 1 97.94 124 LEU B C 1
ATOM 3756 O O . LEU B 1 124 ? 3.971 -8.719 6.84 1 97.94 124 LEU B O 1
ATOM 3760 N N . GLN B 1 125 ? 2.998 -7.555 5.164 1 97.94 125 GLN B N 1
ATOM 3761 C CA . GLN B 1 125 ? 2.799 -6.367 5.988 1 97.94 125 GLN B CA 1
ATOM 3762 C C . GLN B 1 125 ? 1.847 -6.66 7.145 1 97.94 125 GLN B C 1
ATOM 3764 O O . GLN B 1 125 ? 2.051 -6.176 8.266 1 97.94 125 GLN B O 1
ATOM 3769 N N . ALA B 1 126 ? 0.802 -7.402 6.855 1 97.81 126 ALA B N 1
ATOM 3770 C CA . ALA B 1 126 ? -0.128 -7.801 7.91 1 97.81 126 ALA B CA 1
ATOM 3771 C C . ALA B 1 126 ? 0.572 -8.656 8.961 1 97.81 126 ALA B C 1
ATOM 3773 O O . ALA B 1 126 ? 0.332 -8.492 10.164 1 97.81 126 ALA B O 1
ATOM 3774 N N . ALA B 1 127 ? 1.395 -9.57 8.539 1 97.12 127 ALA B N 1
ATOM 3775 C CA . ALA B 1 127 ? 2.143 -10.414 9.461 1 97.12 127 ALA B CA 1
ATOM 3776 C C . ALA B 1 127 ? 3.098 -9.586 10.312 1 97.12 127 ALA B C 1
ATOM 3778 O O . ALA B 1 127 ? 3.209 -9.805 11.523 1 97.12 127 ALA B O 1
ATOM 3779 N N . GLU B 1 128 ? 3.814 -8.695 9.664 1 95.75 128 GLU B N 1
ATOM 3780 C CA . GLU B 1 128 ? 4.738 -7.812 10.367 1 95.75 128 GLU B CA 1
ATOM 3781 C C . GLU B 1 128 ? 4 -6.934 11.375 1 95.75 128 GLU B C 1
ATOM 3783 O O . GLU B 1 128 ? 4.492 -6.703 12.484 1 95.75 128 GLU B O 1
ATOM 3788 N N . TRP B 1 129 ? 2.844 -6.383 10.977 1 95.56 129 TRP B N 1
ATOM 3789 C CA . TRP B 1 129 ? 1.983 -5.617 11.867 1 95.56 129 TRP B CA 1
ATOM 3790 C C . TRP B 1 129 ? 1.566 -6.453 13.078 1 95.56 129 TRP B C 1
ATOM 3792 O O . TRP B 1 129 ? 1.64 -5.992 14.219 1 95.56 129 TRP B O 1
ATOM 3802 N N . TYR B 1 130 ? 1.147 -7.699 12.82 1 94.75 130 TYR B N 1
ATOM 3803 C CA . TYR B 1 130 ? 0.725 -8.602 13.883 1 94.75 130 TYR B CA 1
ATOM 3804 C C . TYR B 1 130 ? 1.843 -8.812 14.898 1 94.75 130 TYR B C 1
ATOM 3806 O O . TYR B 1 130 ? 1.604 -8.781 16.109 1 94.75 130 TYR B O 1
ATOM 3814 N N . LEU B 1 131 ? 3.029 -8.977 14.453 1 91.81 131 LEU B N 1
ATOM 3815 C CA . LEU B 1 131 ? 4.18 -9.25 15.312 1 91.81 131 LEU B CA 1
ATOM 3816 C C . LEU B 1 131 ? 4.57 -8.016 16.109 1 91.81 131 LEU B C 1
ATOM 3818 O O . LEU B 1 131 ? 5.203 -8.125 17.156 1 91.81 131 LEU B O 1
ATOM 3822 N N . SER B 1 132 ? 4.234 -6.867 15.57 1 88.25 132 SER B N 1
ATOM 3823 C CA . SER B 1 132 ? 4.633 -5.621 16.219 1 88.25 132 SER B CA 1
ATOM 3824 C C . SER B 1 132 ? 3.652 -5.234 17.328 1 88.25 132 SER B C 1
ATOM 3826 O O . SER B 1 132 ? 3.951 -4.375 18.156 1 88.25 132 SER B O 1
ATOM 3828 N N . GLN B 1 133 ? 2.541 -5.898 17.391 1 83.69 133 GLN B N 1
ATOM 3829 C CA . GLN B 1 133 ? 1.504 -5.523 18.344 1 83.69 133 GLN B CA 1
ATOM 3830 C C . GLN B 1 133 ? 1.907 -5.898 19.766 1 83.69 133 GLN B C 1
ATOM 3832 O O . GLN B 1 133 ? 2.443 -6.98 20 1 83.69 133 GLN B O 1
ATOM 3837 N N . THR B 1 134 ? 1.695 -4.973 20.656 1 72.44 134 THR B N 1
ATOM 3838 C CA . THR B 1 134 ? 2.068 -5.207 22.047 1 72.44 134 THR B CA 1
ATOM 3839 C C . THR B 1 134 ? 0.848 -5.598 22.875 1 72.44 134 THR B C 1
ATOM 3841 O O . THR B 1 134 ? 0.985 -6.133 23.984 1 72.44 134 THR B O 1
ATOM 3844 N N . ASN B 1 135 ? -0.352 -5.191 22.516 1 65.25 135 ASN B N 1
ATOM 3845 C CA . ASN B 1 135 ? -1.55 -5.492 23.297 1 65.25 135 ASN B CA 1
ATOM 3846 C C . ASN B 1 135 ? -2.285 -6.711 22.75 1 65.25 135 ASN B C 1
ATOM 3848 O O . ASN B 1 135 ? -1.841 -7.316 21.766 1 65.25 135 ASN B O 1
ATOM 3852 N N . ARG B 1 136 ? -3.609 -6.77 23.172 1 59.44 136 ARG B N 1
ATOM 3853 C CA . ARG B 1 136 ? -4.43 -7.918 22.797 1 59.44 136 ARG B CA 1
ATOM 3854 C C . ARG B 1 136 ? -4.516 -8.055 21.281 1 59.44 136 ARG B C 1
ATOM 3856 O O . ARG B 1 136 ? -4.863 -7.102 20.578 1 59.44 136 ARG B O 1
ATOM 3863 N N . GLN B 1 137 ? -4.266 -9.195 20.797 1 73.62 137 GLN B N 1
ATOM 3864 C CA . GLN B 1 137 ? -3.832 -9.422 19.422 1 73.62 137 GLN B CA 1
ATOM 3865 C C . GLN B 1 137 ? -5.027 -9.562 18.484 1 73.62 137 GLN B C 1
ATOM 3867 O O . GLN B 1 137 ? -5.812 -10.508 18.609 1 73.62 137 GLN B O 1
ATOM 3872 N N . LYS B 1 138 ? -5.523 -8.469 17.953 1 91.62 138 LYS B N 1
ATOM 3873 C CA . LYS B 1 138 ? -6.438 -8.531 16.828 1 91.62 138 LYS B CA 1
ATOM 3874 C C . LYS B 1 138 ? -5.762 -9.172 15.609 1 91.62 138 LYS B C 1
ATOM 3876 O O . LYS B 1 138 ? -4.535 -9.273 15.562 1 91.62 138 LYS B O 1
ATOM 3881 N N . VAL B 1 139 ? -6.625 -9.727 14.773 1 97.06 139 VAL B N 1
ATOM 3882 C CA . VAL B 1 139 ? -6.117 -10.359 13.562 1 97.06 139 VAL B CA 1
ATOM 3883 C C . VAL B 1 139 ? -6.266 -9.398 12.383 1 97.06 139 VAL B C 1
ATOM 3885 O O . VAL B 1 139 ? -6.832 -8.312 12.523 1 97.06 139 VAL B O 1
ATOM 3888 N N . ALA B 1 140 ? -5.676 -9.82 11.297 1 98.31 140 ALA B N 1
ATOM 3889 C CA . ALA B 1 140 ? -5.777 -9.023 10.078 1 98.31 140 ALA B CA 1
ATOM 3890 C C . ALA B 1 140 ? -6.566 -9.773 9.008 1 98.31 140 ALA B C 1
ATOM 3892 O O . ALA B 1 140 ? -6.438 -10.992 8.859 1 98.31 140 ALA B O 1
ATOM 3893 N N . LEU B 1 141 ? -7.398 -9.062 8.328 1 98.88 141 LEU B N 1
ATOM 3894 C CA . LEU B 1 141 ? -8.031 -9.539 7.102 1 98.88 141 LEU B CA 1
ATOM 3895 C C . LEU B 1 141 ? -7.277 -9.047 5.871 1 98.88 141 LEU B C 1
ATOM 3897 O O . LEU B 1 141 ? -7.168 -7.836 5.648 1 98.88 141 LEU B O 1
ATOM 3901 N N . VAL B 1 142 ? -6.738 -9.961 5.074 1 98.94 142 VAL B N 1
ATOM 3902 C CA . VAL B 1 142 ? -5.953 -9.586 3.902 1 98.94 142 VAL B CA 1
ATOM 3903 C C . VAL B 1 142 ? -6.555 -10.219 2.65 1 98.94 142 VAL B C 1
ATOM 3905 O O . VAL B 1 142 ? -6.945 -11.391 2.668 1 98.94 142 VAL B O 1
ATOM 3908 N N . ILE B 1 143 ? -6.637 -9.445 1.604 1 98.94 143 ILE B N 1
ATOM 3909 C CA . ILE B 1 143 ? -7.246 -9.93 0.371 1 98.94 143 ILE B CA 1
ATOM 3910 C C . ILE B 1 143 ? -6.32 -9.648 -0.809 1 98.94 143 ILE B C 1
ATOM 3912 O O . ILE B 1 143 ? -5.785 -8.539 -0.934 1 98.94 143 ILE B O 1
ATOM 3916 N N . ALA B 1 144 ? -6.016 -10.594 -1.628 1 98.94 144 ALA B N 1
ATOM 3917 C CA . ALA B 1 144 ? -5.449 -10.438 -2.965 1 98.94 144 ALA B CA 1
ATOM 3918 C C . ALA B 1 144 ? -6.508 -10.664 -4.039 1 98.94 144 ALA B C 1
ATOM 3920 O O . ALA B 1 144 ? -7.152 -11.719 -4.074 1 98.94 144 ALA B O 1
ATOM 3921 N N . VAL B 1 145 ? -6.707 -9.664 -4.906 1 98.88 145 VAL B N 1
ATOM 3922 C CA . VAL B 1 145 ? -7.797 -9.773 -5.871 1 98.88 145 VAL B CA 1
ATOM 3923 C C . VAL B 1 145 ? -7.438 -9.008 -7.145 1 98.88 145 VAL B C 1
ATOM 3925 O O . VAL B 1 145 ? -6.824 -7.941 -7.082 1 98.88 145 VAL B O 1
ATOM 3928 N N . ASP B 1 146 ? -7.828 -9.625 -8.289 1 98.56 146 ASP B N 1
ATOM 3929 C CA . ASP B 1 146 ? -7.621 -8.898 -9.539 1 98.56 146 ASP B CA 1
ATOM 3930 C C . ASP B 1 146 ? -8.477 -9.484 -10.664 1 98.56 146 ASP B C 1
ATOM 3932 O O . ASP B 1 146 ? -8.945 -10.617 -10.57 1 98.56 146 ASP B O 1
ATOM 3936 N N . GLU B 1 147 ? -8.648 -8.727 -11.602 1 96.94 147 GLU B N 1
ATOM 3937 C CA . GLU B 1 147 ? -9.086 -9.094 -12.945 1 96.94 147 GLU B CA 1
ATOM 3938 C C . GLU B 1 147 ? -8.047 -8.688 -13.992 1 96.94 147 GLU B C 1
ATOM 3940 O O . GLU B 1 147 ? -7.75 -7.5 -14.141 1 96.94 147 GLU B O 1
ATOM 3945 N N . ALA B 1 148 ? -7.492 -9.625 -14.664 1 96.12 148 ALA B N 1
ATOM 3946 C CA . ALA B 1 148 ? -6.559 -9.359 -15.75 1 96.12 148 ALA B CA 1
ATOM 3947 C C . ALA B 1 148 ? -7.289 -9.25 -17.094 1 96.12 148 ALA B C 1
ATOM 3949 O O . ALA B 1 148 ? -7.902 -10.219 -17.547 1 96.12 148 ALA B O 1
ATOM 3950 N N . LEU B 1 149 ? -7.207 -8.133 -17.703 1 93.25 149 LEU B N 1
ATOM 3951 C CA . LEU B 1 149 ? -7.824 -7.879 -19 1 93.25 149 LEU B CA 1
ATOM 3952 C C . LEU B 1 149 ? -6.793 -7.352 -19.984 1 93.25 149 LEU B C 1
ATOM 3954 O O . LEU B 1 149 ? -5.957 -6.516 -19.641 1 93.25 149 LEU B O 1
ATOM 3958 N N . TYR B 1 150 ? -6.848 -7.848 -21.156 1 93.81 150 TYR B N 1
ATOM 3959 C CA . TYR B 1 150 ? -5.973 -7.402 -22.234 1 93.81 150 TYR B CA 1
ATOM 3960 C C . TYR B 1 150 ? -6.785 -6.992 -23.469 1 93.81 150 TYR B C 1
ATOM 3962 O O . TYR B 1 150 ? -7.961 -7.34 -23.578 1 93.81 150 TYR B O 1
ATOM 3970 N N . ALA B 1 151 ? -6.129 -6.223 -24.328 1 93.06 151 ALA B N 1
ATOM 3971 C CA . ALA B 1 151 ? -6.777 -5.82 -25.578 1 93.06 151 ALA B CA 1
ATOM 3972 C C . ALA B 1 151 ? -7.082 -7.031 -26.453 1 93.06 151 ALA B C 1
ATOM 3974 O O . ALA B 1 151 ? -6.371 -8.039 -26.391 1 93.06 151 ALA B O 1
ATOM 3975 N N . GLU B 1 152 ? -8.094 -6.855 -27.281 1 93.12 152 GLU B N 1
ATOM 3976 C CA . GLU B 1 152 ? -8.414 -7.91 -28.234 1 93.12 152 GLU B CA 1
ATOM 3977 C C . GLU B 1 152 ? -7.227 -8.211 -29.141 1 93.12 152 GLU B C 1
ATOM 3979 O O . GLU B 1 152 ? -6.535 -7.297 -29.594 1 93.12 152 GLU B O 1
ATOM 3984 N N . ASN B 1 153 ? -6.977 -9.508 -29.344 1 93.06 153 ASN B N 1
ATOM 3985 C CA . ASN B 1 153 ? -5.934 -10.008 -30.234 1 93.06 153 ASN B CA 1
ATOM 3986 C C . ASN B 1 153 ? -4.543 -9.789 -29.641 1 93.06 153 ASN B C 1
ATOM 3988 O O . ASN B 1 153 ? -3.535 -10.047 -30.312 1 93.06 153 ASN B O 1
ATOM 3992 N N . ASP B 1 154 ? -4.57 -9.219 -28.453 1 93.75 154 ASP B N 1
ATOM 3993 C CA . ASP B 1 154 ? -3.285 -9.117 -27.766 1 93.75 154 ASP B CA 1
ATOM 3994 C C . ASP B 1 154 ? -2.764 -10.492 -27.359 1 93.75 154 ASP B C 1
ATOM 3996 O O . ASP B 1 154 ? -3.549 -11.398 -27.062 1 93.75 154 ASP B O 1
ATOM 4000 N N . ALA B 1 155 ? -1.418 -10.641 -27.297 1 93 155 ALA B N 1
ATOM 4001 C CA . ALA B 1 155 ? -0.803 -11.914 -26.938 1 93 155 ALA B CA 1
ATOM 4002 C C . ALA B 1 155 ? -1.181 -12.32 -25.516 1 93 155 ALA B C 1
ATOM 4004 O O . ALA B 1 155 ? -1.148 -13.5 -25.172 1 93 155 ALA B O 1
ATOM 4005 N N . GLY B 1 156 ? -1.547 -11.336 -24.688 1 94.81 156 GLY B N 1
ATOM 4006 C CA . GLY B 1 156 ? -1.938 -11.609 -23.312 1 94.81 156 GLY B CA 1
ATOM 4007 C C . GLY B 1 156 ? -3.395 -12.008 -23.172 1 94.81 156 GLY B C 1
ATOM 4008 O O . GLY B 1 156 ? -3.807 -12.523 -22.125 1 94.81 156 GLY B O 1
ATOM 4009 N N . GLU B 1 157 ? -4.18 -11.844 -24.219 1 96.31 157 GLU B N 1
ATOM 4010 C CA . GLU B 1 157 ? -5.621 -12.07 -24.141 1 96.31 157 GLU B CA 1
ATOM 4011 C C . GLU B 1 157 ? -5.93 -13.484 -23.672 1 96.31 157 GLU B C 1
ATOM 4013 O O . GLU B 1 157 ? -6.781 -13.68 -22.797 1 96.31 157 GLU B O 1
ATOM 4018 N N . PRO B 1 158 ? -5.215 -14.477 -24.141 1 97.06 158 PRO B N 1
ATOM 4019 C CA . PRO B 1 158 ? -5.555 -15.836 -23.719 1 97.06 158 PRO B CA 1
ATOM 4020 C C . PRO B 1 158 ? -5.184 -16.109 -22.25 1 97.06 158 PRO B C 1
ATOM 4022 O O . PRO B 1 158 ? -5.566 -17.141 -21.703 1 97.06 158 PRO B O 1
ATOM 4025 N N . THR B 1 159 ? -4.402 -15.289 -21.625 1 97.38 159 THR B N 1
ATOM 4026 C CA . THR B 1 159 ? -3.973 -15.523 -20.266 1 97.38 159 THR B CA 1
ATOM 4027 C C . THR B 1 159 ? -4.914 -14.836 -19.266 1 97.38 159 THR B C 1
ATOM 4029 O O . THR B 1 159 ? -4.738 -14.953 -18.062 1 97.38 159 THR B O 1
ATOM 4032 N N . GLN B 1 160 ? -5.918 -14.148 -19.781 1 97.25 160 GLN B N 1
ATOM 4033 C CA . GLN B 1 160 ? -6.82 -13.383 -18.922 1 97.25 160 GLN B CA 1
ATOM 4034 C C . GLN B 1 160 ? -7.438 -14.266 -17.844 1 97.25 160 GLN B C 1
ATOM 4036 O O . GLN B 1 160 ? -7.488 -15.492 -18 1 97.25 160 GLN B O 1
ATOM 4041 N N . GLY B 1 161 ? -7.918 -13.594 -16.812 1 98.06 161 GLY B N 1
ATOM 4042 C CA . GLY B 1 161 ? -8.57 -14.266 -15.711 1 98.06 161 GLY B CA 1
ATOM 4043 C C . GLY B 1 161 ? -8.93 -13.336 -14.562 1 98.06 161 GLY B C 1
ATOM 4044 O O . GLY B 1 161 ? -8.852 -12.109 -14.711 1 98.06 161 GLY B O 1
ATOM 4045 N N . ALA B 1 162 ? -9.391 -13.938 -13.492 1 98.56 162 ALA B N 1
ATOM 4046 C CA . ALA B 1 162 ? -9.781 -13.18 -12.305 1 98.56 162 ALA B CA 1
ATOM 4047 C C . ALA B 1 162 ? -9.977 -14.109 -11.109 1 98.56 162 ALA B C 1
ATOM 4049 O O . ALA B 1 162 ? -10.242 -15.297 -11.273 1 98.56 162 ALA B O 1
ATOM 4050 N N . GLY B 1 163 ? -9.828 -13.531 -9.969 1 98.75 163 GLY B N 1
ATOM 4051 C CA . GLY B 1 163 ? -10.062 -14.25 -8.727 1 98.75 163 GLY B CA 1
ATOM 4052 C C . GLY B 1 163 ? -9.617 -13.477 -7.5 1 98.75 163 GLY B C 1
ATOM 4053 O O . GLY B 1 163 ? -8.992 -12.422 -7.617 1 98.75 163 GLY B O 1
ATOM 4054 N N . ALA B 1 164 ? -10.031 -13.984 -6.391 1 98.94 164 ALA B N 1
ATOM 4055 C CA . ALA B 1 164 ? -9.656 -13.398 -5.105 1 98.94 164 ALA B CA 1
ATOM 4056 C C . ALA B 1 164 ? -9.328 -14.484 -4.082 1 98.94 164 ALA B C 1
ATOM 4058 O O . ALA B 1 164 ? -9.961 -15.539 -4.07 1 98.94 164 ALA B O 1
ATOM 4059 N N . VAL B 1 165 ? -8.375 -14.266 -3.318 1 98.94 165 VAL B N 1
ATOM 4060 C CA . VAL B 1 165 ? -8.07 -15.055 -2.131 1 98.94 165 VAL B CA 1
ATOM 4061 C C . VAL B 1 165 ? -8.023 -14.148 -0.903 1 98.94 165 VAL B C 1
ATOM 4063 O O . VAL B 1 165 ? -7.445 -13.062 -0.948 1 98.94 165 VAL B O 1
ATOM 4066 N N . ALA B 1 166 ? -8.672 -14.5 0.147 1 98.94 166 ALA B N 1
ATOM 4067 C CA . ALA B 1 166 ? -8.648 -13.766 1.409 1 98.94 166 ALA B CA 1
ATOM 4068 C C . ALA B 1 166 ? -8.078 -14.625 2.533 1 98.94 166 ALA B C 1
ATOM 4070 O O . ALA B 1 166 ? -8.336 -15.828 2.59 1 98.94 166 ALA B O 1
ATOM 4071 N N . PHE B 1 167 ? -7.363 -14.008 3.41 1 98.81 167 PHE B N 1
ATOM 4072 C CA . PHE B 1 167 ? -6.754 -14.672 4.559 1 98.81 167 PHE B CA 1
ATOM 4073 C C . PHE B 1 167 ? -7.066 -13.914 5.844 1 98.81 167 PHE B C 1
ATOM 4075 O O . PHE B 1 167 ? -7.137 -12.688 5.848 1 98.81 167 PHE B O 1
ATOM 4082 N N . ILE B 1 168 ? -7.305 -14.656 6.879 1 98.62 168 ILE B N 1
ATOM 4083 C CA . ILE B 1 168 ? -7.078 -14.117 8.219 1 98.62 168 ILE B CA 1
ATOM 4084 C C . ILE B 1 168 ? -5.641 -14.398 8.648 1 98.62 168 ILE B C 1
ATOM 4086 O O . ILE B 1 168 ? -5.211 -15.547 8.695 1 98.62 168 ILE B O 1
ATOM 4090 N N . ILE B 1 169 ? -4.898 -13.344 8.914 1 98.44 169 ILE B N 1
ATOM 4091 C CA . ILE B 1 169 ? -3.512 -13.453 9.367 1 98.44 169 ILE B CA 1
ATOM 4092 C C . ILE B 1 169 ? -3.439 -13.242 10.875 1 98.44 169 ILE B C 1
ATOM 4094 O O . ILE B 1 169 ? -3.941 -12.242 11.398 1 98.44 169 ILE B O 1
ATOM 4098 N N . GLY B 1 170 ? -2.879 -14.047 11.594 1 96.56 170 GLY B N 1
ATOM 4099 C CA . GLY B 1 170 ? -2.742 -14.094 13.039 1 96.56 170 GLY B CA 1
ATOM 4100 C C . GLY B 1 170 ? -2.066 -15.352 13.539 1 96.56 170 GLY B C 1
ATOM 4101 O O . GLY B 1 170 ? -0.99 -15.719 13.062 1 96.56 170 GLY B O 1
ATOM 4102 N N . PRO B 1 171 ? -2.684 -16.016 14.523 1 95.31 171 PRO B N 1
ATOM 4103 C CA . PRO B 1 171 ? -2.117 -17.297 14.945 1 95.31 171 PRO B CA 1
ATOM 4104 C C . PRO B 1 171 ? -2.004 -18.297 13.805 1 95.31 171 PRO B C 1
ATOM 4106 O O . PRO B 1 171 ? -2.92 -18.422 12.984 1 95.31 171 PRO B O 1
ATOM 4109 N N . PRO B 1 172 ? -0.921 -18.984 13.688 1 96.12 172 PRO B N 1
ATOM 4110 C CA . PRO B 1 172 ? -0.687 -19.891 12.57 1 96.12 172 PRO B CA 1
ATOM 4111 C C . PRO B 1 172 ? -1.458 -21.203 12.703 1 96.12 172 PRO B C 1
ATOM 4113 O O . PRO B 1 172 ? -0.854 -22.266 12.891 1 96.12 172 PRO B O 1
ATOM 4116 N N . VAL B 1 173 ? -2.686 -21.156 12.453 1 96.69 173 VAL B N 1
ATOM 4117 C CA . VAL B 1 173 ? -3.555 -22.328 12.578 1 96.69 173 VAL B CA 1
ATOM 4118 C C . VAL B 1 173 ? -3.365 -23.234 11.375 1 96.69 173 VAL B C 1
ATOM 4120 O O . VAL B 1 173 ? -3.191 -24.453 11.523 1 96.69 173 VAL B O 1
ATOM 4123 N N . LEU B 1 174 ? -3.404 -22.672 10.18 1 97.31 174 LEU B N 1
ATOM 4124 C CA . LEU B 1 174 ? -3.234 -23.469 8.969 1 97.31 174 LEU B CA 1
ATOM 4125 C C . LEU B 1 174 ? -1.762 -23.562 8.578 1 97.31 174 LEU B C 1
ATOM 4127 O O . LEU B 1 174 ? -1.279 -24.625 8.203 1 97.31 174 LEU B O 1
ATOM 4131 N N . ALA B 1 175 ? -1.054 -22.484 8.688 1 97.38 175 ALA B N 1
ATOM 4132 C CA . ALA B 1 175 ? 0.344 -22.422 8.266 1 97.38 175 ALA B CA 1
ATOM 4133 C C . ALA B 1 175 ? 1.079 -21.281 8.945 1 97.38 175 ALA B C 1
ATOM 4135 O O . ALA B 1 175 ? 0.508 -20.203 9.164 1 97.38 175 ALA B O 1
ATOM 4136 N N . ALA B 1 176 ? 2.328 -21.469 9.273 1 97.56 176 ALA B N 1
ATOM 4137 C CA . ALA B 1 176 ? 3.209 -20.422 9.781 1 97.56 176 ALA B CA 1
ATOM 4138 C C . ALA B 1 176 ? 4.004 -19.781 8.641 1 97.56 176 ALA B C 1
ATOM 4140 O O . ALA B 1 176 ? 4.531 -20.484 7.777 1 97.56 176 ALA B O 1
ATOM 4141 N N . LEU B 1 177 ? 4.004 -18.484 8.586 1 97.12 177 LEU B N 1
ATOM 4142 C CA . LEU B 1 177 ? 4.832 -17.75 7.637 1 97.12 177 LEU B CA 1
ATOM 4143 C C . LEU B 1 177 ? 6.16 -17.359 8.266 1 97.12 177 LEU B C 1
ATOM 4145 O O . LEU B 1 177 ? 6.195 -16.859 9.391 1 97.12 177 LEU B O 1
ATOM 4149 N N . HIS B 1 178 ? 7.223 -17.609 7.602 1 94.94 178 HIS B N 1
ATOM 4150 C CA . HIS B 1 178 ? 8.539 -17.281 8.133 1 94.94 178 HIS B CA 1
ATOM 4151 C C . HIS B 1 178 ? 8.914 -15.836 7.832 1 94.94 178 HIS B C 1
ATOM 4153 O O . HIS B 1 178 ? 9.914 -15.57 7.168 1 94.94 178 HIS B O 1
ATOM 4159 N N . VAL B 1 179 ? 8.203 -15.023 8.508 1 91.81 179 VAL B N 1
ATOM 4160 C CA . VAL B 1 179 ? 8.414 -13.586 8.359 1 91.81 179 VAL B CA 1
ATOM 4161 C C . VAL B 1 179 ? 9.75 -13.195 8.984 1 91.81 179 VAL B C 1
ATOM 4163 O O . VAL B 1 179 ? 10.188 -13.797 9.969 1 91.81 179 VAL B O 1
ATOM 4166 N N . GLY B 1 180 ? 10.461 -12.227 8.438 1 87.31 180 GLY B N 1
ATOM 4167 C CA . GLY B 1 180 ? 11.758 -11.812 8.938 1 87.31 180 GLY B CA 1
ATOM 4168 C C . GLY B 1 180 ? 12.914 -12.539 8.273 1 87.31 180 GLY B C 1
ATOM 4169 O O . GLY B 1 180 ? 14.07 -12.117 8.383 1 87.31 180 GLY B O 1
ATOM 4170 N N . HIS B 1 181 ? 12.531 -13.586 7.539 1 90.31 181 HIS B N 1
ATOM 4171 C CA . HIS B 1 181 ? 13.555 -14.375 6.859 1 90.31 181 HIS B CA 1
ATOM 4172 C C . HIS B 1 181 ? 13.266 -14.484 5.363 1 90.31 181 HIS B C 1
ATOM 4174 O O . HIS B 1 181 ? 13.773 -15.383 4.691 1 90.31 181 HIS B O 1
ATOM 4180 N N . THR B 1 182 ? 12.469 -13.672 4.891 1 94.81 182 THR B N 1
ATOM 4181 C CA . THR B 1 182 ? 12.125 -13.734 3.475 1 94.81 182 THR B CA 1
ATOM 4182 C C . THR B 1 182 ? 13.281 -13.234 2.617 1 94.81 182 THR B C 1
ATOM 4184 O O . THR B 1 182 ? 14.172 -12.539 3.107 1 94.81 182 THR B O 1
ATOM 4187 N N . ILE B 1 183 ? 13.344 -13.664 1.411 1 96 183 ILE B N 1
ATOM 4188 C CA . ILE B 1 183 ? 14.352 -13.227 0.454 1 96 183 ILE B CA 1
ATOM 4189 C C . ILE B 1 183 ? 13.703 -12.359 -0.622 1 96 183 ILE B C 1
ATOM 4191 O O . ILE B 1 183 ? 13.141 -12.875 -1.592 1 96 183 ILE B O 1
ATOM 4195 N N . ALA B 1 184 ? 13.852 -11.07 -0.466 1 95.19 184 ALA B N 1
ATOM 4196 C CA . ALA B 1 184 ? 13.336 -10.125 -1.455 1 95.19 184 ALA B CA 1
ATOM 4197 C C . ALA B 1 184 ? 14.344 -9.898 -2.576 1 95.19 184 ALA B C 1
ATOM 4199 O O . ALA B 1 184 ? 15.555 -9.984 -2.357 1 95.19 184 ALA B O 1
ATOM 4200 N N . TYR B 1 185 ? 13.852 -9.648 -3.752 1 96.06 185 TYR B N 1
ATOM 4201 C CA . TYR B 1 185 ? 14.664 -9.203 -4.883 1 96.06 185 TYR B CA 1
ATOM 4202 C C . TYR B 1 185 ? 13.898 -8.219 -5.754 1 96.06 185 TYR B C 1
ATOM 4204 O O . TYR B 1 185 ? 12.742 -8.453 -6.102 1 96.06 185 TYR B O 1
ATOM 4212 N N . SER B 1 186 ? 14.562 -7.105 -6.035 1 95.25 186 SER B N 1
ATOM 4213 C CA . SER B 1 186 ? 13.898 -6.105 -6.863 1 95.25 186 SER B CA 1
ATOM 4214 C C . SER B 1 186 ? 14.891 -5.43 -7.809 1 95.25 186 SER B C 1
ATOM 4216 O O . SER B 1 186 ? 16.047 -5.203 -7.445 1 95.25 186 SER B O 1
ATOM 4218 N N . GLU B 1 187 ? 14.492 -5.227 -9.008 1 93.56 187 GLU B N 1
ATOM 4219 C CA . GLU B 1 187 ? 15.125 -4.383 -10.023 1 93.56 187 GLU B CA 1
ATOM 4220 C C . GLU B 1 187 ? 14.086 -3.537 -10.758 1 93.56 187 GLU B C 1
ATOM 4222 O O . GLU B 1 187 ? 13.094 -4.062 -11.258 1 93.56 187 GLU B O 1
ATOM 4227 N N . PRO B 1 188 ? 14.312 -2.238 -10.781 1 91 188 PRO B N 1
ATOM 4228 C CA . PRO B 1 188 ? 13.328 -1.404 -11.477 1 91 188 PRO B CA 1
ATOM 4229 C C . PRO B 1 188 ? 13.406 -1.547 -12.992 1 91 188 PRO B C 1
ATOM 4231 O O . PRO B 1 188 ? 14.352 -1.066 -13.617 1 91 188 PRO B O 1
ATOM 4234 N N . VAL B 1 189 ? 12.469 -2.256 -13.523 1 90 189 VAL B N 1
ATOM 4235 C CA . VAL B 1 189 ? 12.391 -2.461 -14.969 1 90 189 VAL B CA 1
ATOM 4236 C C . VAL B 1 189 ? 11.008 -2.039 -15.477 1 90 189 VAL B C 1
ATOM 4238 O O . VAL B 1 189 ? 10.055 -1.954 -14.703 1 90 189 VAL B O 1
ATOM 4241 N N . PHE B 1 190 ? 10.922 -1.743 -16.766 1 84.75 190 PHE B N 1
ATOM 4242 C CA . PHE B 1 190 ? 9.656 -1.353 -17.391 1 84.75 190 PHE B CA 1
ATOM 4243 C C . PHE B 1 190 ? 9.195 -2.408 -18.375 1 84.75 190 PHE B C 1
ATOM 4245 O O . PHE B 1 190 ? 9.008 -2.109 -19.562 1 84.75 190 PHE B O 1
ATOM 4252 N N . ASP B 1 191 ? 8.891 -3.543 -17.875 1 88.12 191 ASP B N 1
ATOM 4253 C CA . ASP B 1 191 ? 8.461 -4.672 -18.688 1 88.12 191 ASP B CA 1
ATOM 4254 C C . ASP B 1 191 ? 6.941 -4.691 -18.844 1 88.12 191 ASP B C 1
ATOM 4256 O O . ASP B 1 191 ? 6.414 -5.301 -19.781 1 88.12 191 ASP B O 1
ATOM 4260 N N . PHE B 1 192 ? 6.27 -4.168 -17.938 1 85.81 192 PHE B N 1
ATOM 4261 C CA . PHE B 1 192 ? 4.816 -4.156 -17.859 1 85.81 192 PHE B CA 1
ATOM 4262 C C . PHE B 1 192 ? 4.328 -2.93 -17.094 1 85.81 192 PHE B C 1
ATOM 4264 O O . PHE B 1 192 ? 4.898 -2.564 -16.062 1 85.81 192 PHE B O 1
ATOM 4271 N N . TRP B 1 193 ? 3.422 -2.252 -17.594 1 83.44 193 TRP B N 1
ATOM 4272 C CA . TRP B 1 193 ? 2.793 -1.142 -16.891 1 83.44 193 TRP B CA 1
ATOM 4273 C C . TRP B 1 193 ? 1.4 -0.861 -17.453 1 83.44 193 TRP B C 1
ATOM 4275 O O . TRP B 1 193 ? 1.01 -1.425 -18.469 1 83.44 193 TRP B O 1
ATOM 4285 N N . LYS B 1 194 ? 0.612 -0.24 -16.578 1 89.19 194 LYS B N 1
ATOM 4286 C CA . LYS B 1 194 ? -0.749 0.149 -16.938 1 89.19 194 LYS B CA 1
ATOM 4287 C C . LYS B 1 194 ? -0.915 1.665 -16.906 1 89.19 194 LYS B C 1
ATOM 4289 O O . LYS B 1 194 ? -1.302 2.232 -15.883 1 89.19 194 LYS B O 1
ATOM 4294 N N . PRO B 1 195 ? -0.75 2.279 -18.078 1 85.5 195 PRO B N 1
ATOM 4295 C CA . PRO B 1 195 ? -0.867 3.738 -18.094 1 85.5 195 PRO B CA 1
ATOM 4296 C C . PRO B 1 195 ? -2.26 4.223 -17.688 1 85.5 195 PRO B C 1
ATOM 4298 O O . PRO B 1 195 ? -3.258 3.58 -18.016 1 85.5 195 PRO B O 1
ATOM 4301 N N . LEU B 1 196 ? -2.318 5.422 -17.125 1 84.19 196 LEU B N 1
ATOM 4302 C CA . LEU B 1 196 ? -3.572 5.941 -16.578 1 84.19 196 LEU B CA 1
ATOM 4303 C C . LEU B 1 196 ? -4.547 6.273 -17.719 1 84.19 196 LEU B C 1
ATOM 4305 O O . LEU B 1 196 ? -5.762 6.273 -17.5 1 84.19 196 LEU B O 1
ATOM 4309 N N . ASP B 1 197 ? -4.035 6.52 -18.875 1 81.12 197 ASP B N 1
ATOM 4310 C CA . ASP B 1 197 ? -4.875 6.965 -19.984 1 81.12 197 ASP B CA 1
ATOM 4311 C C . ASP B 1 197 ? -5.262 5.793 -20.875 1 81.12 197 ASP B C 1
ATOM 4313 O O . ASP B 1 197 ? -5.883 5.984 -21.922 1 81.12 197 ASP B O 1
ATOM 4317 N N . LYS B 1 198 ? -4.84 4.586 -20.516 1 81.75 198 LYS B N 1
ATOM 4318 C CA . LYS B 1 198 ? -5.148 3.406 -21.328 1 81.75 198 LYS B CA 1
ATOM 4319 C C . LYS B 1 198 ? -6 2.414 -20.531 1 81.75 198 LYS B C 1
ATOM 4321 O O . LYS B 1 198 ? -5.879 2.316 -19.312 1 81.75 198 LYS B O 1
ATOM 4326 N N . HIS B 1 199 ? -6.762 1.749 -21.328 1 79.38 199 HIS B N 1
ATOM 4327 C CA . HIS B 1 199 ? -7.664 0.778 -20.719 1 79.38 199 HIS B CA 1
ATOM 4328 C C . HIS B 1 199 ? -6.953 -0.54 -20.438 1 79.38 199 HIS B C 1
ATOM 4330 O O . HIS B 1 199 ? -7.34 -1.28 -19.531 1 79.38 199 HIS B O 1
ATOM 4336 N N . TYR B 1 200 ? -6 -0.807 -21.266 1 89.25 200 TYR B N 1
ATOM 4337 C CA . TYR B 1 200 ? -5.312 -2.09 -21.188 1 89.25 200 TYR B CA 1
ATOM 4338 C C . TYR B 1 200 ? -3.836 -1.897 -20.859 1 89.25 200 TYR B C 1
ATOM 4340 O O . TYR B 1 200 ? -3.26 -0.849 -21.156 1 89.25 200 TYR B O 1
ATOM 4348 N N . PRO B 1 201 ? -3.264 -2.916 -20.266 1 91.19 201 PRO B N 1
ATOM 4349 C CA . PRO B 1 201 ? -1.832 -2.838 -19.969 1 91.19 201 PRO B CA 1
ATOM 4350 C C . PRO B 1 201 ? -0.968 -2.889 -21.219 1 91.19 201 PRO B C 1
ATOM 4352 O O . PRO B 1 201 ? -1.422 -3.357 -22.266 1 91.19 201 PRO B O 1
ATOM 4355 N N . GLU B 1 202 ? 0.224 -2.32 -21.094 1 90.75 202 GLU B N 1
ATOM 4356 C CA . GLU B 1 202 ? 1.314 -2.492 -22.047 1 90.75 202 GLU B CA 1
ATOM 4357 C C . GLU B 1 202 ? 2.369 -3.455 -21.5 1 90.75 202 GLU B C 1
ATOM 4359 O O . GLU B 1 202 ? 2.795 -3.34 -20.359 1 90.75 202 GLU B O 1
ATOM 4364 N N . VAL B 1 203 ? 2.695 -4.457 -22.359 1 90.19 203 VAL B N 1
ATOM 4365 C CA . VAL B 1 203 ? 3.598 -5.492 -21.875 1 90.19 203 VAL B CA 1
ATOM 4366 C C . VAL B 1 203 ? 4.57 -5.902 -22.984 1 90.19 203 VAL B C 1
ATOM 4368 O O . VAL B 1 203 ? 4.188 -5.996 -24.141 1 90.19 203 VAL B O 1
ATOM 4371 N N . ASN B 1 204 ? 5.855 -5.914 -22.625 1 91.56 204 ASN B N 1
ATOM 4372 C CA . ASN B 1 204 ? 6.848 -6.664 -23.391 1 91.56 204 ASN B CA 1
ATOM 4373 C C . ASN B 1 204 ? 6.996 -8.094 -22.859 1 91.56 204 ASN B C 1
ATOM 4375 O O . ASN B 1 204 ? 7.852 -8.359 -22.016 1 91.56 204 ASN B O 1
ATOM 4379 N N . GLY B 1 205 ? 6.281 -8.984 -23.469 1 91.06 205 GLY B N 1
ATOM 4380 C CA . GLY B 1 205 ? 6.145 -10.336 -22.969 1 91.06 205 GLY B CA 1
ATOM 4381 C C . GLY B 1 205 ? 7.469 -11.055 -22.812 1 91.06 205 GLY B C 1
ATOM 4382 O O . GLY B 1 205 ? 7.727 -11.688 -21.781 1 91.06 205 GLY B O 1
ATOM 4383 N N . ALA B 1 206 ? 8.305 -11 -23.828 1 93.06 206 ALA B N 1
ATOM 4384 C CA . ALA B 1 206 ? 9.602 -11.672 -23.812 1 93.06 206 ALA B CA 1
ATOM 4385 C C . ALA B 1 206 ? 10.484 -11.102 -22.688 1 93.06 206 ALA B C 1
ATOM 4387 O O . ALA B 1 206 ? 11.133 -11.859 -21.969 1 93.06 206 ALA B O 1
ATOM 4388 N N . PHE B 1 207 ? 10.516 -9.875 -22.594 1 94.75 207 PHE B N 1
ATOM 4389 C CA . PHE B 1 207 ? 11.312 -9.227 -21.562 1 94.75 207 PHE B CA 1
ATOM 4390 C C . PHE B 1 207 ? 10.766 -9.539 -20.172 1 94.75 207 PHE B C 1
ATOM 4392 O O . PHE B 1 207 ? 11.531 -9.766 -19.234 1 94.75 207 PHE B O 1
ATOM 4399 N N . SER B 1 208 ? 9.43 -9.539 -20.047 1 94.44 208 SER B N 1
ATOM 4400 C CA . SER B 1 208 ? 8.789 -9.883 -18.766 1 94.44 208 SER B CA 1
ATOM 4401 C C . SER B 1 208 ? 9.172 -11.289 -18.328 1 94.44 208 SER B C 1
ATOM 4403 O O . SER B 1 208 ? 9.367 -11.531 -17.125 1 94.44 208 SER B O 1
ATOM 4405 N N . LEU B 1 209 ? 9.211 -12.188 -19.266 1 95.88 209 LEU B N 1
ATOM 4406 C CA . LEU B 1 209 ? 9.617 -13.555 -18.938 1 95.88 209 LEU B CA 1
ATOM 4407 C C . LEU B 1 209 ? 11.055 -13.586 -18.438 1 95.88 209 LEU B C 1
ATOM 4409 O O . LEU B 1 209 ? 11.367 -14.297 -17.469 1 95.88 209 LEU B O 1
ATOM 4413 N N . GLU B 1 210 ? 11.922 -12.859 -19.047 1 97.12 210 GLU B N 1
ATOM 4414 C CA . GLU B 1 210 ? 13.312 -12.789 -18.625 1 97.12 210 GLU B CA 1
ATOM 4415 C C . GLU B 1 210 ? 13.438 -12.227 -17.219 1 97.12 210 GLU B C 1
ATOM 4417 O O . GLU B 1 210 ? 14.25 -12.703 -16.422 1 97.12 210 GLU B O 1
ATOM 4422 N N . CYS B 1 211 ? 12.672 -11.219 -16.984 1 96.69 211 CYS B N 1
ATOM 4423 C CA . CYS B 1 211 ? 12.664 -10.617 -15.648 1 96.69 211 CYS B CA 1
ATOM 4424 C C . CYS B 1 211 ? 12.188 -11.617 -14.602 1 96.69 211 CYS B C 1
ATOM 4426 O O . CYS B 1 211 ? 12.773 -11.727 -13.523 1 96.69 211 CYS B O 1
ATOM 4428 N N . TYR B 1 212 ? 11.148 -12.305 -14.961 1 97.38 212 TYR B N 1
ATOM 4429 C CA . TYR B 1 212 ? 10.578 -13.336 -14.094 1 97.38 212 TYR B CA 1
ATOM 4430 C C . TYR B 1 212 ? 11.617 -14.406 -13.773 1 97.38 212 TYR B C 1
ATOM 4432 O O . TYR B 1 212 ? 11.781 -14.789 -12.609 1 97.38 212 TYR B O 1
ATOM 4440 N N . LYS B 1 213 ? 12.32 -14.859 -14.758 1 98.19 213 LYS B N 1
ATOM 4441 C CA . LYS B 1 213 ? 13.367 -15.859 -14.594 1 98.19 213 LYS B CA 1
ATOM 4442 C C . LYS B 1 213 ? 14.484 -15.352 -13.688 1 98.19 213 LYS B C 1
ATOM 4444 O O . LYS B 1 213 ? 14.922 -16.062 -12.781 1 98.19 213 LYS B O 1
ATOM 4449 N N . ARG B 1 214 ? 14.914 -14.18 -13.93 1 97.44 214 ARG B N 1
ATOM 4450 C CA . ARG B 1 214 ? 16.016 -13.594 -13.172 1 97.44 214 ARG B CA 1
ATOM 4451 C C . ARG B 1 214 ? 15.664 -13.461 -11.703 1 97.44 214 ARG B C 1
ATOM 4453 O O . ARG B 1 214 ? 16.484 -13.719 -10.828 1 97.44 214 ARG B O 1
ATOM 4460 N N . ALA B 1 215 ? 14.477 -13.008 -11.453 1 97.75 215 ALA B N 1
ATOM 4461 C CA . ALA B 1 215 ? 14.023 -12.859 -10.07 1 97.75 215 ALA B CA 1
ATOM 4462 C C . ALA B 1 215 ? 13.984 -14.211 -9.367 1 97.75 215 ALA B C 1
ATOM 4464 O O . ALA B 1 215 ? 14.453 -14.336 -8.234 1 97.75 215 ALA B O 1
ATOM 4465 N N . ALA B 1 216 ? 13.391 -15.203 -10.016 1 98.56 216 ALA B N 1
ATOM 4466 C CA . ALA B 1 216 ? 13.312 -16.531 -9.438 1 98.56 216 ALA B CA 1
ATOM 4467 C C . ALA B 1 216 ? 14.703 -17.094 -9.156 1 98.56 216 ALA B C 1
ATOM 4469 O O . ALA B 1 216 ? 14.961 -17.609 -8.062 1 98.56 216 ALA B O 1
ATOM 4470 N N . VAL B 1 217 ? 15.57 -16.969 -10.125 1 98.62 217 VAL B N 1
ATOM 4471 C CA . VAL B 1 217 ? 16.938 -17.469 -10 1 98.62 217 VAL B CA 1
ATOM 4472 C C . VAL B 1 217 ? 17.625 -16.781 -8.82 1 98.62 217 VAL B C 1
ATOM 4474 O O . VAL B 1 217 ? 18.266 -17.453 -8 1 98.62 217 VAL B O 1
ATOM 4477 N N . SER B 1 218 ? 17.484 -15.484 -8.719 1 97.81 218 SER B N 1
ATOM 4478 C CA . SER B 1 218 ? 18.141 -14.742 -7.656 1 97.81 218 SER B CA 1
ATOM 4479 C C . SER B 1 218 ? 17.672 -15.211 -6.281 1 97.81 218 SER B C 1
ATOM 4481 O O . SER B 1 218 ? 18.5 -15.414 -5.383 1 97.81 218 SER B O 1
ATOM 4483 N N . CYS B 1 219 ? 16.438 -15.398 -6.09 1 98.25 219 CYS B N 1
ATOM 4484 C CA . CYS B 1 219 ? 15.883 -15.789 -4.801 1 98.25 219 CYS B CA 1
ATOM 4485 C C . CYS B 1 219 ? 16.297 -17.219 -4.441 1 98.25 219 CYS B C 1
ATOM 4487 O O . CYS B 1 219 ? 16.734 -17.469 -3.32 1 98.25 219 CYS B O 1
ATOM 4489 N N . TYR B 1 220 ? 16.172 -18.125 -5.367 1 98.69 220 TYR B N 1
ATOM 4490 C CA . TYR B 1 220 ? 16.453 -19.531 -5.078 1 98.69 220 TYR B CA 1
ATOM 4491 C C . TYR B 1 220 ? 17.938 -19.75 -4.867 1 98.69 220 TYR B C 1
ATOM 4493 O O . TYR B 1 220 ? 18.344 -20.562 -4.043 1 98.69 220 TYR B O 1
ATOM 4501 N N . LYS B 1 221 ? 18.766 -19.062 -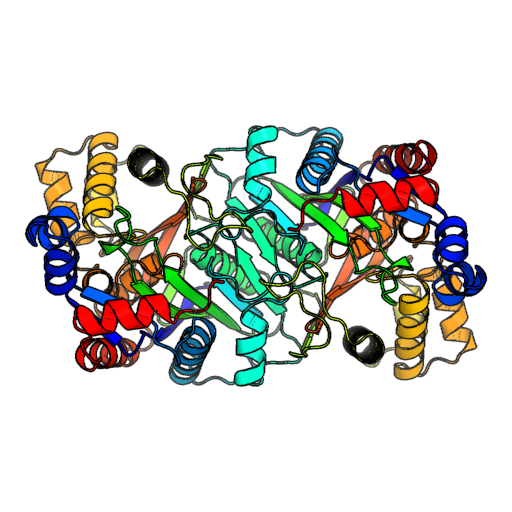5.637 1 98.25 221 LYS B N 1
ATOM 4502 C CA . LYS B 1 221 ? 20.203 -19.156 -5.414 1 98.25 221 LYS B CA 1
ATOM 4503 C C . LYS B 1 221 ? 20.578 -18.703 -4.008 1 98.25 221 LYS B C 1
ATOM 4505 O O . LYS B 1 221 ? 21.406 -19.312 -3.35 1 98.25 221 LYS B O 1
ATOM 4510 N N . LYS B 1 222 ? 19.984 -17.625 -3.635 1 97.31 222 LYS B N 1
ATOM 4511 C CA . LYS B 1 222 ? 20.25 -17.141 -2.287 1 97.31 222 LYS B CA 1
ATOM 4512 C C . LYS B 1 222 ? 19.797 -18.141 -1.232 1 97.31 222 LYS B C 1
ATOM 4514 O O . LYS B 1 222 ? 20.469 -18.328 -0.214 1 97.31 222 LYS B O 1
ATOM 4519 N N . LEU B 1 223 ? 18.656 -18.75 -1.386 1 97.88 223 LEU B N 1
ATOM 4520 C CA . LEU B 1 223 ? 18.125 -19.734 -0.451 1 97.88 223 LEU B CA 1
ATOM 4521 C C . LEU B 1 223 ? 19.062 -20.922 -0.329 1 97.88 223 LEU B C 1
ATOM 4523 O O . LEU B 1 223 ? 19.359 -21.375 0.779 1 97.88 223 LEU B O 1
ATOM 4527 N N . VAL B 1 224 ? 19.516 -21.422 -1.44 1 98.31 224 VAL B N 1
ATOM 4528 C CA . VAL B 1 224 ? 20.281 -22.672 -1.485 1 98.31 224 VAL B CA 1
ATOM 4529 C C . VAL B 1 224 ? 21.703 -22.406 -1 1 98.31 224 VAL B C 1
ATOM 4531 O O . VAL B 1 224 ? 22.297 -23.25 -0.323 1 98.31 224 VAL B O 1
ATOM 4534 N N . GLY B 1 225 ? 22.234 -21.281 -1.467 1 97.19 225 GLY B N 1
ATOM 4535 C CA . GLY B 1 225 ? 23.594 -20.953 -1.084 1 97.19 225 GLY B CA 1
ATOM 4536 C C . GLY B 1 225 ? 24.609 -22.016 -1.521 1 97.19 225 GLY B C 1
ATOM 4537 O O . GLY B 1 225 ? 24.625 -22.406 -2.689 1 97.19 225 GLY B O 1
ATOM 4538 N N . ASP B 1 226 ? 25.328 -22.469 -0.477 1 97.12 226 ASP B N 1
ATOM 4539 C CA . ASP B 1 226 ? 26.391 -23.422 -0.786 1 97.12 226 ASP B CA 1
ATOM 4540 C C . ASP B 1 226 ? 25.938 -24.859 -0.52 1 97.12 226 ASP B C 1
ATOM 4542 O O . ASP B 1 226 ? 26.75 -25.781 -0.562 1 97.12 226 ASP B O 1
ATOM 4546 N N . HIS B 1 227 ? 24.734 -25.031 -0.325 1 98 227 HIS B N 1
ATOM 4547 C CA . HIS B 1 227 ? 24.219 -26.359 -0.031 1 98 227 HIS B CA 1
ATOM 4548 C C . HIS B 1 227 ? 23.844 -27.109 -1.311 1 98 227 HIS B C 1
ATOM 4550 O O . HIS B 1 227 ? 23.812 -26.516 -2.393 1 98 227 HIS B O 1
ATOM 4556 N N . ASP B 1 228 ? 23.625 -28.375 -1.126 1 98 228 ASP B N 1
ATOM 4557 C CA . ASP B 1 228 ? 23.156 -29.188 -2.248 1 98 228 ASP B CA 1
ATOM 4558 C C . ASP B 1 228 ? 21.719 -28.812 -2.621 1 98 228 ASP B C 1
ATOM 4560 O O . ASP B 1 228 ? 20.812 -28.953 -1.804 1 98 228 ASP B O 1
ATOM 4564 N N . PRO B 1 229 ? 21.531 -28.375 -3.85 1 98.19 229 PRO B N 1
ATOM 4565 C CA . PRO B 1 229 ? 20.203 -27.891 -4.23 1 98.19 229 PRO B CA 1
ATOM 4566 C C . PRO B 1 229 ? 19.125 -28.969 -4.117 1 98.19 229 PRO B C 1
ATOM 4568 O O . PRO B 1 229 ? 18 -28.688 -3.709 1 98.19 229 PRO B O 1
ATOM 4571 N N . MET B 1 230 ? 19.453 -30.188 -4.551 1 97.56 230 MET B N 1
ATOM 4572 C CA . MET B 1 230 ? 18.469 -31.266 -4.477 1 97.56 230 MET B CA 1
ATOM 4573 C C . MET B 1 230 ? 18.062 -31.531 -3.033 1 97.56 230 MET B C 1
ATOM 4575 O O . MET B 1 230 ? 16.875 -31.734 -2.746 1 97.56 230 MET B O 1
ATOM 4579 N N . GLN B 1 231 ? 19 -31.5 -2.15 1 97.62 231 GLN B N 1
ATOM 4580 C CA . GLN B 1 231 ? 18.719 -31.719 -0.733 1 97.62 231 GLN B CA 1
ATOM 4581 C C . GLN B 1 231 ? 17.859 -30.594 -0.165 1 97.62 231 GLN B C 1
ATOM 4583 O O . GLN B 1 231 ? 16.953 -30.844 0.628 1 97.62 231 GLN B O 1
ATOM 4588 N N . VAL B 1 232 ? 18.156 -29.391 -0.548 1 98.38 232 VAL B N 1
ATOM 4589 C CA . VAL B 1 232 ? 17.406 -28.234 -0.044 1 98.38 232 VAL B CA 1
ATOM 4590 C C . VAL B 1 232 ? 15.977 -28.281 -0.582 1 98.38 232 VAL B C 1
ATOM 4592 O O . VAL B 1 232 ? 15.016 -28.203 0.188 1 98.38 232 VAL B O 1
ATOM 4595 N N . LEU B 1 233 ? 15.797 -28.453 -1.863 1 98.56 233 LEU B N 1
ATOM 4596 C CA . LEU B 1 233 ? 14.5 -28.281 -2.512 1 98.56 233 LEU B CA 1
ATOM 4597 C C . LEU B 1 233 ? 13.578 -29.453 -2.227 1 98.56 233 LEU B C 1
ATOM 4599 O O . LEU B 1 233 ? 12.359 -29.312 -2.213 1 98.56 233 LEU B O 1
ATOM 4603 N N . THR B 1 234 ? 14.086 -30.641 -1.97 1 97.81 234 THR B N 1
ATOM 4604 C CA . THR B 1 234 ? 13.258 -31.828 -1.729 1 97.81 234 THR B CA 1
ATOM 4605 C C . THR B 1 234 ? 12.656 -31.781 -0.326 1 97.81 234 THR B C 1
ATOM 4607 O O . THR B 1 234 ? 11.75 -32.562 -0.011 1 97.81 234 THR B O 1
ATOM 4610 N N . GLN B 1 235 ? 13.117 -30.859 0.515 1 97.81 235 GLN B N 1
ATOM 4611 C CA . GLN B 1 235 ? 12.531 -30.688 1.843 1 97.81 235 GLN B CA 1
ATOM 4612 C C . GLN B 1 235 ? 11.141 -30.078 1.761 1 97.81 235 GLN B C 1
ATOM 4614 O O . GLN B 1 235 ? 10.359 -30.188 2.709 1 97.81 235 GLN B O 1
ATOM 4619 N N . TYR B 1 236 ? 10.891 -29.453 0.665 1 98.56 236 TYR B N 1
ATOM 4620 C CA . TYR B 1 236 ? 9.609 -28.781 0.513 1 98.56 236 TYR B CA 1
ATOM 4621 C C . TYR B 1 236 ? 8.617 -29.656 -0.246 1 98.56 236 TYR B C 1
ATOM 4623 O O . TYR B 1 236 ? 8.938 -30.203 -1.301 1 98.56 236 TYR B O 1
ATOM 4631 N N . LYS B 1 237 ? 7.43 -29.766 0.327 1 98.56 237 LYS B N 1
ATOM 4632 C CA . LYS B 1 237 ? 6.359 -30.516 -0.333 1 98.56 237 LYS B CA 1
ATOM 4633 C C . LYS B 1 237 ? 5.883 -29.781 -1.59 1 98.56 237 LYS B C 1
ATOM 4635 O O . LYS B 1 237 ? 5.57 -30.422 -2.598 1 98.56 237 LYS B O 1
ATOM 4640 N N . ALA B 1 238 ? 5.805 -28.5 -1.505 1 98.81 238 ALA B N 1
ATOM 4641 C CA . ALA B 1 238 ? 5.34 -27.672 -2.619 1 98.81 238 ALA B CA 1
ATOM 4642 C C . ALA B 1 238 ? 6.246 -26.469 -2.822 1 98.81 238 ALA B C 1
ATOM 4644 O O . ALA B 1 238 ? 6.641 -25.812 -1.856 1 98.81 238 ALA B O 1
ATOM 4645 N N . LEU B 1 239 ? 6.664 -26.266 -4.043 1 98.88 239 LEU B N 1
ATOM 4646 C CA . LEU B 1 239 ? 7.301 -25.031 -4.504 1 98.88 239 LEU B CA 1
ATOM 4647 C C . LEU B 1 239 ? 6.32 -24.172 -5.301 1 98.88 239 LEU B C 1
ATOM 4649 O O . LEU B 1 239 ? 6.195 -24.344 -6.516 1 98.88 239 LEU B O 1
ATOM 4653 N N . CYS B 1 240 ? 5.672 -23.25 -4.629 1 98.88 240 CYS B N 1
ATOM 4654 C CA . CYS B 1 240 ? 4.648 -22.422 -5.258 1 98.88 240 CYS B CA 1
ATOM 4655 C C . CYS B 1 240 ? 5.273 -21.203 -5.918 1 98.88 240 CYS B C 1
ATOM 4657 O O . CYS B 1 240 ? 6.219 -20.609 -5.387 1 98.88 240 CYS B O 1
ATOM 4659 N N . PHE B 1 241 ? 4.785 -20.875 -7.086 1 98.88 241 PHE B N 1
ATOM 4660 C CA . PHE B 1 241 ? 5.242 -19.719 -7.855 1 98.88 241 PHE B CA 1
ATOM 4661 C C . PHE B 1 241 ? 4.086 -18.766 -8.156 1 98.88 241 PHE B C 1
ATOM 4663 O O . PHE B 1 241 ? 2.922 -19.172 -8.109 1 98.88 241 PHE B O 1
ATOM 4670 N N . HIS B 1 242 ? 4.398 -17.5 -8.359 1 98.69 242 HIS B N 1
ATOM 4671 C CA . HIS B 1 242 ? 3.451 -16.656 -9.078 1 98.69 242 HIS B CA 1
ATOM 4672 C C . HIS B 1 242 ? 3.113 -17.25 -10.445 1 98.69 242 HIS B C 1
ATOM 4674 O O . HIS B 1 242 ? 4.008 -17.656 -11.188 1 98.69 242 HIS B O 1
ATOM 4680 N N . VAL B 1 243 ? 1.784 -17.266 -10.805 1 98.5 243 VAL B N 1
ATOM 4681 C CA . VAL B 1 243 ? 1.377 -18 -11.992 1 98.5 243 VAL B CA 1
ATOM 4682 C C . VAL B 1 243 ? 0.63 -17.062 -12.945 1 98.5 243 VAL B C 1
ATOM 4684 O O . VAL B 1 243 ? -0.6 -17.109 -13.031 1 98.5 243 VAL B O 1
ATOM 4687 N N . PRO B 1 244 ? 1.388 -16.359 -13.805 1 96.38 244 PRO B N 1
ATOM 4688 C CA . PRO B 1 244 ? 0.663 -15.727 -14.914 1 96.38 244 PRO B CA 1
ATOM 4689 C C . PRO B 1 244 ? -0.01 -16.734 -15.836 1 96.38 244 PRO B C 1
ATOM 4691 O O . PRO B 1 244 ? -1.153 -16.531 -16.25 1 96.38 244 PRO B O 1
ATOM 4694 N N . PHE B 1 245 ? 0.734 -17.719 -16.188 1 97.19 245 PHE B N 1
ATOM 4695 C CA . PHE B 1 245 ? 0.29 -18.953 -16.828 1 97.19 245 PHE B CA 1
ATOM 4696 C C . PHE B 1 245 ? 1.295 -20.078 -16.609 1 97.19 245 PHE B C 1
ATOM 4698 O O . PHE B 1 245 ? 2.486 -19.828 -16.406 1 97.19 245 PHE B O 1
ATOM 4705 N N . PRO B 1 246 ? 0.88 -21.312 -16.656 1 98.19 246 PRO B N 1
ATOM 4706 C CA . PRO B 1 246 ? 1.698 -22.438 -16.172 1 98.19 246 PRO B CA 1
ATOM 4707 C C . PRO B 1 246 ? 3.014 -22.562 -16.938 1 98.19 246 PRO B C 1
ATOM 4709 O O . PRO B 1 246 ? 4.051 -22.875 -16.344 1 98.19 246 PRO B O 1
ATOM 4712 N N . LYS B 1 247 ? 3.027 -22.375 -18.203 1 97.81 247 LYS B N 1
ATOM 4713 C CA . LYS B 1 247 ? 4.238 -22.547 -19 1 97.81 247 LYS B CA 1
ATOM 4714 C C . LYS B 1 247 ? 5.32 -21.562 -18.578 1 97.81 247 LYS B C 1
ATOM 4716 O O . LYS B 1 247 ? 6.512 -21.859 -18.641 1 97.81 247 LYS B O 1
ATOM 4721 N N . MET B 1 248 ? 4.906 -20.406 -18.203 1 97.62 248 MET B N 1
ATOM 4722 C CA . MET B 1 248 ? 5.867 -19.438 -17.703 1 97.62 248 MET B CA 1
ATOM 4723 C C . MET B 1 248 ? 6.566 -19.953 -16.453 1 97.62 248 MET B C 1
ATOM 4725 O O . MET B 1 248 ? 7.766 -19.734 -16.266 1 97.62 248 MET B O 1
ATOM 4729 N N . VAL B 1 249 ? 5.832 -20.594 -15.578 1 98.69 249 VAL B N 1
ATOM 4730 C CA . VAL B 1 249 ? 6.383 -21.172 -14.352 1 98.69 249 VAL B CA 1
ATOM 4731 C C . VAL B 1 249 ? 7.387 -22.266 -14.711 1 98.69 249 VAL B C 1
ATOM 4733 O O . VAL B 1 249 ? 8.461 -22.344 -14.109 1 98.69 249 VAL B O 1
ATOM 4736 N N . TYR B 1 250 ? 6.98 -23.062 -15.656 1 98.5 250 TYR B N 1
ATOM 4737 C CA . TYR B 1 250 ? 7.883 -24.125 -16.109 1 98.5 250 TYR B CA 1
ATOM 4738 C C . TYR B 1 250 ? 9.219 -23.547 -16.562 1 98.5 250 TYR B C 1
ATOM 4740 O O . TYR B 1 250 ? 10.281 -24.031 -16.156 1 98.5 250 TYR B O 1
ATOM 4748 N N . LYS B 1 251 ? 9.188 -22.547 -17.375 1 98.31 251 LYS B N 1
ATOM 4749 C CA . LYS B 1 251 ? 10.398 -21.922 -17.906 1 98.31 251 LYS B CA 1
ATOM 4750 C C . LYS B 1 251 ? 11.227 -21.297 -16.781 1 98.31 251 LYS B C 1
ATOM 4752 O O . LYS B 1 251 ? 12.461 -21.375 -16.797 1 98.31 251 LYS B O 1
ATOM 4757 N N . ALA B 1 252 ? 10.57 -20.641 -15.875 1 98.5 252 ALA B N 1
ATOM 4758 C CA . ALA B 1 252 ? 11.273 -20.031 -14.75 1 98.5 252 ALA B CA 1
ATOM 4759 C C . ALA B 1 252 ? 11.945 -21.094 -13.883 1 98.5 252 ALA B C 1
ATOM 4761 O O . ALA B 1 252 ? 13.086 -20.922 -13.445 1 98.5 252 ALA B O 1
ATOM 4762 N N . PHE B 1 253 ? 11.211 -22.156 -13.602 1 98.81 253 PHE B N 1
ATOM 4763 C CA . PHE B 1 253 ? 11.773 -23.219 -12.758 1 98.81 253 PHE B CA 1
ATOM 4764 C C . PHE B 1 253 ? 12.953 -23.891 -13.453 1 98.81 253 PHE B C 1
ATOM 4766 O O . PHE B 1 253 ? 13.93 -24.266 -12.812 1 98.81 253 PHE B O 1
ATOM 4773 N N . ALA B 1 254 ? 12.828 -24.078 -14.75 1 98.75 254 ALA B N 1
ATOM 4774 C CA . ALA B 1 254 ? 13.945 -24.625 -15.523 1 98.75 254 ALA B CA 1
ATOM 4775 C C . ALA B 1 254 ? 15.188 -23.75 -15.375 1 98.75 254 ALA B C 1
ATOM 4777 O O . ALA B 1 254 ? 16.297 -24.25 -15.211 1 98.75 254 ALA B O 1
ATOM 4778 N N . ALA B 1 255 ? 15.031 -22.438 -15.453 1 98.75 255 ALA B N 1
ATOM 4779 C CA . ALA B 1 255 ? 16.141 -21.5 -15.273 1 98.75 255 ALA B CA 1
ATOM 4780 C C . ALA B 1 255 ? 16.734 -21.609 -13.875 1 98.75 255 ALA B C 1
ATOM 4782 O O . ALA B 1 255 ? 17.953 -21.516 -13.695 1 98.75 255 ALA B O 1
ATOM 4783 N N . VAL B 1 256 ? 15.883 -21.75 -12.883 1 98.81 256 VAL B N 1
ATOM 4784 C CA . VAL B 1 256 ? 16.344 -21.953 -11.508 1 98.81 256 VAL B CA 1
ATOM 4785 C C . VAL B 1 256 ? 17.203 -23.203 -11.422 1 98.81 256 VAL B C 1
ATOM 4787 O O . VAL B 1 256 ? 18.312 -23.172 -10.883 1 98.81 256 VAL B O 1
ATOM 4790 N N . GLY B 1 257 ? 16.656 -24.328 -11.945 1 98.69 257 GLY B N 1
ATOM 4791 C CA . GLY B 1 257 ? 17.406 -25.578 -11.93 1 98.69 257 GLY B CA 1
ATOM 4792 C C . GLY B 1 257 ? 18.781 -25.438 -12.578 1 98.69 257 GLY B C 1
ATOM 4793 O O . GLY B 1 257 ? 19.781 -25.859 -12.008 1 98.69 257 GLY B O 1
ATOM 4794 N N . GLU B 1 258 ? 18.766 -24.828 -13.766 1 98.56 258 GLU B N 1
ATOM 4795 C CA . GLU B 1 258 ? 20.016 -24.625 -14.492 1 98.56 258 GLU B CA 1
ATOM 4796 C C . GLU B 1 258 ? 20.984 -23.797 -13.664 1 98.56 258 GLU B C 1
ATOM 4798 O O . GLU B 1 258 ? 22.172 -24.125 -13.57 1 98.56 258 GLU B O 1
ATOM 4803 N N . SER B 1 259 ? 20.562 -22.781 -13.07 1 98.38 259 SER B N 1
ATOM 4804 C CA . SER B 1 259 ? 21.406 -21.875 -12.297 1 98.38 259 SER B CA 1
ATOM 4805 C C . SER B 1 259 ? 21.984 -22.578 -11.07 1 98.38 259 SER B C 1
ATOM 4807 O O . SER B 1 259 ? 23.031 -22.188 -10.57 1 98.38 259 SER B O 1
ATOM 4809 N N . LEU B 1 260 ? 21.312 -23.562 -10.562 1 98.5 260 LEU B N 1
ATOM 4810 C CA . LEU B 1 260 ? 21.734 -24.266 -9.359 1 98.5 260 LEU B CA 1
ATOM 4811 C C . LEU B 1 260 ? 22.594 -25.469 -9.719 1 98.5 260 LEU B C 1
ATOM 4813 O O . LEU B 1 260 ? 23.047 -26.203 -8.836 1 98.5 260 LEU B O 1
ATOM 4817 N N . GLY B 1 261 ? 22.734 -25.734 -10.992 1 98.19 261 GLY B N 1
ATOM 4818 C CA . GLY B 1 261 ? 23.578 -26.828 -11.453 1 98.19 261 GLY B CA 1
ATOM 4819 C C . GLY B 1 261 ? 22.844 -28.156 -11.516 1 98.19 261 GLY B C 1
ATOM 4820 O O . GLY B 1 261 ? 23.484 -29.219 -11.586 1 98.19 261 GLY B O 1
ATOM 4821 N N . LEU B 1 262 ? 21.594 -28.156 -11.516 1 98.5 262 LEU B N 1
ATOM 4822 C CA . LEU B 1 262 ? 20.812 -29.391 -11.641 1 98.5 262 LEU B CA 1
ATOM 4823 C C . LEU B 1 262 ? 20.766 -29.859 -13.094 1 98.5 262 LEU B C 1
ATOM 4825 O O . LEU B 1 262 ? 20.734 -29.031 -14.016 1 98.5 262 LEU B O 1
ATOM 4829 N N . THR B 1 263 ? 20.672 -31.172 -13.242 1 98.12 263 THR B N 1
ATOM 4830 C CA . THR B 1 263 ? 20.453 -31.703 -14.578 1 98.12 263 THR B CA 1
ATOM 4831 C C . THR B 1 263 ? 19.016 -31.453 -15.031 1 98.12 263 THR B C 1
ATOM 4833 O O . THR B 1 263 ? 18.141 -31.172 -14.211 1 98.12 263 THR B O 1
ATOM 4836 N N . GLU B 1 264 ? 18.812 -31.547 -16.266 1 97.81 264 GLU B N 1
ATOM 4837 C CA . GLU B 1 264 ? 17.469 -31.422 -16.812 1 97.81 264 GLU B CA 1
ATOM 4838 C C . GLU B 1 264 ? 16.516 -32.438 -16.188 1 97.81 264 GLU B C 1
ATOM 4840 O O . GLU B 1 264 ? 15.352 -32.125 -15.914 1 97.81 264 GLU B O 1
ATOM 4845 N N . SER B 1 265 ? 17.016 -33.625 -16.031 1 98 265 SER B N 1
ATOM 4846 C CA . SER B 1 265 ? 16.219 -34.688 -15.453 1 98 265 SER B CA 1
ATOM 4847 C C . SER B 1 265 ? 15.828 -34.375 -14.016 1 98 265 SER B C 1
ATOM 4849 O O . SER B 1 265 ? 14.68 -34.562 -13.617 1 98 265 SER B O 1
ATOM 4851 N N . GLU B 1 266 ? 16.766 -33.906 -13.219 1 98 266 GLU B N 1
ATOM 4852 C CA . GLU B 1 266 ? 16.5 -33.531 -11.836 1 98 266 GLU B CA 1
ATOM 4853 C C . GLU B 1 266 ? 15.492 -32.375 -11.766 1 98 266 GLU B C 1
ATOM 4855 O O . GLU B 1 266 ? 14.562 -32.406 -10.961 1 98 266 GLU B O 1
ATOM 4860 N N . THR B 1 267 ? 15.727 -31.406 -12.602 1 98.5 267 THR B N 1
ATOM 4861 C CA . THR B 1 267 ? 14.828 -30.266 -12.656 1 98.5 267 THR B CA 1
ATOM 4862 C C . THR B 1 267 ? 13.414 -30.688 -13.023 1 98.5 267 THR B C 1
ATOM 4864 O O . THR B 1 267 ? 12.445 -30.219 -12.422 1 98.5 267 THR B O 1
ATOM 4867 N N . HIS B 1 268 ? 13.32 -31.516 -14.031 1 98 268 HIS B N 1
ATOM 4868 C CA . HIS B 1 268 ? 12.023 -32 -14.484 1 98 268 HIS B CA 1
ATOM 4869 C C . HIS B 1 268 ? 11.32 -32.781 -13.383 1 98 268 HIS B C 1
ATOM 4871 O O . HIS B 1 268 ? 10.117 -32.656 -13.18 1 98 268 HIS B O 1
ATOM 4877 N N . GLU B 1 269 ? 12.031 -33.656 -12.719 1 97.94 269 GLU B N 1
ATOM 4878 C CA . GLU B 1 269 ? 11.469 -34.438 -11.625 1 97.94 269 GLU B CA 1
ATOM 4879 C C . GLU B 1 269 ? 10.922 -33.531 -10.523 1 97.94 269 GLU B C 1
ATOM 4881 O O . GLU B 1 269 ? 9.812 -33.75 -10.031 1 97.94 269 GLU B O 1
ATOM 4886 N N . LEU B 1 270 ? 11.703 -32.531 -10.109 1 98.44 270 LEU B N 1
ATOM 4887 C CA . LEU B 1 270 ? 11.266 -31.594 -9.094 1 98.44 270 LEU B CA 1
ATOM 4888 C C . LEU B 1 270 ? 10.039 -30.812 -9.562 1 98.44 270 LEU B C 1
ATOM 4890 O O . LEU B 1 270 ? 9.094 -30.609 -8.797 1 98.44 270 LEU B O 1
ATOM 4894 N N . TYR B 1 271 ? 10.078 -30.375 -10.805 1 98.69 271 TYR B N 1
ATOM 4895 C CA . TYR B 1 271 ? 8.945 -29.625 -11.344 1 98.69 271 TYR B CA 1
ATOM 4896 C C . TYR B 1 271 ? 7.668 -30.453 -11.289 1 98.69 271 TYR B C 1
ATOM 4898 O O . TYR B 1 271 ? 6.621 -29.969 -10.867 1 98.69 271 TYR B O 1
ATOM 4906 N N . GLN B 1 272 ? 7.703 -31.734 -11.719 1 98.31 272 GLN B N 1
ATOM 4907 C CA . GLN B 1 272 ? 6.531 -32.594 -11.828 1 98.31 272 GLN B CA 1
ATOM 4908 C C . GLN B 1 272 ? 6 -32.969 -10.453 1 98.31 272 GLN B C 1
ATOM 4910 O O . GLN B 1 272 ? 4.801 -33.219 -10.289 1 98.31 272 GLN B O 1
ATOM 4915 N N . SER B 1 273 ? 6.887 -33 -9.469 1 98.31 273 SER B N 1
ATOM 4916 C CA . SER B 1 273 ? 6.469 -33.5 -8.164 1 98.31 273 SER B CA 1
ATOM 4917 C C . SER B 1 273 ? 6.176 -32.344 -7.203 1 98.31 273 SER B C 1
ATOM 4919 O O . SER B 1 273 ? 5.344 -32.469 -6.309 1 98.31 273 SER B O 1
ATOM 4921 N N . ARG B 1 274 ? 6.895 -31.188 -7.383 1 98.56 274 ARG B N 1
ATOM 4922 C CA . ARG B 1 274 ? 6.859 -30.172 -6.332 1 98.56 274 ARG B CA 1
ATOM 4923 C C . ARG B 1 274 ? 6.23 -28.875 -6.84 1 98.56 274 ARG B C 1
ATOM 4925 O O . ARG B 1 274 ? 5.883 -28 -6.047 1 98.56 274 ARG B O 1
ATOM 4932 N N . VAL B 1 275 ? 5.996 -28.703 -8.172 1 98.81 275 VAL B N 1
ATOM 4933 C CA . VAL B 1 275 ? 5.488 -27.453 -8.711 1 98.81 275 VAL B CA 1
ATOM 4934 C C . VAL B 1 275 ? 4.184 -27.703 -9.469 1 98.81 275 VAL B C 1
ATOM 4936 O O . VAL B 1 275 ? 3.115 -27.266 -9.039 1 98.81 275 VAL B O 1
ATOM 4939 N N . ALA B 1 276 ? 4.18 -28.578 -10.492 1 98.5 276 ALA B N 1
ATOM 4940 C CA . ALA B 1 276 ? 3.143 -28.734 -11.516 1 98.5 276 ALA B CA 1
ATOM 4941 C C . ALA B 1 276 ? 1.821 -29.172 -10.883 1 98.5 276 ALA B C 1
ATOM 4943 O O . ALA B 1 276 ? 0.756 -28.688 -11.266 1 98.5 276 ALA B O 1
ATOM 4944 N N . PRO B 1 277 ? 1.802 -30.062 -9.906 1 98.31 277 PRO B N 1
ATOM 4945 C CA . PRO B 1 277 ? 0.526 -30.594 -9.422 1 98.31 277 PRO B CA 1
ATOM 4946 C C . PRO B 1 277 ? -0.332 -29.531 -8.734 1 98.31 277 PRO B C 1
ATOM 4948 O O . PRO B 1 277 ? -1.532 -29.734 -8.539 1 98.31 277 PRO B O 1
ATOM 4951 N N . PHE B 1 278 ? 0.266 -28.422 -8.438 1 98.69 278 PHE B N 1
ATOM 4952 C CA . PHE B 1 278 ? -0.419 -27.516 -7.531 1 98.69 278 PHE B CA 1
ATOM 4953 C C . PHE B 1 278 ? -0.996 -26.328 -8.297 1 98.69 278 PHE B C 1
ATOM 4955 O O . PHE B 1 278 ? -1.49 -25.375 -7.691 1 98.69 278 PHE B O 1
ATOM 4962 N N . MET B 1 279 ? -0.991 -26.312 -9.641 1 98.5 279 MET B N 1
ATOM 4963 C CA . MET B 1 279 ? -1.465 -25.188 -10.445 1 98.5 279 MET B CA 1
ATOM 4964 C C . MET B 1 279 ? -2.834 -25.484 -11.047 1 98.5 279 MET B C 1
ATOM 4966 O O . MET B 1 279 ? -3.246 -24.844 -12.008 1 98.5 279 MET B O 1
ATOM 4970 N N . ALA B 1 280 ? -3.537 -26.453 -10.461 1 98.19 280 ALA B N 1
ATOM 4971 C CA . ALA B 1 280 ? -4.789 -26.938 -11.047 1 98.19 280 ALA B CA 1
ATOM 4972 C C . ALA B 1 280 ? -5.812 -25.797 -11.133 1 98.19 280 ALA B C 1
ATOM 4974 O O . ALA B 1 280 ? -6.473 -25.625 -12.164 1 98.19 280 ALA B O 1
ATOM 4975 N N . TRP B 1 281 ? -5.988 -25.047 -10.039 1 98.69 281 TRP B N 1
ATOM 4976 C CA . TRP B 1 281 ? -6.977 -23.969 -10.039 1 98.69 281 TRP B CA 1
ATOM 4977 C C . TRP B 1 281 ? -6.531 -22.812 -10.938 1 98.69 281 TRP B C 1
ATOM 4979 O O . TRP B 1 281 ? -7.359 -22.172 -11.578 1 98.69 281 TRP B O 1
ATOM 4989 N N . ASN B 1 282 ? -5.215 -22.562 -11.008 1 98.62 282 ASN B N 1
ATOM 4990 C CA . ASN B 1 282 ? -4.695 -21.516 -11.891 1 98.62 282 ASN B CA 1
ATOM 4991 C C . ASN B 1 282 ? -5.02 -21.812 -13.352 1 98.62 282 ASN B C 1
ATOM 4993 O O . ASN B 1 282 ? -5.305 -20.906 -14.125 1 98.62 282 ASN B O 1
ATOM 4997 N N . GLN B 1 283 ? -4.973 -23.047 -13.734 1 98.06 283 GLN B N 1
ATOM 4998 C CA . GLN B 1 283 ? -5.246 -23.469 -15.102 1 98.06 283 GLN B CA 1
ATOM 4999 C C . GLN B 1 283 ? -6.703 -23.219 -15.484 1 98.06 283 GLN B C 1
ATOM 5001 O O . GLN B 1 283 ? -7.047 -23.188 -16.656 1 98.06 283 GLN B O 1
ATOM 5006 N N . ARG B 1 284 ? -7.5 -23.031 -14.477 1 98 284 ARG B N 1
ATOM 5007 C CA . ARG B 1 284 ? -8.93 -22.906 -14.719 1 98 284 ARG B CA 1
ATOM 5008 C C . ARG B 1 284 ? -9.375 -21.453 -14.57 1 98 284 ARG B C 1
ATOM 5010 O O . ARG B 1 284 ? -10.383 -21.047 -15.164 1 98 284 ARG B O 1
ATOM 5017 N N . CYS B 1 285 ? -8.672 -20.641 -13.789 1 98.12 285 CYS B N 1
ATOM 5018 C CA . CYS B 1 285 ? -9.141 -19.281 -13.555 1 98.12 285 CYS B CA 1
ATOM 5019 C C . CYS B 1 285 ? -8.344 -18.281 -14.383 1 98.12 285 CYS B C 1
ATOM 5021 O O . CYS B 1 285 ? -8.758 -17.125 -14.539 1 98.12 285 CYS B O 1
ATOM 5023 N N . GLY B 1 286 ? -7.23 -18.719 -14.977 1 98.12 286 GLY B N 1
ATOM 5024 C CA . GLY B 1 286 ? -6.367 -17.781 -15.672 1 98.12 286 GLY B CA 1
ATOM 5025 C C . GLY B 1 286 ? -5.559 -16.906 -14.734 1 98.12 286 GLY B C 1
ATOM 5026 O O . GLY B 1 286 ? -5.367 -17.234 -13.57 1 98.12 286 GLY B O 1
ATOM 5027 N N . ASN B 1 287 ? -5.012 -15.883 -15.336 1 97.56 287 ASN B N 1
ATOM 5028 C CA . ASN B 1 287 ? -4.172 -14.969 -14.562 1 97.56 287 ASN B CA 1
ATOM 5029 C C . ASN B 1 287 ? -5.008 -14.086 -13.648 1 97.56 287 ASN B C 1
ATOM 5031 O O . ASN B 1 287 ? -5.824 -13.289 -14.117 1 97.56 287 ASN B O 1
ATOM 5035 N N . ALA B 1 288 ? -4.742 -14.203 -12.375 1 98.19 288 ALA B N 1
ATOM 5036 C CA . ALA B 1 288 ? -5.441 -13.375 -11.398 1 98.19 288 ALA B CA 1
ATOM 5037 C C . ALA B 1 288 ? -4.488 -12.383 -10.742 1 98.19 288 ALA B C 1
ATOM 5039 O O . ALA B 1 288 ? -4.723 -11.938 -9.617 1 98.19 288 ALA B O 1
ATOM 5040 N N . TYR B 1 289 ? -3.4 -12.102 -11.406 1 97.31 289 TYR B N 1
ATOM 5041 C CA . TYR B 1 289 ? -2.408 -11.109 -11 1 97.31 289 TYR B CA 1
ATOM 5042 C C . TYR B 1 289 ? -2 -11.312 -9.547 1 97.31 289 TYR B C 1
ATOM 5044 O O . TYR B 1 289 ? -1.4 -12.336 -9.203 1 97.31 289 TYR B O 1
ATOM 5052 N N . THR B 1 290 ? -2.41 -10.477 -8.625 1 98.38 290 THR B N 1
ATOM 5053 C CA . THR B 1 290 ? -1.933 -10.492 -7.246 1 98.38 290 THR B CA 1
ATOM 5054 C C . THR B 1 290 ? -2.387 -11.766 -6.531 1 98.38 290 THR B C 1
ATOM 5056 O O . THR B 1 290 ? -1.761 -12.188 -5.559 1 98.38 290 THR B O 1
ATOM 5059 N N . ALA B 1 291 ? -3.459 -12.383 -6.973 1 98.75 291 ALA B N 1
ATOM 5060 C CA . ALA B 1 291 ? -4.031 -13.547 -6.301 1 98.75 291 ALA B CA 1
ATOM 5061 C C . ALA B 1 291 ? -3.422 -14.844 -6.832 1 98.75 291 ALA B C 1
ATOM 5063 O O . ALA B 1 291 ? -3.578 -15.906 -6.223 1 98.75 291 ALA B O 1
ATOM 5064 N N . SER B 1 292 ? -2.666 -14.773 -7.906 1 98.69 292 SER B N 1
ATOM 5065 C CA . SER B 1 292 ? -2.273 -15.961 -8.664 1 98.69 292 SER B CA 1
ATOM 5066 C C . SER B 1 292 ? -1.429 -16.906 -7.809 1 98.69 292 SER B C 1
ATOM 5068 O O . SER B 1 292 ? -1.682 -18.109 -7.773 1 98.69 292 SER B O 1
ATOM 5070 N N . LEU B 1 293 ? -0.397 -16.406 -7.141 1 98.88 293 LEU B N 1
ATOM 5071 C CA . LEU B 1 293 ? 0.416 -17.234 -6.258 1 98.88 293 LEU B CA 1
ATOM 5072 C C . LEU B 1 293 ? -0.439 -17.859 -5.164 1 98.88 293 LEU B C 1
ATOM 5074 O O . LEU B 1 293 ? -0.263 -19.031 -4.832 1 98.88 293 LEU B O 1
ATOM 5078 N N . TRP B 1 294 ? -1.311 -17.172 -4.656 1 98.88 294 TRP B N 1
ATOM 5079 C CA . TRP B 1 294 ? -2.033 -17.547 -3.447 1 98.88 294 TRP B CA 1
ATOM 5080 C C . TRP B 1 294 ? -3.17 -18.516 -3.771 1 98.88 294 TRP B C 1
ATOM 5082 O O . TRP B 1 294 ? -3.596 -19.297 -2.916 1 98.88 294 TRP B O 1
ATOM 5092 N N . ILE B 1 295 ? -3.646 -18.406 -5.035 1 98.88 295 ILE B N 1
ATOM 5093 C CA . ILE B 1 295 ? -4.551 -19.438 -5.508 1 98.88 295 ILE B CA 1
ATOM 5094 C C . ILE B 1 295 ? -3.814 -20.781 -5.566 1 98.88 295 ILE B C 1
ATOM 5096 O O . ILE B 1 295 ? -4.324 -21.797 -5.09 1 98.88 295 ILE B O 1
ATOM 5100 N N . MET B 1 296 ? -2.592 -20.781 -6.102 1 98.94 296 MET B N 1
ATOM 5101 C CA . MET B 1 296 ? -1.767 -21.984 -6.113 1 98.94 296 MET B CA 1
ATOM 5102 C C . MET B 1 296 ? -1.502 -22.469 -4.695 1 98.94 296 MET B C 1
ATOM 5104 O O . MET B 1 296 ? -1.62 -23.672 -4.418 1 98.94 296 MET B O 1
ATOM 5108 N N . PHE B 1 297 ? -1.139 -21.609 -3.824 1 98.88 297 PHE B N 1
ATOM 5109 C CA . PHE B 1 297 ? -0.858 -21.938 -2.43 1 98.88 297 PHE B CA 1
ATOM 5110 C C . PHE B 1 297 ? -2.074 -22.562 -1.764 1 98.88 297 PHE B C 1
ATOM 5112 O O . PHE B 1 297 ? -1.953 -23.578 -1.066 1 98.88 297 PHE B O 1
ATOM 5119 N N . ALA B 1 298 ? -3.246 -21.891 -1.951 1 98.69 298 ALA B N 1
ATOM 5120 C CA . ALA B 1 298 ? -4.465 -22.391 -1.326 1 98.69 298 ALA B CA 1
ATOM 5121 C C . ALA B 1 298 ? -4.781 -23.812 -1.811 1 98.69 298 ALA B C 1
ATOM 5123 O O . ALA B 1 298 ? -5.25 -24.641 -1.036 1 98.69 298 ALA B O 1
ATOM 5124 N N . TYR B 1 299 ? -4.605 -24.016 -3.098 1 98.69 299 TYR B N 1
ATOM 5125 C CA . TYR B 1 299 ? -4.805 -25.375 -3.619 1 98.69 299 TYR B CA 1
ATOM 5126 C C . TYR B 1 299 ? -3.863 -26.359 -2.941 1 98.69 299 TYR B C 1
ATOM 5128 O O . TYR B 1 299 ? -4.297 -27.406 -2.467 1 98.69 299 TYR B O 1
ATOM 5136 N N . ALA B 1 300 ? -2.561 -26 -2.902 1 98.56 300 ALA B N 1
ATOM 5137 C CA . ALA B 1 300 ? -1.56 -26.859 -2.266 1 98.56 300 ALA B CA 1
ATOM 5138 C C . ALA B 1 300 ? -1.891 -27.078 -0.793 1 98.56 300 ALA B C 1
ATOM 5140 O O . ALA B 1 300 ? -1.73 -28.203 -0.28 1 98.56 300 ALA B O 1
ATOM 5141 N N . LEU B 1 301 ? -2.289 -26.031 -0.147 1 97.88 301 LEU B N 1
ATOM 5142 C CA . LEU B 1 301 ? -2.625 -26.078 1.271 1 97.88 301 LEU B CA 1
ATOM 5143 C C . LEU B 1 301 ? -3.742 -27.078 1.531 1 97.88 301 LEU B C 1
ATOM 5145 O O . LEU B 1 301 ? -3.734 -27.781 2.549 1 97.88 301 LEU B O 1
ATOM 5149 N N . GLY B 1 302 ? -4.707 -27.125 0.625 1 97.06 302 GLY B N 1
ATOM 5150 C CA . GLY B 1 302 ? -5.809 -28.062 0.755 1 97.06 302 GLY B CA 1
ATOM 5151 C C . GLY B 1 302 ? -5.371 -29.516 0.672 1 97.06 302 GLY B C 1
ATOM 5152 O O . GLY B 1 302 ? -6.062 -30.406 1.164 1 97.06 302 GLY B O 1
ATOM 5153 N N . LEU B 1 303 ? -4.258 -29.781 0.09 1 96.31 303 LEU B N 1
ATOM 5154 C CA . LEU B 1 303 ? -3.74 -31.125 -0.093 1 96.31 303 LEU B CA 1
ATOM 5155 C C . LEU B 1 303 ? -2.668 -31.453 0.945 1 96.31 303 LEU B C 1
ATOM 5157 O O . LEU B 1 303 ? -2.182 -32.594 1.016 1 96.31 303 LEU B O 1
ATOM 5161 N N . ALA B 1 304 ? -2.344 -30.484 1.75 1 95.88 304 ALA B N 1
ATOM 5162 C CA . ALA B 1 304 ? -1.17 -30.578 2.613 1 95.88 304 ALA B CA 1
ATOM 5163 C C . ALA B 1 304 ? -1.486 -31.359 3.887 1 95.88 304 ALA B C 1
ATOM 5165 O O . ALA B 1 304 ? -2.65 -31.484 4.27 1 95.88 304 ALA B O 1
ATOM 5166 N N . SER B 1 305 ? -0.4 -31.891 4.531 1 95.38 305 SER B N 1
ATOM 5167 C CA . SER B 1 305 ? -0.422 -32.469 5.871 1 95.38 305 SER B CA 1
ATOM 5168 C C . SER B 1 305 ? 0.422 -31.656 6.84 1 95.38 305 SER B C 1
ATOM 5170 O O . SER B 1 305 ? 1.307 -30.906 6.422 1 95.38 305 SER B O 1
ATOM 5172 N N . ALA B 1 306 ? 0.116 -31.812 8.125 1 95.56 306 ALA B N 1
ATOM 5173 C CA . ALA B 1 306 ? 0.864 -31.078 9.141 1 95.56 306 ALA B CA 1
ATOM 5174 C C . ALA B 1 306 ? 2.361 -31.344 9.023 1 95.56 306 ALA B C 1
ATOM 5176 O O . ALA B 1 306 ? 2.77 -32.438 8.633 1 95.56 306 ALA B O 1
ATOM 5177 N N . ASN B 1 307 ? 3.178 -30.297 9.297 1 96.19 307 ASN B N 1
ATOM 5178 C CA . ASN B 1 307 ? 4.633 -30.344 9.414 1 96.19 307 ASN B CA 1
ATOM 5179 C C . ASN B 1 307 ? 5.309 -30.344 8.047 1 96.19 307 ASN B C 1
ATOM 5181 O O . ASN B 1 307 ? 6.535 -30.453 7.961 1 96.19 307 ASN B O 1
ATOM 5185 N N . GLU B 1 308 ? 4.527 -30.312 7.02 1 97.69 308 GLU B N 1
ATOM 5186 C CA . GLU B 1 308 ? 5.129 -30.109 5.707 1 97.69 308 GLU B CA 1
ATOM 5187 C C . GLU B 1 308 ? 5.598 -28.656 5.543 1 97.69 308 GLU B C 1
ATOM 5189 O O . GLU B 1 308 ? 5.199 -27.781 6.312 1 97.69 308 GLU B O 1
ATOM 5194 N N . GLN B 1 309 ? 6.48 -28.484 4.551 1 98.31 309 GLN B N 1
ATOM 5195 C CA . GLN B 1 309 ? 7.035 -27.172 4.277 1 98.31 309 GLN B CA 1
ATOM 5196 C C . GLN B 1 309 ? 6.754 -26.734 2.84 1 98.31 309 GLN B C 1
ATOM 5198 O O . GLN B 1 309 ? 6.781 -27.562 1.925 1 98.31 309 GLN B O 1
ATOM 5203 N N . PHE B 1 310 ? 6.402 -25.516 2.648 1 98.81 310 PHE B N 1
ATOM 5204 C CA . PHE B 1 310 ? 6.219 -24.922 1.329 1 98.81 310 PHE B CA 1
ATOM 5205 C C . PHE B 1 310 ? 7.195 -23.766 1.114 1 98.81 310 PHE B C 1
ATOM 5207 O O . PHE B 1 310 ? 7.676 -23.172 2.078 1 98.81 310 PHE B O 1
ATOM 5214 N N . LEU B 1 311 ? 7.598 -23.5 -0.082 1 98.69 311 LEU B N 1
ATOM 5215 C CA . LEU B 1 311 ? 8.227 -22.266 -0.532 1 98.69 311 LEU B CA 1
ATOM 5216 C C . LEU B 1 311 ? 7.293 -21.484 -1.451 1 98.69 311 LEU B C 1
ATOM 5218 O O . LEU B 1 311 ? 6.625 -22.078 -2.307 1 98.69 311 LEU B O 1
ATOM 5222 N N . LEU B 1 312 ? 7.207 -20.234 -1.222 1 98.81 312 LEU B N 1
ATOM 5223 C CA . LEU B 1 312 ? 6.309 -19.359 -1.964 1 98.81 312 LEU B CA 1
ATOM 5224 C C . LEU B 1 312 ? 7.094 -18.266 -2.688 1 98.81 312 LEU B C 1
ATOM 5226 O O . LEU B 1 312 ? 7.605 -17.344 -2.057 1 98.81 312 LEU B O 1
ATOM 5230 N N . PHE B 1 313 ? 7.176 -18.359 -3.996 1 98.81 313 PHE B N 1
ATOM 5231 C CA . PHE B 1 313 ? 7.855 -17.344 -4.789 1 98.81 313 PHE B CA 1
ATOM 5232 C C . PHE B 1 313 ? 6.848 -16.375 -5.391 1 98.81 313 PHE B C 1
ATOM 5234 O O . PHE B 1 313 ? 6.055 -16.734 -6.258 1 98.81 313 PHE B O 1
ATOM 5241 N N . SER B 1 314 ? 6.887 -15.148 -4.926 1 98.62 314 SER B N 1
ATOM 5242 C CA . SER B 1 314 ? 6.035 -14.07 -5.406 1 98.62 314 SER B CA 1
ATOM 5243 C C . SER B 1 314 ? 6.777 -13.18 -6.402 1 98.62 314 SER B C 1
ATOM 5245 O O . SER B 1 314 ? 7.98 -12.953 -6.262 1 98.62 314 SER B O 1
ATOM 5247 N N . TYR B 1 315 ? 6.008 -12.719 -7.359 1 97.69 315 TYR B N 1
ATOM 5248 C CA . TYR B 1 315 ? 6.594 -11.867 -8.391 1 97.69 315 TYR B CA 1
ATOM 5249 C C . TYR B 1 315 ? 5.578 -10.852 -8.898 1 97.69 315 TYR B C 1
ATOM 5251 O O . TYR B 1 315 ? 4.391 -11.164 -9.023 1 97.69 315 TYR B O 1
ATOM 5259 N N . GLY B 1 316 ? 6.012 -9.648 -9.156 1 95.12 316 GLY B N 1
ATOM 5260 C CA . GLY B 1 316 ? 5.258 -8.609 -9.836 1 95.12 316 GLY B CA 1
ATOM 5261 C C . GLY B 1 316 ? 6.09 -7.832 -10.836 1 95.12 316 GLY B C 1
ATOM 5262 O O . GLY B 1 316 ? 7.266 -7.555 -10.594 1 95.12 316 GLY B O 1
ATOM 5263 N N . SER B 1 317 ? 5.406 -7.48 -11.977 1 89.94 317 SER B N 1
ATOM 5264 C CA . SER B 1 317 ? 6.086 -6.672 -12.992 1 89.94 317 SER B CA 1
ATOM 5265 C C . SER B 1 317 ? 6.68 -5.41 -12.375 1 89.94 317 SER B C 1
ATOM 5267 O O . SER B 1 317 ? 6.188 -4.91 -11.359 1 89.94 317 SER B O 1
ATOM 5269 N N . GLY B 1 318 ? 7.727 -4.906 -13.023 1 84.94 318 GLY B N 1
ATOM 5270 C CA . GLY B 1 318 ? 8.555 -3.887 -12.398 1 84.94 318 GLY B CA 1
ATOM 5271 C C . GLY B 1 318 ? 9.602 -4.461 -11.469 1 84.94 318 GLY B C 1
ATOM 5272 O O . GLY B 1 318 ? 10.445 -3.725 -10.945 1 84.94 318 GLY B O 1
ATOM 5273 N N . MET B 1 319 ? 9.523 -5.926 -11.398 1 88.19 319 MET B N 1
ATOM 5274 C CA . MET B 1 319 ? 10.5 -6.883 -10.891 1 88.19 319 MET B CA 1
ATOM 5275 C C . MET B 1 319 ? 10.484 -6.93 -9.367 1 88.19 319 MET B C 1
ATOM 5277 O O . MET B 1 319 ? 11.5 -7.234 -8.742 1 88.19 319 MET B O 1
ATOM 5281 N N . GLY B 1 320 ? 9.406 -6.602 -8.75 1 94.56 320 GLY B N 1
ATOM 5282 C CA . GLY B 1 320 ? 9.297 -6.922 -7.332 1 94.56 320 GLY B CA 1
ATOM 5283 C C . GLY B 1 320 ? 9.062 -8.398 -7.074 1 94.56 320 GLY B C 1
ATOM 5284 O O . GLY B 1 320 ? 8.273 -9.039 -7.773 1 94.56 320 GLY B O 1
ATOM 5285 N N . SER B 1 321 ? 9.844 -8.992 -6.199 1 97.69 321 SER B N 1
ATOM 5286 C CA . SER B 1 321 ? 9.68 -10.414 -5.91 1 97.69 321 SER B CA 1
ATOM 5287 C C . SER B 1 321 ? 10.102 -10.734 -4.48 1 97.69 321 SER B C 1
ATOM 5289 O O . SER B 1 321 ? 10.797 -9.953 -3.84 1 97.69 321 SER B O 1
ATOM 5291 N N . GLU B 1 322 ? 9.633 -11.836 -4.031 1 97.88 322 GLU B N 1
ATOM 5292 C CA . GLU B 1 322 ? 9.953 -12.289 -2.682 1 97.88 322 GLU B CA 1
ATOM 5293 C C . GLU B 1 322 ? 9.766 -13.805 -2.551 1 97.88 322 GLU B C 1
ATOM 5295 O O . GLU B 1 322 ? 8.805 -14.359 -3.08 1 97.88 322 GLU B O 1
ATOM 5300 N N . LEU B 1 323 ? 10.773 -14.484 -1.939 1 98.44 323 LEU B N 1
ATOM 5301 C CA . LEU B 1 323 ? 10.68 -15.898 -1.605 1 98.44 323 LEU B CA 1
ATOM 5302 C C . LEU B 1 323 ? 10.406 -16.094 -0.117 1 98.44 323 LEU B C 1
ATOM 5304 O O . LEU B 1 323 ? 11.156 -15.594 0.725 1 98.44 323 LEU B O 1
ATOM 5308 N N . ILE B 1 324 ? 9.32 -16.828 0.217 1 98.06 324 ILE B N 1
ATOM 5309 C CA . ILE B 1 324 ? 8.836 -16.938 1.588 1 98.06 324 ILE B CA 1
ATOM 5310 C C . ILE B 1 324 ? 8.742 -18.406 1.979 1 98.06 324 ILE B C 1
ATOM 5312 O O . ILE B 1 324 ? 8.148 -19.219 1.258 1 98.06 324 ILE B O 1
ATOM 5316 N N . GLY B 1 325 ? 9.328 -18.75 3.1 1 97.69 325 GLY B N 1
ATOM 5317 C CA . GLY B 1 325 ? 9.109 -20.062 3.672 1 97.69 325 GLY B CA 1
ATOM 5318 C C . GLY B 1 325 ? 7.816 -20.156 4.465 1 97.69 325 GLY B C 1
ATOM 5319 O O . GLY B 1 325 ? 7.402 -19.188 5.105 1 97.69 325 GLY B O 1
ATOM 5320 N N . CYS B 1 326 ? 7.238 -21.266 4.395 1 97.38 326 CYS B N 1
ATOM 5321 C CA . CYS B 1 326 ? 5.957 -21.5 5.051 1 97.38 326 CYS B CA 1
ATOM 5322 C C . CYS B 1 326 ? 5.914 -22.906 5.645 1 97.38 326 CYS B C 1
ATOM 5324 O O . CYS B 1 326 ? 6.227 -23.891 4.961 1 97.38 326 CYS B O 1
ATOM 5326 N N . SER B 1 327 ? 5.555 -23.031 6.938 1 97.75 327 SER B N 1
ATOM 5327 C CA . SER B 1 327 ? 5.402 -24.312 7.602 1 97.75 327 SER B CA 1
ATOM 5328 C C . SER B 1 327 ? 3.932 -24.656 7.824 1 97.75 327 SER B C 1
ATOM 5330 O O . SER B 1 327 ? 3.211 -23.906 8.492 1 97.75 327 SER B O 1
ATOM 5332 N N . ILE B 1 328 ? 3.57 -25.812 7.363 1 97.25 328 ILE B N 1
ATOM 5333 C CA . ILE B 1 328 ? 2.174 -26.219 7.465 1 97.25 328 ILE B CA 1
ATOM 5334 C C . ILE B 1 328 ? 1.888 -26.734 8.875 1 97.25 328 ILE B C 1
ATOM 5336 O O . ILE B 1 328 ? 2.641 -27.547 9.406 1 97.25 328 ILE B O 1
ATOM 5340 N N . ARG B 1 329 ? 0.804 -26.188 9.484 1 95.38 329 ARG B N 1
ATOM 5341 C CA . ARG B 1 329 ? 0.42 -26.562 10.836 1 95.38 329 ARG B CA 1
ATOM 5342 C C . ARG B 1 329 ? -0.827 -27.438 10.828 1 95.38 329 ARG B C 1
ATOM 5344 O O . ARG B 1 329 ? -0.798 -28.578 11.305 1 95.38 329 ARG B O 1
ATOM 5351 N N . MET B 1 330 ? -1.85 -27 10.219 1 93.31 330 MET B N 1
ATOM 5352 C CA . MET B 1 330 ? -3.137 -27.672 10.078 1 93.31 330 MET B CA 1
ATOM 5353 C C . MET B 1 330 ? -3.699 -28.062 11.445 1 93.31 330 MET B C 1
ATOM 5355 O O . MET B 1 330 ? -4.023 -29.219 11.68 1 93.31 330 MET B O 1
ATOM 5359 N N . GLU B 1 331 ? -3.74 -27.141 12.266 1 87.75 331 GLU B N 1
ATOM 5360 C CA . GLU B 1 331 ? -4.285 -27.391 13.594 1 87.75 331 GLU B CA 1
ATOM 5361 C C . GLU B 1 331 ? -5.789 -27.641 13.539 1 87.75 331 GLU B C 1
ATOM 5363 O O . GLU B 1 331 ? -6.348 -28.312 14.398 1 87.75 331 GLU B O 1
ATOM 5368 N N . ASN B 1 332 ? -6.406 -26.953 12.523 1 78.88 332 ASN B N 1
ATOM 5369 C CA . ASN B 1 332 ? -7.785 -27.234 12.141 1 78.88 332 ASN B CA 1
ATOM 5370 C C . ASN B 1 332 ? -7.859 -28.016 10.828 1 78.88 332 ASN B C 1
ATOM 5372 O O . ASN B 1 332 ? -7.312 -27.578 9.812 1 78.88 332 ASN B O 1
ATOM 5376 N N . GLU B 1 333 ? -8.391 -29.172 10.945 1 77.75 333 GLU B N 1
ATOM 5377 C CA . GLU B 1 333 ? -8.398 -30.031 9.773 1 77.75 333 GLU B CA 1
ATOM 5378 C C . GLU B 1 333 ? -9.539 -29.672 8.82 1 77.75 333 GLU B C 1
ATOM 5380 O O . GLU B 1 333 ? -9.719 -30.297 7.781 1 77.75 333 GLU B O 1
ATOM 5385 N N . ASP B 1 334 ? -10.172 -28.656 9.141 1 84 334 ASP B N 1
ATOM 5386 C CA . ASP B 1 334 ? -11.289 -28.219 8.305 1 84 334 ASP B CA 1
ATOM 5387 C C . ASP B 1 334 ? -10.789 -27.578 7.008 1 84 334 ASP B C 1
ATOM 5389 O O . ASP B 1 334 ? -10.242 -26.484 7.02 1 84 334 ASP B O 1
ATOM 5393 N N . LYS B 1 335 ? -10.961 -28.281 5.938 1 91.94 335 LYS B N 1
ATOM 5394 C CA . LYS B 1 335 ? -10.539 -27.828 4.613 1 91.94 335 LYS B CA 1
ATOM 5395 C C . LYS B 1 335 ? -11.75 -27.484 3.742 1 91.94 335 LYS B C 1
ATOM 5397 O O . LYS B 1 335 ? -11.711 -27.672 2.523 1 91.94 335 LYS B O 1
ATOM 5402 N N . THR B 1 336 ? -12.852 -27.062 4.367 1 94.69 336 THR B N 1
ATOM 5403 C CA . THR B 1 336 ? -14.094 -26.719 3.691 1 94.69 336 THR B CA 1
ATOM 5404 C C . THR B 1 336 ? -13.844 -25.703 2.582 1 94.69 336 THR B C 1
ATOM 5406 O O . THR B 1 336 ? -14.5 -25.75 1.537 1 94.69 336 THR B O 1
ATOM 5409 N N . TRP B 1 337 ? -12.906 -24.812 2.787 1 95.25 337 TRP B N 1
ATOM 5410 C CA . TRP B 1 337 ? -12.617 -23.781 1.789 1 95.25 337 TRP B CA 1
ATOM 5411 C C . TRP B 1 337 ? -12.172 -24.422 0.476 1 95.25 337 TRP B C 1
ATOM 5413 O O . TRP B 1 337 ? -12.438 -23.875 -0.602 1 95.25 337 TRP B O 1
ATOM 5423 N N . HIS B 1 338 ? -11.461 -25.531 0.539 1 96.88 338 HIS B N 1
ATOM 5424 C CA . HIS B 1 338 ? -10.984 -26.234 -0.65 1 96.88 338 HIS B CA 1
ATOM 5425 C C . HIS B 1 338 ? -12.141 -26.797 -1.459 1 96.88 338 HIS B C 1
ATOM 5427 O O . HIS B 1 338 ? -12.172 -26.672 -2.684 1 96.88 338 HIS B O 1
ATOM 5433 N N . HIS B 1 339 ? -13.109 -27.375 -0.783 1 96.94 339 HIS B N 1
ATOM 5434 C CA . HIS B 1 339 ? -14.297 -27.922 -1.433 1 96.94 339 HIS B CA 1
ATOM 5435 C C . HIS B 1 339 ? -15.148 -26.797 -2.033 1 96.94 339 HIS B C 1
ATOM 5437 O O . HIS B 1 339 ? -15.719 -26.969 -3.115 1 96.94 339 HIS B O 1
ATOM 5443 N N . GLU B 1 340 ? -15.227 -25.75 -1.3 1 98.06 340 GLU B N 1
ATOM 5444 C CA . GLU B 1 340 ? -16 -24.609 -1.781 1 98.06 340 GLU B CA 1
ATOM 5445 C C . GLU B 1 340 ? -15.398 -24.047 -3.062 1 98.06 340 GLU B C 1
ATOM 5447 O O . GLU B 1 340 ? -16.125 -23.688 -3.992 1 98.06 340 GLU B O 1
ATOM 5452 N N . ALA B 1 341 ? -14.102 -23.938 -3.084 1 98.06 341 ALA B N 1
ATOM 5453 C CA . ALA B 1 341 ? -13.43 -23.438 -4.277 1 98.06 341 ALA B CA 1
ATOM 5454 C C . ALA B 1 341 ? -13.672 -24.359 -5.469 1 98.06 341 ALA B C 1
ATOM 5456 O O . ALA B 1 341 ? -13.945 -23.891 -6.578 1 98.06 341 ALA B O 1
ATOM 5457 N N . GLU B 1 342 ? -13.578 -25.672 -5.234 1 97.94 342 GLU B N 1
ATOM 5458 C CA . GLU B 1 342 ? -13.859 -26.656 -6.285 1 97.94 342 GLU B CA 1
ATOM 5459 C C . GLU B 1 342 ? -15.297 -26.531 -6.777 1 97.94 342 GLU B C 1
ATOM 5461 O O . GLU B 1 342 ? -15.555 -26.609 -7.984 1 97.94 342 GLU B O 1
ATOM 5466 N N . TYR B 1 343 ? -16.141 -26.375 -5.844 1 98.19 343 TYR B N 1
ATOM 5467 C CA . TYR B 1 343 ? -17.547 -26.234 -6.188 1 98.19 343 TYR B CA 1
ATOM 5468 C C . TYR B 1 343 ? -17.781 -25.016 -7.062 1 98.19 343 TYR B C 1
ATOM 5470 O O . TYR B 1 343 ? -18.5 -25.078 -8.055 1 98.19 343 TYR B O 1
ATOM 5478 N N . GLN B 1 344 ? -17.219 -23.875 -6.703 1 98.19 344 GLN B N 1
ATOM 5479 C CA . GLN B 1 344 ? -17.344 -22.672 -7.508 1 98.19 344 GLN B CA 1
ATOM 5480 C C . GLN B 1 344 ? -16.844 -22.906 -8.938 1 98.19 344 GLN B C 1
ATOM 5482 O O . GLN B 1 344 ? -17.547 -22.609 -9.898 1 98.19 344 GLN B O 1
ATOM 5487 N N . LEU B 1 345 ? -15.664 -23.453 -9.062 1 98.19 345 LEU B N 1
ATOM 5488 C CA . LEU B 1 345 ? -15.023 -23.641 -10.359 1 98.19 345 LEU B CA 1
ATOM 5489 C C . LEU B 1 345 ? -15.82 -24.609 -11.227 1 98.19 345 LEU B C 1
ATOM 5491 O O . LEU B 1 345 ? -15.898 -24.438 -12.445 1 98.19 345 LEU B O 1
ATOM 5495 N N . ASN B 1 346 ? -16.438 -25.594 -10.617 1 98.12 346 ASN B N 1
ATOM 5496 C CA . ASN B 1 346 ? -17.156 -26.625 -11.344 1 98.12 346 ASN B CA 1
ATOM 5497 C C . ASN B 1 346 ? -18.562 -26.172 -11.727 1 98.12 346 ASN B C 1
ATOM 5499 O O . ASN B 1 346 ? -19.203 -26.797 -12.578 1 98.12 346 ASN B O 1
ATOM 5503 N N . ASN B 1 347 ? -19.078 -25.078 -11.133 1 98.19 347 ASN B N 1
ATOM 5504 C CA . ASN B 1 347 ? -20.469 -24.703 -11.352 1 98.19 347 ASN B CA 1
ATOM 5505 C C . ASN B 1 347 ? -20.578 -23.359 -12.062 1 98.19 347 ASN B C 1
ATOM 5507 O O . ASN B 1 347 ? -21.656 -22.766 -12.133 1 98.19 347 ASN B O 1
ATOM 5511 N N . ARG B 1 348 ? -19.531 -22.906 -12.523 1 97.88 348 ARG B N 1
ATOM 5512 C CA . ARG B 1 348 ? -19.531 -21.656 -13.289 1 97.88 348 ARG B CA 1
ATOM 5513 C C . ARG B 1 348 ? -20.266 -21.844 -14.617 1 97.88 348 ARG B C 1
ATOM 5515 O O . ARG B 1 348 ? -20.391 -22.969 -15.117 1 97.88 348 ARG B O 1
ATOM 5522 N N . GLN B 1 349 ? -20.719 -20.75 -15.133 1 98 349 GLN B N 1
ATOM 5523 C CA . GLN B 1 349 ? -21.406 -20.75 -16.422 1 98 349 GLN B CA 1
ATOM 5524 C C . GLN B 1 349 ? -20.406 -20.547 -17.562 1 98 349 GLN B C 1
ATOM 5526 O O . GLN B 1 349 ? -19.625 -19.594 -17.547 1 98 349 GLN B O 1
ATOM 5531 N N . GLU B 1 350 ? -20.469 -21.406 -18.531 1 97.94 350 GLU B N 1
ATOM 5532 C CA . GLU B 1 350 ? -19.609 -21.281 -19.719 1 97.94 350 GLU B CA 1
ATOM 5533 C C . GLU B 1 350 ? -20.078 -20.172 -20.625 1 97.94 350 GLU B C 1
ATOM 5535 O O . GLU B 1 350 ? -21.281 -19.984 -20.844 1 97.94 350 GLU B O 1
ATOM 5540 N N . VAL B 1 351 ? -19.172 -19.391 -21.078 1 97.56 351 VAL B N 1
ATOM 5541 C CA . VAL B 1 351 ? -19.406 -18.328 -22.047 1 97.56 351 VAL B CA 1
ATOM 5542 C C . VAL B 1 351 ? -18.812 -18.734 -23.406 1 97.56 351 VAL B C 1
ATOM 5544 O O . VAL B 1 351 ? -17.656 -19.172 -23.484 1 97.56 351 VAL B O 1
ATOM 5547 N N . PHE B 1 352 ? -19.594 -18.547 -24.438 1 97.19 352 PHE B N 1
ATOM 5548 C CA . PHE B 1 352 ? -19.109 -18.891 -25.781 1 97.19 352 PHE B CA 1
ATOM 5549 C C . PHE B 1 352 ? -18.625 -17.64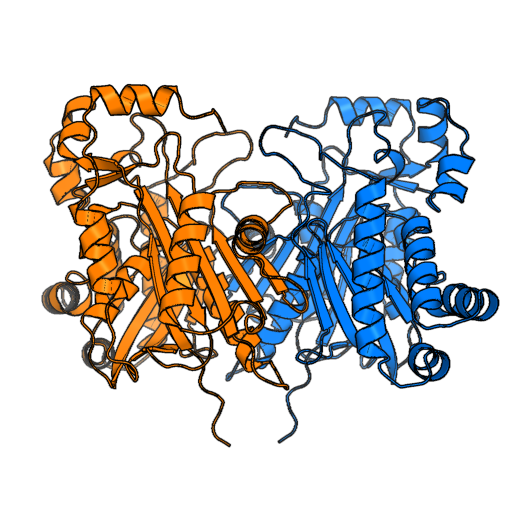1 -26.516 1 97.19 352 PHE B C 1
ATOM 5551 O O . PHE B 1 352 ? -18.766 -16.531 -26.016 1 97.19 352 PHE B O 1
ATOM 5558 N N . ALA B 1 353 ? -18.047 -17.844 -27.688 1 95.88 353 ALA B N 1
ATOM 5559 C CA . ALA B 1 353 ? -17.312 -16.812 -28.406 1 95.88 353 ALA B CA 1
ATOM 5560 C C . ALA B 1 353 ? -18.156 -15.57 -28.641 1 95.88 353 ALA B C 1
ATOM 5562 O O . ALA B 1 353 ? -17.719 -14.453 -28.375 1 95.88 353 ALA B O 1
ATOM 5563 N N . ASN B 1 354 ? -19.344 -15.703 -29.125 1 94.88 354 ASN B N 1
ATOM 5564 C CA . ASN B 1 354 ? -20.203 -14.57 -29.453 1 94.88 354 ASN B CA 1
ATOM 5565 C C . ASN B 1 354 ? -20.547 -13.758 -28.203 1 94.88 354 ASN B C 1
ATOM 5567 O O . ASN B 1 354 ? -20.562 -12.523 -28.25 1 94.88 354 ASN B O 1
ATOM 5571 N N . ASP B 1 355 ? -20.828 -14.461 -27.172 1 95.44 355 ASP B N 1
ATOM 5572 C CA . ASP B 1 355 ? -21.156 -13.789 -25.922 1 95.44 355 ASP B CA 1
ATOM 5573 C C . ASP B 1 355 ? -19.953 -13.055 -25.344 1 95.44 355 ASP B C 1
ATOM 5575 O O . ASP B 1 355 ? -20.094 -11.984 -24.75 1 95.44 355 ASP B O 1
ATOM 5579 N N . TYR B 1 356 ? -18.859 -13.672 -25.531 1 96.5 356 TYR B N 1
ATOM 5580 C CA . TYR B 1 356 ? -17.609 -13.039 -25.094 1 96.5 356 TYR B CA 1
ATOM 5581 C C . TYR B 1 356 ? -17.391 -11.719 -25.812 1 96.5 356 TYR B C 1
ATOM 5583 O O . TYR B 1 356 ? -17.031 -10.719 -25.188 1 96.5 356 TYR B O 1
ATOM 5591 N N . VAL B 1 357 ? -17.609 -11.664 -27.062 1 95.12 357 VAL B N 1
ATOM 5592 C CA . VAL B 1 357 ? -17.453 -10.453 -27.859 1 95.12 357 VAL B CA 1
ATOM 5593 C C . VAL B 1 357 ? -18.391 -9.367 -27.344 1 95.12 357 VAL B C 1
ATOM 5595 O O . VAL B 1 357 ? -18 -8.211 -27.203 1 95.12 357 VAL B O 1
ATOM 5598 N N . ILE B 1 358 ? -19.578 -9.75 -27.016 1 93.94 358 ILE B N 1
ATOM 5599 C CA . ILE B 1 358 ? -20.578 -8.812 -26.531 1 93.94 358 ILE B CA 1
ATOM 5600 C C . ILE B 1 358 ? -20.172 -8.289 -25.141 1 93.94 358 ILE B C 1
ATOM 5602 O O . ILE B 1 358 ? -20.297 -7.098 -24.859 1 93.94 358 ILE B O 1
ATOM 5606 N N . MET B 1 359 ? -19.688 -9.18 -24.375 1 93.5 359 MET B N 1
ATOM 5607 C CA . MET B 1 359 ? -19.234 -8.812 -23.031 1 93.5 359 MET B CA 1
ATOM 5608 C C . MET B 1 359 ? -18.109 -7.781 -23.094 1 93.5 359 MET B C 1
ATOM 5610 O O . MET B 1 359 ? -18.094 -6.836 -22.312 1 93.5 359 MET B O 1
ATOM 5614 N N . ARG B 1 360 ? -17.234 -7.996 -23.953 1 91.44 360 ARG B N 1
ATOM 5615 C CA . ARG B 1 360 ? -16.094 -7.105 -24.094 1 91.44 360 ARG B CA 1
ATOM 5616 C C . ARG B 1 360 ? -16.531 -5.727 -24.578 1 91.44 360 ARG B C 1
ATOM 5618 O O . ARG B 1 360 ? -15.953 -4.711 -24.172 1 91.44 360 ARG B O 1
ATOM 5625 N N . GLN B 1 361 ? -17.453 -5.633 -25.406 1 87.5 361 GLN B N 1
ATOM 5626 C CA . GLN B 1 361 ? -17.953 -4.375 -25.969 1 87.5 361 GLN B CA 1
ATOM 5627 C C . GLN B 1 361 ? -18.688 -3.562 -24.906 1 87.5 361 GLN B C 1
ATOM 5629 O O . GLN B 1 361 ? -18.688 -2.33 -24.953 1 87.5 361 GLN B O 1
ATOM 5634 N N . ASN B 1 362 ? -19.266 -4.266 -23.953 1 82.25 362 ASN B N 1
ATOM 5635 C CA . ASN B 1 362 ? -20.094 -3.605 -22.953 1 82.25 362 ASN B CA 1
ATOM 5636 C C . ASN B 1 362 ? -19.281 -3.242 -21.719 1 82.25 362 ASN B C 1
ATOM 5638 O O . ASN B 1 362 ? -19.797 -2.621 -20.781 1 82.25 362 ASN B O 1
ATOM 5642 N N . LYS B 1 363 ? -18.109 -3.703 -21.641 1 78.94 363 LYS B N 1
ATOM 5643 C CA . LYS B 1 363 ? -17.297 -3.352 -20.469 1 78.94 363 LYS B CA 1
ATOM 5644 C C . LYS B 1 363 ? -16.922 -1.872 -20.5 1 78.94 363 LYS B C 1
ATOM 5646 O O . LYS B 1 363 ? -16.469 -1.352 -21.516 1 78.94 363 LYS B O 1
ATOM 5651 N N . PRO B 1 364 ? -17.391 -1.258 -19.422 1 62.75 364 PRO B N 1
ATOM 5652 C CA . PRO B 1 364 ? -17.109 0.178 -19.406 1 62.75 364 PRO B CA 1
ATOM 5653 C C . PRO B 1 364 ? -15.641 0.489 -19.688 1 62.75 364 PRO B C 1
ATOM 5655 O O . PRO B 1 364 ? -14.758 -0.297 -19.328 1 62.75 364 PRO B O 1
ATOM 5658 N N . SER B 1 365 ? -15.422 1.295 -20.719 1 51.56 365 SER B N 1
ATOM 5659 C CA . SER B 1 365 ? -14.078 1.804 -20.969 1 51.56 365 SER B CA 1
ATOM 5660 C C . SER B 1 365 ? -13.461 2.365 -19.688 1 51.56 365 SER B C 1
ATOM 5662 O O . SER B 1 365 ? -14.094 3.168 -18.984 1 51.56 365 SER B O 1
ATOM 5664 N N . GLU B 1 366 ? -12.836 1.593 -18.969 1 44.34 366 GLU B N 1
ATOM 5665 C CA . GLU B 1 366 ? -12.297 2.275 -17.797 1 44.34 366 GLU B CA 1
ATOM 5666 C C . GLU B 1 366 ? -11.852 3.695 -18.141 1 44.34 366 GLU B C 1
ATOM 5668 O O . GLU B 1 366 ? -11.43 3.963 -19.266 1 44.34 366 GLU B O 1
#

Foldseek 3Di:
DPQAFKDFLFKFKFFAQEKAFLVQVCVLLVHDSCCQCVVQVATMATDHFPPGDLLNQQLVGLVVRCVRNVDALALAAEEEEEEPADPDPPDASQVSNCVVRVRDDNHHYHYADFWLLRQVVQQLVQRVVQSPDDDDGRKHKYKYWYWADADPPDPLHSQTFIMMMITTMGRQQFKTWPHPPKDKDADQDPQKDDDPVALHIDGDVVVQLVLLLVLLLVRLCVVQPPHQSLVRLVQAQAEFEQPQTVVSVLVSLQSNCVSNPHDPVSSVVCCVGHYPVQCVLCSQGGHGRNCRRVSSVLSVSLVDDAQHKYWGWTFGPSTIIMIIIMGGHNNDVDSVSNVVSVVSSVNRHYDGNVRVVVRVVPPPSD/DPQAFKDFLFKFKFFAQEKAFLVQVCVVLVHDSCCQCVVQVATMATDHFPPGDLLNQQLVGLVVRCVRNVDALALAAEEEEEEPADPDPPDASQVSNCVVRVRDDNHHYHYADFWLLRQVVQQLVQRVVQSPDDDDGRWHKYKYWYWADADPPDPLHSQTFIMMMITTMGRQQFKTWPHPPKDKDADQDPQKDDDPVALHIDGDVVVQLVLLLVLLLVRLCVVQPPHQSLVSLVQAQAEFEQPQTDVSVLVSLQSNCVSNPHDPVSSVVCCVGHYPVQQVVCSQGGHGRNCRRVSSVLSVSLVDDAQHKYWGWTAGPSNIIMIIIMGGHNNDVDSVSNVVSVVSSVNRHYDGNVRVVVRVVPPPSD

Sequence (732 aa):
MHCPAVGITSVSLSFPPLYMHLRELAGLRGVDVEKYTIGLGLNEMALCGKHCSVINLAIAAARGAIAHWGGHAEDIGLIAVGTETPVDYSRPLSAWVASELKIQGHVRSYEVKHACYGGTLAILQAAEWYLSQTNRQKVALVIAVDEALYAENDAGEPTQGAGAVAFIIGPPVLAALHVGHTIAYSEPVFDFWKPLDKHYPEVNGAFSLECYKRAAVSCYKKLVGDHDPMQVLTQYKALCFHVPFPKMVYKAFAAVGESLGLTESETHELYQSRVAPFMAWNQRCGNAYTASLWIMFAYALGLASANEQFLLFSYGSGMGSELIGCSIRMENEDKTWHHEAEYQLNNRQEVFANDYVIMRQNKPSEMHCPAVGITSVSLSFPPLYMHLRELAGLRGVDVEKYTIGLGLNEMALCGKHCSVINLAIAAARGAIAHWGGHAEDIGLIAVGTETPVDYSRPLSAWVASELKIQGHVRSYEVKHACYGGTLAILQAAEWYLSQTNRQKVALVIAVDEALYAENDAGEPTQGAGAVAFIIGPPVLAALHVGHTIAYSEPVFDFWKPLDKHYPEVNGAFSLECYKRAAVSCYKKLVGDHDPMQVLTQYKALCFHVPFPKMVYKAFAAVGESLGLTESETHELYQSRVAPFMAWNQRCGNAYTASLWIMFAYALGLASANEQFLLFSYGSGMGSELIGCSIRMENEDKTWHHEAEYQLNNRQEVFANDYVIMRQNKPSE

Radius of gyration: 25.32 Å; Cα contacts (8 Å, |Δi|>4): 1876; chains: 2; bounding box: 49×73×69 Å

Organism: NCBI:txid458

Nearest PDB structures (foldseek):
  5hwo-assembly1_A  TM=9.172E-01  e=3.390E-41  Myxococcus xanthus DK 1622
  6et9-assembly1_L  TM=9.062E-01  e=7.679E-32  Methanothermococcus thermolithotrophicus
  4yxq-assembly1_B  TM=8.958E-01  e=1.123E-31  Bacillus subtilis subsp. subtilis str. 168
  8s81-assembly1_B  TM=9.059E-01  e=4.429E-30  Streptomyces virginiae
  4ryb-assembly1_B  TM=7.748E-01  e=1.292E-20  Neisseria meningitidis FAM18